Protein AF-A0A976KQC3-F1 (afdb_monomer_lite)

Sequence (437 aa):
MQVQARRNRFAARPAARQATDGIRALSSDSTIAEPVRSHRHLRRIAARVLVPAGLLWGFVRCAMSPPEPSLTSPSDEDDRRRRAAAEAIARVENLQQPPPMPPRPLTKREIAGLLQDANDDLHRLGVRRRPSLSPRGRLPPSLRLKRAYQERRALNYSGSLDQVRTWFSRAKFGTAEPGRTRRRGPLHPFDLFLVPGHDDQAWLHVVVPSYGFAPLDGVGNHRCVDNGQPWVLLSDRLKLGEEYVLYKRDGTQSIAHQWGRESVIEDVVSIARTYRERVGEPIGVGDISRLAGGKLPGHWTHKTGVDVDMYLLTYSTSSQRTEPGMMWHTLTPDGAVWSSDPDGNGRVEASRDDQGDTPTAHKLRTLAETALGNDNIVYFVHDDPRVLQPFDTAAQARRRGRRFLHAKNRGYWPPHRDHVHLRWNFGRLRIDDPPKP

Secondary structure (DSSP, 8-state):
----PPPP-PPP-----------PPPP-------------------------------------PPPP-----HHHHHHHHHHHHHHHHHHHHHHHSPPPPPPPPPPHHHHHHHHHHHHHHHHHTT--SPPBSS--S---TTSTHHHHHHTT-EEEEEEEHHHHHHHHHHHHHSSSS--SS-PPPTTTTSEEEEEE-STTEEEEEEE--TT-S-SSTT---EEEEETTEEEEEGGGTS-BTTTEEE--TTS---GGGBEEEHHHHHHHHHHHHHHHHHHSSPEEE---B-TT--PPTT-SSTTSS-EEEEE-EEE-SSSSS-PEEE-EEEEETTEEEEESSGGGTSPBPPPSSTT---HHHHHHHHHHHHHHT-TTEEEEE-S-HHHHHHHHHHHHHHSTT-EEE-TTT-TTPPP-SS-EEEEE--SPPPSSSPP--

pLDDT: mean 83.55, std 21.03, range [29.27, 98.56]

Structure (mmCIF, N/CA/C/O backbone):
data_AF-A0A976KQC3-F1
#
_entry.id   AF-A0A976KQC3-F1
#
loop_
_atom_site.group_PDB
_atom_site.id
_atom_site.type_symbol
_atom_site.label_atom_id
_atom_site.label_alt_id
_atom_site.label_comp_id
_atom_site.label_asym_id
_atom_site.label_entity_id
_atom_site.label_seq_id
_atom_site.pdbx_PDB_ins_code
_atom_site.Cartn_x
_atom_site.Cartn_y
_atom_site.Cartn_z
_atom_site.occupancy
_atom_site.B_iso_or_equiv
_atom_site.auth_seq_id
_atom_site.auth_comp_id
_atom_site.auth_asym_id
_atom_site.auth_atom_id
_atom_site.pdbx_PDB_model_num
ATOM 1 N N . MET A 1 1 ? -52.050 -32.964 -15.392 1.00 45.34 1 MET A N 1
ATOM 2 C CA . MET A 1 1 ? -50.685 -32.531 -15.767 1.00 45.34 1 MET A CA 1
ATOM 3 C C . MET A 1 1 ? -50.788 -31.502 -16.881 1.00 45.34 1 MET A C 1
ATOM 5 O O . MET A 1 1 ? -50.947 -31.887 -18.028 1.00 45.34 1 MET A O 1
ATOM 9 N N . GLN A 1 2 ? -50.762 -30.210 -16.555 1.00 31.27 2 GLN A N 1
ATOM 10 C CA . GLN A 1 2 ? -50.670 -29.136 -17.548 1.00 31.27 2 GLN A CA 1
ATOM 11 C C . GLN A 1 2 ? -49.779 -28.025 -16.987 1.00 31.27 2 GLN A C 1
ATOM 13 O O . GLN A 1 2 ? -50.001 -27.519 -15.890 1.00 31.27 2 GLN A O 1
ATOM 18 N N . VAL A 1 3 ? -48.720 -27.733 -17.737 1.00 36.94 3 VAL A N 1
ATOM 19 C CA . VAL A 1 3 ? -47.637 -26.800 -17.422 1.00 36.94 3 VAL A CA 1
ATOM 20 C C . VAL A 1 3 ? -48.076 -25.386 -17.805 1.00 36.94 3 VAL A C 1
ATOM 22 O O . VAL A 1 3 ? -48.373 -25.125 -18.968 1.00 36.94 3 VAL A O 1
ATOM 25 N N . GLN A 1 4 ? -48.101 -24.462 -16.840 1.00 38.78 4 GLN A N 1
ATOM 26 C CA . GLN A 1 4 ? -48.279 -23.030 -17.094 1.00 38.78 4 GLN A CA 1
ATOM 27 C C . GLN A 1 4 ? -46.920 -22.353 -17.310 1.00 38.78 4 GLN A C 1
ATOM 29 O O . GLN A 1 4 ? -46.107 -22.241 -16.394 1.00 38.78 4 GLN A O 1
ATOM 34 N N . ALA A 1 5 ? -46.700 -21.854 -18.526 1.00 39.22 5 ALA A N 1
ATOM 35 C CA . ALA A 1 5 ? -45.591 -20.973 -18.870 1.00 39.22 5 ALA A CA 1
ATOM 36 C C . ALA A 1 5 ? -45.925 -19.517 -18.491 1.00 39.22 5 ALA A C 1
ATOM 38 O O . ALA A 1 5 ? -46.862 -18.923 -19.028 1.00 39.22 5 ALA A O 1
ATOM 39 N N . ARG A 1 6 ? -45.141 -18.915 -17.587 1.00 45.97 6 ARG A N 1
ATOM 40 C CA . ARG A 1 6 ? -45.180 -17.471 -17.297 1.00 45.97 6 ARG A CA 1
ATOM 41 C C . ARG A 1 6 ? -44.212 -16.722 -18.218 1.00 45.97 6 ARG A C 1
ATOM 43 O O . ARG A 1 6 ? -43.003 -16.918 -18.156 1.00 45.97 6 ARG A O 1
ATOM 50 N N . ARG A 1 7 ? -44.761 -15.836 -19.055 1.00 40.69 7 ARG A N 1
ATOM 51 C CA . ARG A 1 7 ? -44.031 -14.829 -19.841 1.00 40.69 7 ARG A CA 1
ATOM 52 C C . ARG A 1 7 ? -43.727 -13.606 -18.967 1.00 40.69 7 ARG A C 1
ATOM 54 O O . ARG A 1 7 ? -44.654 -12.950 -18.501 1.00 40.69 7 ARG A O 1
ATOM 61 N N . ASN A 1 8 ? -42.447 -13.267 -18.815 1.00 36.50 8 ASN A N 1
ATOM 62 C CA . ASN A 1 8 ? -41.991 -11.980 -18.281 1.00 36.50 8 ASN A CA 1
ATOM 63 C C . ASN A 1 8 ? -41.977 -10.930 -19.405 1.00 36.50 8 ASN A C 1
ATOM 65 O O . ASN A 1 8 ? -41.258 -11.087 -20.390 1.00 36.50 8 ASN A O 1
ATOM 69 N N . ARG A 1 9 ? -42.758 -9.853 -19.254 1.00 37.69 9 ARG A N 1
ATOM 70 C CA . ARG A 1 9 ? -42.661 -8.634 -20.073 1.00 37.69 9 ARG A CA 1
ATOM 71 C C . ARG A 1 9 ? -41.771 -7.624 -19.347 1.00 37.69 9 ARG A C 1
ATOM 73 O O . ARG A 1 9 ? -42.142 -7.141 -18.283 1.00 37.69 9 ARG A O 1
ATOM 80 N N . PHE A 1 10 ? -40.624 -7.298 -19.937 1.00 36.69 10 PHE A N 1
ATOM 81 C CA . PHE A 1 10 ? -39.839 -6.116 -19.586 1.00 36.69 10 PHE A CA 1
ATOM 82 C C . PHE A 1 10 ? -40.457 -4.891 -20.268 1.00 36.69 10 PHE A C 1
ATOM 84 O O . PHE A 1 10 ? -40.587 -4.862 -21.491 1.00 36.69 10 PHE A O 1
ATOM 91 N N . ALA A 1 11 ? -40.845 -3.890 -19.478 1.00 39.88 11 ALA A N 1
ATOM 92 C CA . ALA A 1 11 ? -41.241 -2.576 -19.967 1.00 39.88 11 ALA A CA 1
ATOM 93 C C . ALA A 1 11 ? -40.015 -1.652 -19.983 1.00 39.88 11 ALA A C 1
ATOM 95 O O . ALA A 1 11 ? -39.377 -1.427 -18.953 1.00 39.88 11 ALA A O 1
ATOM 96 N N . ALA A 1 12 ? -39.691 -1.137 -21.167 1.00 38.47 12 ALA A N 1
ATOM 97 C CA . ALA A 1 12 ? -38.684 -0.112 -21.393 1.00 38.47 12 ALA A CA 1
ATOM 98 C C . ALA A 1 12 ? -39.166 1.253 -20.866 1.00 38.47 12 ALA A C 1
ATOM 100 O O . ALA A 1 12 ? -40.334 1.608 -21.023 1.00 38.47 12 ALA A O 1
ATOM 101 N N . ARG A 1 13 ? -38.256 2.034 -20.271 1.00 38.41 13 ARG A N 1
ATOM 102 C CA . ARG A 1 13 ? -38.457 3.460 -19.965 1.00 38.41 13 ARG A CA 1
ATOM 103 C C . ARG A 1 13 ? -37.665 4.323 -20.958 1.00 38.41 13 ARG A C 1
ATOM 105 O O . ARG A 1 13 ? -36.543 3.942 -21.295 1.00 38.41 13 ARG A O 1
ATOM 112 N N . PRO A 1 14 ? -38.221 5.456 -21.425 1.00 49.81 14 PRO A N 1
ATOM 113 C CA . PRO A 1 14 ? -37.625 6.263 -22.482 1.00 49.81 14 PRO A CA 1
ATOM 114 C C . PRO A 1 14 ? -36.583 7.264 -21.963 1.00 49.81 14 PRO A C 1
ATOM 116 O O . PRO A 1 14 ? -36.630 7.720 -20.820 1.00 49.81 14 PRO A O 1
ATOM 119 N N . ALA A 1 15 ? -35.663 7.606 -22.864 1.00 38.59 15 ALA A N 1
ATOM 120 C CA . ALA A 1 15 ? -34.648 8.639 -22.732 1.00 38.59 15 ALA A CA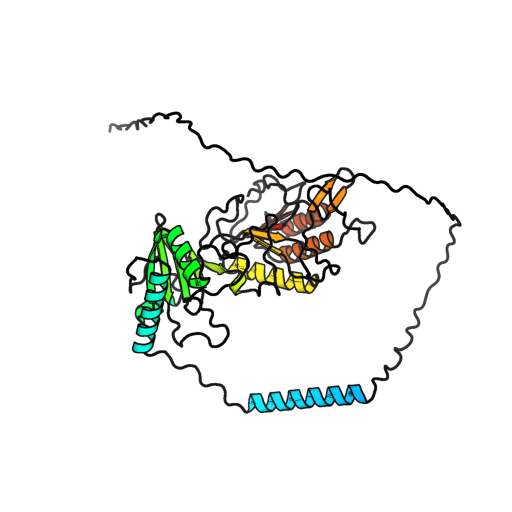 1
ATOM 121 C C . ALA A 1 15 ? -35.256 10.051 -22.815 1.00 38.59 15 ALA A C 1
ATOM 123 O O . ALA A 1 15 ? -36.097 10.313 -23.675 1.00 38.59 15 ALA A O 1
ATOM 124 N N . ALA A 1 16 ? -34.774 10.968 -21.974 1.00 41.03 16 ALA A N 1
ATOM 125 C CA . ALA A 1 16 ? -35.044 12.400 -22.070 1.00 41.03 16 ALA A CA 1
ATOM 126 C C . ALA A 1 16 ? -33.760 13.149 -22.460 1.00 41.03 16 ALA A C 1
ATOM 128 O O . ALA A 1 16 ? -32.691 12.924 -21.891 1.00 41.03 16 ALA A O 1
ATOM 129 N N . ARG A 1 17 ? -33.893 14.008 -23.475 1.00 38.59 17 ARG A N 1
ATOM 130 C CA . ARG A 1 17 ? -32.869 14.894 -24.037 1.00 38.59 17 ARG A CA 1
ATOM 131 C C . ARG A 1 17 ? -32.776 16.217 -23.261 1.00 38.59 17 ARG A C 1
ATOM 133 O O . ARG A 1 17 ? -33.794 16.743 -22.840 1.00 38.59 17 ARG A O 1
ATOM 140 N N . GLN A 1 18 ? -31.538 16.720 -23.214 1.00 37.03 18 GLN A N 1
ATOM 141 C CA . GLN A 1 18 ? -31.059 18.109 -23.347 1.00 37.03 18 GLN A CA 1
ATOM 142 C C . GLN A 1 18 ? -31.704 19.245 -22.533 1.00 37.03 18 GLN A C 1
ATOM 144 O O . GLN A 1 18 ? -32.841 19.635 -22.765 1.00 37.03 18 GLN A O 1
ATOM 149 N N . ALA A 1 19 ? -30.852 19.910 -21.747 1.00 34.75 19 ALA A N 1
ATOM 150 C CA . ALA A 1 19 ? -30.852 21.361 -21.588 1.00 34.75 19 ALA A CA 1
ATOM 151 C C . ALA A 1 19 ? -29.391 21.846 -21.597 1.00 34.75 19 ALA A C 1
ATOM 153 O O . ALA A 1 19 ? -28.571 21.416 -20.784 1.00 34.75 19 ALA A O 1
ATOM 154 N N . THR A 1 20 ? -29.067 22.668 -22.589 1.00 39.88 20 THR A N 1
ATOM 155 C CA . THR A 1 20 ? -27.851 23.476 -22.718 1.00 39.88 20 THR A CA 1
ATOM 156 C C . THR A 1 20 ? -28.117 24.847 -22.118 1.00 39.88 20 THR A C 1
ATOM 158 O O . THR A 1 20 ? -29.092 25.457 -22.525 1.00 39.88 20 THR A O 1
ATOM 161 N N . ASP A 1 21 ? -27.249 25.294 -21.213 1.00 32.09 21 ASP A N 1
ATOM 162 C CA . ASP A 1 21 ? -26.928 26.682 -20.830 1.00 32.09 21 ASP A CA 1
ATOM 163 C C . ASP A 1 21 ? -25.740 26.530 -19.853 1.00 32.09 21 ASP A C 1
ATOM 165 O O . ASP A 1 21 ? -25.755 25.647 -19.002 1.00 32.09 21 ASP A O 1
ATOM 169 N N . GLY A 1 22 ? -24.595 27.202 -19.919 1.00 32.50 22 GLY A N 1
ATOM 170 C CA . GLY A 1 22 ? -24.278 28.547 -20.365 1.00 32.50 22 GLY A CA 1
ATOM 171 C C . GLY A 1 22 ? -23.399 29.147 -19.261 1.00 32.50 22 GLY A C 1
ATOM 172 O O . GLY A 1 22 ? -23.922 29.762 -18.342 1.00 32.50 22 GLY A O 1
ATOM 173 N N . ILE A 1 23 ? -22.075 28.929 -19.287 1.00 34.91 23 ILE A N 1
ATOM 174 C CA . ILE A 1 23 ? -21.139 29.621 -18.381 1.00 34.91 23 ILE A CA 1
ATOM 175 C C . ILE A 1 23 ? -19.941 30.142 -19.176 1.00 34.91 23 ILE A C 1
ATOM 177 O O . ILE A 1 23 ? -19.151 29.388 -19.740 1.00 34.91 23 ILE A O 1
ATOM 181 N N . ARG A 1 24 ? -19.865 31.476 -19.196 1.00 31.70 24 ARG A N 1
ATOM 182 C CA . ARG A 1 24 ? -18.779 32.324 -19.689 1.00 31.70 24 ARG A CA 1
ATOM 183 C C . ARG A 1 24 ? -17.442 31.941 -19.051 1.00 31.70 24 ARG A C 1
ATOM 185 O O . ARG A 1 24 ? -17.323 31.939 -17.829 1.00 31.70 24 ARG A O 1
ATOM 192 N N . ALA A 1 25 ? -16.431 31.731 -19.888 1.00 34.25 25 ALA A N 1
ATOM 193 C CA . ALA A 1 25 ? -15.033 31.801 -19.489 1.00 34.25 25 ALA A CA 1
ATOM 194 C C . ALA A 1 25 ? -14.592 33.272 -19.503 1.00 34.25 25 ALA A C 1
ATOM 196 O O . ALA A 1 25 ? -14.760 33.965 -20.507 1.00 34.25 25 ALA A O 1
ATOM 197 N N . LEU A 1 26 ? -14.060 33.746 -18.377 1.00 36.59 26 LEU A N 1
ATOM 198 C CA . LEU A 1 26 ? -13.338 35.010 -18.298 1.00 36.59 26 LEU A CA 1
ATOM 199 C C . LEU A 1 26 ? -11.909 34.779 -18.791 1.00 36.59 26 LEU A C 1
ATOM 201 O O . LEU A 1 26 ? -11.197 33.919 -18.276 1.00 36.59 26 LEU A O 1
ATOM 205 N N . SER A 1 27 ? -11.534 35.554 -19.805 1.00 31.48 27 SER A N 1
ATOM 206 C CA . SER A 1 27 ? -10.171 35.738 -20.279 1.00 31.48 27 SER A CA 1
ATOM 207 C C . SER A 1 27 ? -9.368 36.548 -19.267 1.00 31.48 27 SER A C 1
ATOM 209 O O . SER A 1 27 ? -9.849 37.562 -18.760 1.00 31.48 27 SER A O 1
ATOM 211 N N . SER A 1 28 ? -8.112 36.176 -19.062 1.00 37.38 28 SER A N 1
ATOM 212 C CA . SER A 1 28 ? -7.086 37.124 -18.645 1.00 37.38 28 SER A CA 1
ATOM 213 C C . SER A 1 28 ? -5.852 36.893 -19.500 1.00 37.38 28 SER A C 1
ATOM 215 O O . SER A 1 28 ? -5.196 35.856 -19.398 1.00 37.38 28 SER A O 1
ATOM 217 N N . ASP A 1 29 ? -5.620 37.876 -20.361 1.00 32.81 29 ASP A N 1
ATOM 218 C CA . ASP A 1 29 ? -4.397 38.130 -21.100 1.00 32.81 29 ASP A CA 1
ATOM 219 C C . ASP A 1 29 ? -3.174 38.138 -20.182 1.00 32.81 29 ASP A C 1
ATOM 221 O O . ASP A 1 29 ? -3.175 38.767 -19.123 1.00 32.81 29 ASP A O 1
ATOM 225 N N . SER A 1 30 ? -2.089 37.538 -20.658 1.00 33.47 30 SER A N 1
ATOM 226 C CA . SER A 1 30 ? -0.747 38.018 -20.340 1.00 33.47 30 SER A CA 1
ATOM 227 C C . SER A 1 30 ? 0.208 37.619 -21.458 1.00 33.47 30 SER A C 1
ATOM 229 O O . SER A 1 30 ? 0.794 36.538 -21.475 1.00 33.47 30 SER A O 1
ATOM 231 N N . THR A 1 31 ? 0.316 38.535 -22.411 1.00 36.62 31 THR A N 1
ATOM 232 C CA . THR A 1 31 ? 1.390 38.717 -23.383 1.00 36.62 31 THR A CA 1
ATOM 233 C C . THR A 1 31 ? 2.710 38.936 -22.645 1.00 36.62 31 THR A C 1
ATOM 235 O O . THR A 1 31 ? 2.843 39.937 -21.947 1.00 36.62 31 THR A O 1
ATOM 238 N N . ILE A 1 32 ? 3.708 38.063 -22.824 1.00 35.69 32 ILE A N 1
ATOM 239 C CA . ILE A 1 32 ? 5.113 38.412 -22.559 1.00 35.69 32 ILE A CA 1
ATOM 240 C C . ILE A 1 32 ? 6.004 37.870 -23.684 1.00 35.69 32 ILE A C 1
ATOM 242 O O . ILE A 1 32 ? 6.137 36.669 -23.890 1.00 35.69 32 ILE A O 1
ATOM 246 N N . ALA A 1 33 ? 6.551 38.854 -24.394 1.00 32.41 33 ALA A N 1
ATOM 247 C CA . ALA A 1 33 ? 7.691 38.937 -25.300 1.00 32.41 33 ALA A CA 1
ATOM 248 C C . ALA A 1 33 ? 8.655 37.740 -25.462 1.00 32.41 33 ALA A C 1
ATOM 250 O O . ALA A 1 33 ? 9.209 37.208 -24.501 1.00 32.41 33 ALA A O 1
ATOM 251 N N . GLU A 1 34 ? 8.977 37.472 -26.733 1.00 36.31 34 GLU A N 1
ATOM 252 C CA . GLU A 1 34 ? 10.244 36.880 -27.181 1.00 36.31 34 GLU A CA 1
ATOM 253 C C . GLU A 1 34 ? 11.460 37.727 -26.764 1.00 36.31 34 GLU A C 1
ATOM 255 O O . GLU A 1 34 ? 11.362 38.950 -26.613 1.00 36.31 34 GLU A O 1
ATOM 260 N N . PRO A 1 35 ? 12.655 37.111 -26.752 1.00 45.19 35 PRO A N 1
ATOM 261 C CA . PRO A 1 35 ? 13.701 37.714 -27.569 1.00 45.19 35 PRO A CA 1
ATOM 262 C C . PRO A 1 35 ? 14.474 36.716 -28.440 1.00 45.19 35 PRO A C 1
ATOM 264 O O . PRO A 1 35 ? 15.036 35.718 -27.991 1.00 45.19 35 PRO A O 1
ATOM 267 N N . VAL A 1 36 ? 14.584 37.106 -29.706 1.00 37.91 36 VAL A N 1
ATOM 268 C CA . VAL A 1 36 ? 15.605 36.706 -30.677 1.00 37.91 36 VAL A CA 1
ATOM 269 C C . VAL A 1 36 ? 16.982 37.244 -30.255 1.00 37.91 36 VAL A C 1
ATOM 271 O O . VAL A 1 36 ? 17.099 38.435 -29.973 1.00 37.91 36 VAL A O 1
ATOM 274 N N . ARG A 1 37 ? 18.024 36.394 -30.294 1.00 34.03 37 ARG A N 1
ATOM 275 C CA . ARG A 1 37 ? 19.431 36.664 -30.720 1.00 34.03 37 ARG A CA 1
ATOM 276 C C . ARG A 1 37 ? 20.296 35.429 -30.414 1.00 34.03 37 ARG A C 1
ATOM 278 O O . ARG A 1 37 ? 20.452 35.037 -29.270 1.00 34.03 37 ARG A O 1
ATOM 285 N N . SER A 1 38 ? 20.672 34.642 -31.421 1.00 33.34 38 SER A N 1
ATOM 286 C CA . SER A 1 38 ? 21.921 34.730 -32.201 1.00 33.34 38 SER A CA 1
ATOM 287 C C . SER A 1 38 ? 23.212 34.492 -31.400 1.00 33.34 38 SER A C 1
ATOM 289 O O . SER A 1 38 ? 23.649 35.382 -30.683 1.00 33.34 38 SER A O 1
ATOM 291 N N . HIS A 1 39 ? 23.894 33.369 -31.655 1.00 29.27 39 HIS A N 1
ATOM 292 C CA . HIS A 1 39 ? 25.354 33.342 -31.813 1.00 29.27 39 HIS A CA 1
ATOM 293 C C . HIS A 1 39 ? 25.804 32.124 -32.639 1.00 29.27 39 HIS A C 1
ATOM 295 O O . HIS A 1 39 ? 25.661 30.972 -32.242 1.00 29.27 39 HIS A O 1
ATOM 301 N N . ARG A 1 40 ? 26.374 32.411 -33.817 1.00 37.03 40 ARG A N 1
ATOM 302 C CA . ARG A 1 40 ? 27.323 31.547 -34.534 1.00 37.03 40 ARG A CA 1
ATOM 303 C C . ARG A 1 40 ? 28.682 31.639 -33.826 1.00 37.03 40 ARG A C 1
ATOM 305 O O . ARG A 1 40 ? 29.094 32.762 -33.560 1.00 37.03 40 ARG A O 1
ATOM 312 N N . HIS A 1 41 ? 29.402 30.523 -33.663 1.00 30.78 41 HIS A N 1
ATOM 313 C CA . HIS A 1 41 ? 30.760 30.306 -34.209 1.00 30.78 41 HIS A CA 1
ATOM 314 C C . HIS A 1 41 ? 31.450 29.026 -33.686 1.00 30.78 41 HIS A C 1
ATOM 316 O O . HIS A 1 41 ? 31.556 28.839 -32.484 1.00 30.78 41 HIS A O 1
ATOM 322 N N . LEU A 1 42 ? 31.999 28.260 -34.651 1.00 30.86 42 LEU A N 1
ATOM 323 C CA . LEU A 1 42 ? 33.273 27.501 -34.654 1.00 30.86 42 LEU A CA 1
ATOM 324 C C . LEU A 1 42 ? 33.425 26.371 -33.601 1.00 30.86 42 LEU A C 1
ATOM 326 O O . LEU A 1 42 ? 33.296 26.592 -32.413 1.00 30.86 42 LEU A O 1
ATOM 330 N N . ARG A 1 43 ? 33.782 25.124 -33.941 1.00 30.41 43 ARG A N 1
ATOM 331 C CA . ARG A 1 43 ? 34.941 24.692 -34.740 1.00 30.41 43 ARG A CA 1
ATOM 332 C C . ARG A 1 43 ? 34.725 23.291 -35.340 1.00 30.41 43 ARG A C 1
ATOM 334 O O . ARG A 1 43 ? 34.264 22.380 -34.663 1.00 30.41 43 ARG A O 1
ATOM 341 N N . ARG A 1 44 ? 35.163 23.114 -36.591 1.00 36.75 44 ARG A N 1
ATOM 342 C CA . ARG A 1 44 ? 35.690 21.839 -37.110 1.00 36.75 44 ARG A CA 1
ATOM 343 C C . ARG A 1 44 ? 37.120 21.666 -36.584 1.00 36.75 44 ARG A C 1
ATOM 345 O O . ARG A 1 44 ? 37.823 22.666 -36.511 1.00 36.75 44 ARG A O 1
ATOM 352 N N . ILE A 1 45 ? 37.551 20.433 -36.323 1.00 33.25 45 ILE A N 1
ATOM 353 C CA . ILE A 1 45 ? 38.807 19.839 -36.824 1.00 33.25 45 ILE A CA 1
ATOM 354 C C . ILE A 1 45 ? 38.733 18.326 -36.588 1.00 33.25 45 ILE A C 1
ATOM 356 O O . ILE A 1 45 ? 38.332 17.854 -35.528 1.00 33.25 45 ILE A O 1
ATOM 360 N N . ALA A 1 46 ? 39.079 17.596 -37.641 1.00 34.25 46 ALA A N 1
ATOM 361 C CA . ALA A 1 46 ? 39.209 16.154 -37.698 1.00 34.25 46 ALA A CA 1
ATOM 362 C C . ALA A 1 46 ? 40.553 15.693 -37.119 1.00 34.25 46 ALA A C 1
ATOM 364 O O . ALA A 1 46 ? 41.550 16.392 -37.266 1.00 34.25 46 ALA A O 1
ATOM 365 N N . ALA A 1 47 ? 40.603 14.466 -36.605 1.00 32.38 47 ALA A N 1
ATOM 366 C CA . ALA A 1 47 ? 41.798 13.633 -36.701 1.00 32.38 47 ALA A CA 1
ATOM 367 C C . ALA A 1 47 ? 41.397 12.153 -36.643 1.00 32.38 47 ALA A C 1
ATOM 369 O O . ALA A 1 47 ? 41.104 11.600 -35.588 1.00 32.38 47 ALA A O 1
ATOM 370 N N . ARG A 1 48 ? 41.369 11.531 -37.827 1.00 35.59 48 ARG A N 1
ATOM 371 C CA . ARG A 1 48 ? 41.531 10.088 -38.012 1.00 35.59 48 ARG A CA 1
ATOM 372 C C . ARG A 1 48 ? 42.987 9.746 -37.694 1.00 35.59 48 ARG A C 1
ATOM 374 O O . ARG A 1 48 ? 43.873 10.347 -38.294 1.00 35.59 48 ARG A O 1
ATOM 381 N N . VAL A 1 49 ? 43.221 8.740 -36.859 1.00 31.66 49 VAL A N 1
ATOM 382 C CA . VAL A 1 49 ? 44.468 7.967 -36.882 1.00 31.66 49 VAL A CA 1
ATOM 383 C C . VAL A 1 49 ? 44.087 6.495 -36.992 1.00 31.66 49 VAL A C 1
ATOM 385 O O . VAL A 1 49 ? 43.408 5.942 -36.135 1.00 31.66 49 VAL A O 1
ATOM 388 N N . LEU A 1 50 ? 44.491 5.912 -38.116 1.00 37.72 50 LEU A N 1
ATOM 389 C CA . LEU A 1 50 ? 44.481 4.495 -38.459 1.00 37.72 50 LEU A CA 1
ATOM 390 C C . LEU A 1 50 ? 45.936 4.034 -38.354 1.00 37.72 50 LEU A C 1
ATOM 392 O O . LEU A 1 50 ? 46.744 4.561 -39.111 1.00 37.72 50 LEU A O 1
ATOM 396 N N . VAL A 1 51 ? 46.258 3.077 -37.479 1.00 33.91 51 VAL A N 1
ATOM 397 C CA . VAL A 1 51 ? 47.497 2.264 -37.514 1.00 33.91 51 VAL A CA 1
ATOM 398 C C . VAL A 1 51 ? 47.180 0.890 -36.873 1.00 33.91 51 VAL A C 1
ATOM 400 O O . VAL A 1 51 ? 46.323 0.842 -35.990 1.00 33.91 51 VAL A O 1
ATOM 403 N N . PRO A 1 52 ? 47.760 -0.230 -37.361 1.00 46.28 52 PRO A N 1
ATOM 404 C CA . PRO A 1 52 ? 47.062 -1.508 -37.492 1.00 46.28 52 PRO A CA 1
ATOM 405 C C . PRO A 1 52 ? 47.393 -2.559 -36.417 1.00 46.28 52 PRO A C 1
ATOM 407 O O . PRO A 1 52 ? 48.166 -2.343 -35.489 1.00 46.28 52 PRO A O 1
ATOM 410 N N . ALA A 1 53 ? 46.768 -3.720 -36.620 1.00 42.50 53 ALA A N 1
ATOM 411 C CA . ALA A 1 53 ? 46.901 -4.982 -35.910 1.00 42.50 53 ALA A CA 1
ATOM 412 C C . ALA A 1 53 ? 48.342 -5.421 -35.590 1.00 42.50 53 ALA A C 1
ATOM 414 O O . ALA A 1 53 ? 49.224 -5.406 -36.447 1.00 42.50 53 ALA A O 1
ATOM 415 N N . GLY A 1 54 ? 48.508 -5.953 -34.378 1.00 33.84 54 GLY A N 1
ATOM 416 C CA . GLY A 1 54 ? 49.641 -6.773 -33.964 1.00 33.84 54 GLY A CA 1
ATOM 417 C C . GLY A 1 54 ? 49.190 -7.781 -32.909 1.00 33.84 54 GLY A C 1
ATOM 418 O O . GLY A 1 54 ? 48.880 -7.410 -31.781 1.00 33.84 54 GLY A O 1
ATOM 419 N N . LEU A 1 55 ? 49.121 -9.054 -33.304 1.00 46.03 55 LEU A N 1
ATOM 420 C CA . LEU A 1 55 ? 49.006 -10.214 -32.420 1.00 46.03 55 LEU A CA 1
ATOM 421 C C . LEU A 1 55 ? 50.194 -10.261 -31.449 1.00 46.03 55 LEU A C 1
ATOM 423 O O . LEU A 1 55 ? 51.338 -10.271 -31.895 1.00 46.03 55 LEU A O 1
ATOM 427 N N . LEU A 1 56 ? 49.927 -10.410 -30.151 1.00 39.34 56 LEU A N 1
ATOM 428 C CA . LEU A 1 56 ? 50.885 -10.981 -29.204 1.00 39.34 56 LEU A CA 1
ATOM 429 C C . LEU A 1 56 ? 50.141 -11.658 -28.048 1.00 39.34 56 LEU A C 1
ATOM 431 O O . LEU A 1 56 ? 49.563 -11.019 -27.173 1.00 39.34 56 LEU A O 1
ATOM 435 N N . TRP A 1 57 ? 50.162 -12.989 -28.079 1.00 44.00 57 TRP A N 1
ATOM 436 C CA . TRP A 1 57 ? 49.929 -13.839 -26.920 1.00 44.00 57 TRP A CA 1
ATOM 437 C C . TRP A 1 57 ? 51.058 -13.602 -25.912 1.00 44.00 57 TRP A C 1
ATOM 439 O O . TRP A 1 57 ? 52.214 -13.917 -26.188 1.00 44.00 57 TRP A O 1
ATOM 449 N N . GLY A 1 58 ? 50.721 -13.057 -24.746 1.00 36.91 58 GLY A N 1
ATOM 450 C CA . GLY A 1 58 ? 51.636 -12.891 -23.624 1.00 36.91 58 GLY A CA 1
ATOM 451 C C . GLY A 1 58 ? 50.938 -13.272 -22.326 1.00 36.91 58 GLY A C 1
ATOM 452 O O . GLY A 1 58 ? 50.033 -12.578 -21.873 1.00 36.91 58 GLY A O 1
ATOM 453 N N . PHE A 1 59 ? 51.359 -14.388 -21.732 1.00 42.16 59 PHE A N 1
ATOM 454 C CA . PHE A 1 59 ? 51.017 -14.781 -20.368 1.00 42.16 59 PHE A CA 1
ATOM 455 C C . PHE A 1 59 ? 51.475 -13.688 -19.387 1.00 42.16 59 PHE A C 1
ATOM 457 O O . PHE A 1 59 ? 52.650 -13.626 -19.026 1.00 42.16 59 PHE A O 1
ATOM 464 N N . VAL A 1 60 ? 50.556 -12.838 -18.922 1.00 39.97 60 VAL A N 1
ATOM 465 C CA . VAL A 1 60 ? 50.802 -11.960 -17.771 1.00 39.97 60 VAL A CA 1
ATOM 466 C C . VAL A 1 60 ? 50.506 -12.756 -16.508 1.00 39.97 60 VAL A C 1
ATOM 468 O O . VAL A 1 60 ? 49.366 -12.916 -16.077 1.00 39.97 60 VAL A O 1
ATOM 471 N N . ARG A 1 61 ? 51.576 -13.275 -15.909 1.00 42.50 61 ARG A N 1
ATOM 472 C CA . ARG A 1 61 ? 51.609 -13.675 -14.504 1.00 42.50 61 ARG A CA 1
ATOM 473 C C . ARG A 1 61 ? 51.397 -12.391 -13.692 1.00 42.50 61 ARG A C 1
ATOM 475 O O . ARG A 1 61 ? 52.317 -11.586 -13.577 1.00 42.50 61 ARG A O 1
ATOM 482 N N . CYS A 1 62 ? 50.191 -12.165 -13.172 1.00 39.50 62 CYS A N 1
ATOM 483 C CA . CYS A 1 62 ? 49.967 -11.145 -12.151 1.00 39.50 62 CYS A CA 1
ATOM 484 C C . CYS A 1 62 ? 50.805 -11.518 -10.924 1.00 39.50 62 CYS A C 1
ATOM 486 O O . CYS A 1 62 ? 50.413 -12.364 -10.122 1.00 39.50 62 CYS A O 1
ATOM 488 N N . ALA A 1 63 ? 51.982 -10.908 -10.800 1.00 45.31 63 ALA A N 1
ATOM 489 C CA . ALA A 1 63 ? 52.650 -10.774 -9.523 1.00 45.31 63 ALA A CA 1
ATOM 490 C C . ALA A 1 63 ? 51.712 -9.948 -8.638 1.00 45.31 63 ALA A C 1
ATOM 492 O O . ALA A 1 63 ? 51.553 -8.744 -8.835 1.00 45.31 63 ALA A O 1
ATOM 493 N N . MET A 1 64 ? 51.019 -10.618 -7.720 1.00 44.44 64 MET A N 1
ATOM 494 C CA . MET A 1 64 ? 50.363 -9.940 -6.616 1.00 44.44 64 MET A CA 1
ATOM 495 C C . MET A 1 64 ? 51.470 -9.345 -5.757 1.00 44.44 64 MET A C 1
ATOM 497 O O . MET A 1 64 ? 52.101 -10.058 -4.977 1.00 44.44 64 MET A O 1
ATOM 501 N N . SER A 1 65 ? 51.751 -8.056 -5.945 1.00 44.12 65 SER A N 1
ATOM 502 C CA . SER A 1 65 ? 52.482 -7.296 -4.940 1.00 44.12 65 SER A CA 1
ATOM 503 C C . SER A 1 65 ? 51.722 -7.465 -3.623 1.00 44.12 65 SER A C 1
ATOM 505 O O . SER A 1 65 ? 50.500 -7.268 -3.614 1.00 44.12 65 SER A O 1
ATOM 507 N N . PRO A 1 66 ? 52.385 -7.887 -2.533 1.00 58.91 66 PRO A N 1
ATOM 508 C CA . PRO A 1 66 ? 51.743 -7.917 -1.232 1.00 58.91 66 PRO A CA 1
ATOM 509 C C . PRO A 1 66 ? 51.189 -6.514 -0.948 1.00 58.91 66 PRO A C 1
ATOM 511 O O . PRO A 1 66 ? 51.861 -5.533 -1.281 1.00 58.91 66 PRO A O 1
ATOM 514 N N . PRO A 1 67 ? 49.967 -6.395 -0.401 1.00 63.72 67 PRO A N 1
ATOM 515 C CA . PRO A 1 67 ? 49.438 -5.096 -0.017 1.00 63.72 67 PRO A CA 1
ATOM 516 C C . PRO A 1 67 ? 50.458 -4.426 0.903 1.00 63.72 67 PRO A C 1
ATOM 518 O O . PRO A 1 67 ? 50.897 -5.035 1.883 1.00 63.72 67 PRO A O 1
ATOM 521 N N . GLU A 1 68 ? 50.873 -3.206 0.555 1.00 55.97 68 GLU A N 1
ATOM 522 C CA . GLU A 1 68 ? 51.701 -2.403 1.447 1.00 55.97 68 GLU A CA 1
ATOM 523 C C . GLU A 1 68 ? 51.005 -2.346 2.812 1.00 55.97 68 GLU A C 1
ATOM 525 O O . GLU A 1 68 ? 49.788 -2.126 2.865 1.00 55.97 68 GLU A O 1
ATOM 530 N N . PRO A 1 69 ? 51.730 -2.591 3.917 1.00 61.72 69 PRO A N 1
ATOM 531 C CA . PRO A 1 69 ? 51.152 -2.489 5.241 1.00 61.72 69 PRO A CA 1
ATOM 532 C C . PRO A 1 69 ? 50.632 -1.064 5.403 1.00 61.72 69 PRO A C 1
ATOM 534 O O . PRO A 1 69 ? 51.404 -0.107 5.447 1.00 61.72 69 PRO A O 1
ATOM 537 N N . SER A 1 70 ? 49.308 -0.922 5.458 1.00 62.16 70 SER A N 1
ATOM 538 C CA . SER A 1 70 ? 48.669 0.347 5.763 1.00 62.16 70 SER A CA 1
ATOM 539 C C . SER A 1 70 ? 49.153 0.771 7.145 1.00 62.16 70 SER A C 1
ATOM 541 O O . SER A 1 70 ? 48.727 0.202 8.152 1.00 62.16 70 SER A O 1
ATOM 543 N N . LEU A 1 71 ? 50.069 1.736 7.189 1.00 55.38 71 LEU A N 1
ATOM 544 C CA . LEU A 1 71 ? 50.467 2.429 8.406 1.00 55.38 71 LEU A CA 1
ATOM 545 C C . LEU A 1 71 ? 49.264 3.260 8.861 1.00 55.38 71 LEU A C 1
ATOM 547 O O . LEU A 1 71 ? 49.171 4.451 8.578 1.00 55.38 71 LEU A O 1
ATOM 551 N N . THR A 1 72 ? 48.298 2.614 9.515 1.00 56.34 72 THR A N 1
ATOM 552 C CA . THR A 1 72 ? 47.300 3.317 10.317 1.00 56.34 72 THR A CA 1
ATOM 553 C C . THR A 1 72 ? 48.070 4.122 11.346 1.00 56.34 72 THR A C 1
ATOM 555 O O . THR A 1 72 ? 48.873 3.561 12.098 1.00 56.34 72 THR A O 1
ATOM 558 N N . SER A 1 73 ? 47.890 5.440 11.334 1.00 67.69 73 SER A N 1
ATOM 559 C CA . SER A 1 73 ? 48.545 6.300 12.306 1.00 67.69 73 SER A CA 1
ATOM 560 C C . SER A 1 73 ? 48.159 5.837 13.716 1.00 67.69 73 SER A C 1
ATOM 562 O O . SER A 1 73 ? 47.016 5.426 13.931 1.00 67.69 73 SER A O 1
ATOM 564 N N . PRO A 1 74 ? 49.073 5.917 14.698 1.00 70.31 74 PRO A N 1
ATOM 565 C CA . PRO A 1 74 ? 48.787 5.553 16.088 1.00 70.31 74 PRO A CA 1
ATOM 566 C C . PRO A 1 74 ? 47.502 6.193 16.655 1.00 70.31 74 PRO A C 1
ATOM 568 O O . PRO A 1 74 ? 46.858 5.618 17.526 1.00 70.31 74 PRO A O 1
ATOM 571 N N . SER A 1 75 ? 47.082 7.342 16.107 1.00 79.62 75 SER A N 1
ATOM 572 C CA . SER A 1 75 ? 45.823 8.023 16.436 1.00 79.62 75 SER A CA 1
ATOM 573 C C . SER A 1 75 ? 44.561 7.210 16.125 1.00 79.62 75 SER A C 1
ATOM 575 O O . SER A 1 75 ? 43.606 7.246 16.897 1.00 79.62 75 SER A O 1
ATOM 577 N N . ASP A 1 76 ? 44.540 6.469 15.014 1.00 82.56 76 ASP A N 1
ATOM 578 C CA . ASP A 1 76 ? 43.336 5.773 14.541 1.00 82.56 76 ASP A CA 1
ATOM 579 C C . ASP A 1 76 ? 43.046 4.523 15.376 1.00 82.56 76 ASP A C 1
ATOM 581 O O . ASP A 1 76 ? 41.890 4.131 15.565 1.00 82.56 76 ASP A O 1
ATOM 585 N N . GLU A 1 77 ? 44.098 3.886 15.891 1.00 83.88 77 GLU A N 1
ATOM 586 C CA . GLU A 1 77 ? 43.962 2.720 16.755 1.00 83.88 77 GLU A CA 1
ATOM 587 C C . GLU A 1 77 ? 43.506 3.114 18.166 1.00 83.88 77 GLU A C 1
ATOM 589 O O . GLU A 1 77 ? 42.628 2.454 18.732 1.00 83.88 77 GLU A O 1
ATOM 594 N N . ASP A 1 78 ? 44.007 4.233 18.693 1.00 88.62 78 ASP A N 1
ATOM 595 C CA . ASP A 1 78 ? 43.545 4.801 19.962 1.00 88.62 78 ASP A CA 1
ATOM 596 C C . ASP A 1 78 ? 42.068 5.219 19.898 1.00 88.62 78 ASP A C 1
ATOM 598 O O . ASP A 1 78 ? 41.298 4.919 20.818 1.00 88.62 78 ASP A O 1
ATOM 602 N N . ASP A 1 79 ? 41.624 5.824 18.793 1.00 86.69 79 ASP A N 1
ATOM 603 C CA . ASP A 1 79 ? 40.218 6.189 18.596 1.00 86.69 79 ASP A CA 1
ATOM 604 C C . ASP A 1 79 ? 39.302 4.963 18.486 1.00 86.69 79 ASP A C 1
ATOM 606 O O . ASP A 1 79 ? 38.211 4.946 19.070 1.00 86.69 79 ASP A O 1
ATOM 610 N N . ARG A 1 80 ? 39.738 3.895 17.802 1.00 87.69 80 ARG A N 1
ATOM 611 C CA . ARG A 1 80 ? 38.996 2.622 17.770 1.00 87.69 80 ARG A CA 1
ATOM 612 C C . ARG A 1 80 ? 38.887 2.000 19.158 1.00 87.69 80 ARG A C 1
ATOM 614 O O . ARG A 1 80 ? 37.797 1.568 19.534 1.00 87.69 80 ARG A O 1
ATOM 621 N N . ARG A 1 81 ? 39.975 1.986 19.937 1.00 91.69 81 ARG A N 1
ATOM 622 C CA . ARG A 1 81 ? 39.978 1.460 21.314 1.00 91.69 81 ARG A CA 1
ATOM 623 C C . ARG A 1 81 ? 39.061 2.269 22.228 1.00 91.69 81 ARG A C 1
ATOM 625 O O . ARG A 1 81 ? 38.308 1.676 22.994 1.00 91.69 81 ARG A O 1
ATOM 632 N N . ARG A 1 82 ? 39.053 3.601 22.108 1.00 91.69 82 ARG A N 1
ATOM 633 C CA . ARG A 1 82 ? 38.145 4.480 22.866 1.00 91.69 82 ARG A CA 1
ATOM 634 C C . ARG A 1 82 ? 36.679 4.253 22.506 1.00 91.69 82 ARG A C 1
ATOM 636 O O . ARG A 1 82 ? 35.856 4.164 23.413 1.00 91.69 82 ARG A O 1
ATOM 643 N N . ARG A 1 83 ? 36.345 4.103 21.218 1.00 91.62 83 ARG A N 1
ATOM 644 C CA . ARG A 1 83 ? 34.973 3.773 20.784 1.00 91.62 83 ARG A CA 1
ATOM 645 C C . ARG A 1 83 ? 34.535 2.403 21.285 1.00 91.62 83 ARG A C 1
ATOM 647 O O . ARG A 1 83 ? 33.464 2.301 21.867 1.00 91.62 83 ARG A O 1
ATOM 654 N N . ALA A 1 84 ? 35.383 1.384 21.142 1.00 93.12 84 ALA A N 1
ATOM 655 C CA . ALA A 1 84 ? 35.092 0.041 21.636 1.00 93.12 84 ALA A CA 1
ATOM 656 C C . ALA A 1 84 ? 34.905 0.017 23.164 1.00 93.12 84 ALA A C 1
ATOM 658 O O . ALA A 1 84 ? 33.993 -0.638 23.663 1.00 93.12 84 ALA A O 1
ATOM 659 N N . ALA A 1 85 ? 35.726 0.762 23.912 1.00 93.38 85 ALA A N 1
ATOM 660 C CA . ALA A 1 85 ? 35.581 0.899 25.359 1.00 93.38 85 ALA A CA 1
ATOM 661 C C . ALA A 1 85 ? 34.288 1.638 25.741 1.00 93.38 85 ALA A C 1
ATOM 663 O O . ALA A 1 85 ? 33.574 1.181 26.628 1.00 93.38 85 ALA A O 1
ATOM 664 N N . ALA A 1 86 ? 33.946 2.730 25.051 1.00 91.94 86 ALA A N 1
ATOM 665 C CA . ALA A 1 86 ? 32.696 3.456 25.270 1.00 91.94 86 ALA A CA 1
ATOM 666 C C . ALA A 1 86 ? 31.462 2.595 24.946 1.00 91.94 86 ALA A C 1
ATOM 668 O O . ALA A 1 86 ? 30.506 2.585 25.716 1.00 91.94 86 ALA A O 1
ATOM 669 N N . GLU A 1 87 ? 31.493 1.820 23.858 1.00 92.25 87 GLU A N 1
ATOM 670 C CA . GLU A 1 87 ? 30.439 0.859 23.511 1.00 92.25 87 GLU A CA 1
ATOM 671 C C . GLU A 1 87 ? 30.323 -0.264 24.548 1.00 92.25 87 GLU A C 1
ATOM 673 O O . GLU A 1 87 ? 29.214 -0.650 24.918 1.00 92.25 87 GLU A O 1
ATOM 678 N N . ALA A 1 88 ? 31.448 -0.774 25.058 1.00 90.88 88 ALA A N 1
ATOM 679 C CA . ALA A 1 88 ? 31.455 -1.782 26.113 1.00 90.88 88 ALA A CA 1
ATOM 680 C C . ALA A 1 88 ? 30.885 -1.234 27.432 1.00 90.88 88 ALA A C 1
ATOM 682 O O . ALA A 1 88 ? 30.067 -1.910 28.056 1.00 90.88 88 ALA A O 1
ATOM 683 N N . ILE A 1 89 ? 31.255 -0.008 27.823 1.00 91.25 89 ILE A N 1
ATOM 684 C CA . ILE A 1 89 ? 30.704 0.680 29.001 1.00 91.25 89 ILE A CA 1
ATOM 685 C C . ILE A 1 89 ? 29.201 0.895 28.826 1.00 91.25 89 ILE A C 1
ATOM 687 O O . ILE A 1 89 ? 28.432 0.441 29.667 1.00 91.25 89 ILE A O 1
ATOM 691 N N . ALA A 1 90 ? 28.764 1.467 27.701 1.00 87.81 90 ALA A N 1
ATOM 692 C CA . ALA A 1 90 ? 27.346 1.676 27.413 1.00 87.81 90 ALA A CA 1
ATOM 693 C C . ALA A 1 90 ? 26.556 0.357 27.408 1.00 87.81 90 ALA A C 1
ATOM 695 O O . ALA A 1 90 ? 25.415 0.305 27.866 1.00 87.81 90 ALA A O 1
ATOM 696 N N . ARG A 1 91 ? 27.155 -0.743 26.931 1.00 89.75 91 ARG A N 1
ATOM 697 C CA . ARG A 1 91 ? 26.541 -2.075 26.974 1.00 89.75 91 ARG A CA 1
ATOM 698 C C . ARG A 1 91 ? 26.405 -2.596 28.402 1.00 89.75 91 ARG A C 1
ATOM 700 O O . ARG A 1 91 ? 25.362 -3.152 28.727 1.00 89.75 91 ARG A O 1
ATOM 707 N N . VAL A 1 92 ? 27.426 -2.432 29.242 1.00 86.06 92 VAL A N 1
ATOM 708 C CA . VAL A 1 92 ? 27.381 -2.842 30.654 1.00 86.06 92 VAL A CA 1
ATOM 709 C C . VAL A 1 92 ? 26.374 -1.992 31.432 1.00 86.06 92 VAL A C 1
ATOM 711 O O . VAL A 1 92 ? 25.556 -2.555 32.153 1.00 86.06 92 VAL A O 1
ATOM 714 N N . GLU A 1 93 ? 26.356 -0.674 31.227 1.00 85.19 93 GLU A N 1
ATOM 715 C CA . GLU A 1 93 ? 25.374 0.235 31.830 1.00 85.19 93 GLU A CA 1
ATOM 716 C C . GLU A 1 93 ? 23.941 -0.122 31.412 1.00 85.19 93 GLU A C 1
ATOM 718 O O . GLU A 1 93 ? 23.050 -0.200 32.256 1.00 85.19 93 GLU A O 1
ATOM 723 N N . ASN A 1 94 ? 23.712 -0.425 30.131 1.00 82.38 94 ASN A N 1
ATOM 724 C CA . ASN A 1 94 ? 22.398 -0.836 29.633 1.00 82.38 94 ASN A CA 1
ATOM 725 C C . ASN A 1 94 ? 21.963 -2.213 30.178 1.00 82.38 94 ASN A C 1
ATOM 727 O O . ASN A 1 94 ? 20.782 -2.439 30.416 1.00 82.38 94 ASN A O 1
ATOM 731 N N . LEU A 1 95 ? 22.906 -3.130 30.431 1.00 85.19 95 LEU A N 1
ATOM 732 C CA . LEU A 1 95 ? 22.621 -4.422 31.075 1.00 85.19 95 LEU A CA 1
ATOM 733 C C . LEU A 1 95 ? 22.349 -4.299 32.583 1.00 85.19 95 LEU A C 1
ATOM 735 O O . LEU A 1 95 ? 21.706 -5.178 33.152 1.00 85.19 95 LEU A O 1
ATOM 739 N N . GLN A 1 96 ? 22.849 -3.243 33.231 1.00 86.69 96 GLN A N 1
ATOM 740 C CA . GLN A 1 96 ? 22.621 -2.977 34.653 1.00 86.69 96 GLN A CA 1
ATOM 741 C C . GLN A 1 96 ? 21.317 -2.224 34.925 1.00 86.69 96 GLN A C 1
ATOM 743 O O . GLN A 1 96 ? 20.822 -2.264 36.053 1.00 86.69 96 GLN A O 1
ATOM 748 N N . GLN A 1 97 ? 20.734 -1.561 33.922 1.00 82.94 97 GLN A N 1
ATOM 749 C CA . GLN A 1 97 ? 19.398 -1.005 34.076 1.00 82.94 97 GLN A CA 1
ATOM 750 C C . GLN A 1 97 ? 18.399 -2.159 34.223 1.00 82.94 97 GLN A C 1
ATOM 752 O O . GLN A 1 97 ? 18.333 -3.028 33.348 1.00 82.94 97 GLN A O 1
ATOM 757 N N . PRO A 1 98 ? 17.616 -2.211 35.319 1.00 82.62 98 PRO A N 1
ATOM 758 C CA . PRO A 1 98 ? 16.559 -3.199 35.426 1.00 82.62 98 PRO A CA 1
ATOM 759 C C . PRO A 1 98 ? 15.638 -3.044 34.211 1.00 82.62 98 PRO A C 1
ATOM 761 O O . PRO A 1 98 ? 15.350 -1.908 33.812 1.00 82.62 98 PRO A O 1
ATOM 764 N N . PRO A 1 99 ? 15.176 -4.153 33.605 1.00 80.62 99 PRO A N 1
ATOM 765 C CA . PRO A 1 99 ? 14.284 -4.067 32.464 1.00 80.62 99 PRO A CA 1
ATOM 766 C C . PRO A 1 99 ? 13.090 -3.184 32.848 1.00 80.62 99 PRO A C 1
ATOM 768 O O . PRO A 1 99 ? 12.566 -3.327 33.961 1.00 80.62 99 PRO A O 1
ATOM 771 N N . PRO A 1 100 ? 12.665 -2.255 31.973 1.00 82.12 100 PRO A N 1
ATOM 772 C CA . PRO A 1 100 ? 11.542 -1.386 32.277 1.00 82.12 100 PRO A CA 1
ATOM 773 C C . PRO A 1 100 ? 10.347 -2.255 32.660 1.00 82.12 100 PRO A C 1
ATOM 775 O O . PRO A 1 100 ? 10.038 -3.234 31.972 1.00 82.12 100 PRO A O 1
ATOM 778 N N . MET A 1 101 ? 9.696 -1.922 33.780 1.00 83.44 101 MET A N 1
ATOM 779 C CA . MET A 1 101 ? 8.518 -2.666 34.217 1.00 83.44 101 MET A CA 1
ATOM 780 C C . MET A 1 101 ? 7.511 -2.723 33.064 1.00 83.44 101 MET A C 1
ATOM 782 O O . MET A 1 101 ? 7.281 -1.697 32.411 1.00 83.44 101 MET A O 1
ATOM 786 N N . PRO A 1 102 ? 6.907 -3.894 32.795 1.00 82.69 102 PRO A N 1
ATOM 787 C CA . PRO A 1 102 ? 5.914 -3.995 31.742 1.00 82.69 102 PRO A CA 1
ATOM 788 C C . PRO A 1 102 ? 4.792 -2.983 32.018 1.00 82.69 102 PRO A C 1
ATOM 790 O O . PRO A 1 102 ? 4.397 -2.807 33.177 1.00 82.69 102 PRO A O 1
ATOM 793 N N . PRO A 1 103 ? 4.272 -2.300 30.984 1.00 87.06 103 PRO A N 1
ATOM 794 C CA . PRO A 1 103 ? 3.220 -1.314 31.172 1.00 87.06 103 PRO A CA 1
ATOM 795 C C . PRO A 1 103 ? 2.016 -1.967 31.856 1.00 87.06 103 PRO A C 1
ATOM 797 O O . PRO A 1 103 ? 1.604 -3.075 31.498 1.00 87.06 103 PRO A O 1
ATOM 800 N N . ARG A 1 104 ? 1.444 -1.292 32.859 1.00 93.12 104 ARG A N 1
ATOM 801 C CA . ARG A 1 104 ? 0.240 -1.795 33.530 1.00 93.12 104 ARG A CA 1
ATOM 802 C C . ARG A 1 104 ? -0.966 -1.732 32.583 1.00 93.12 104 ARG A C 1
ATOM 804 O O . ARG A 1 104 ? -1.062 -0.795 31.788 1.00 93.12 104 ARG A O 1
ATOM 811 N N . PRO A 1 105 ? -1.922 -2.670 32.680 1.00 93.69 105 PRO A N 1
ATOM 812 C CA . PRO A 1 105 ? -3.203 -2.526 32.002 1.00 93.69 105 PRO A CA 1
ATOM 813 C C . PRO A 1 105 ? -3.911 -1.227 32.404 1.00 93.69 105 PRO A C 1
ATOM 815 O O . PRO A 1 105 ? -3.823 -0.781 33.555 1.00 93.69 105 PRO A O 1
ATOM 818 N N . LEU A 1 106 ? -4.657 -0.646 31.465 1.00 95.06 106 LEU A N 1
ATOM 819 C CA . LEU A 1 106 ? -5.509 0.503 31.758 1.00 95.06 106 LEU A CA 1
ATOM 820 C C . LEU A 1 106 ? -6.687 0.098 32.652 1.00 95.06 106 LEU A C 1
ATOM 822 O O . LEU A 1 106 ? -7.304 -0.957 32.485 1.00 95.06 106 LEU A O 1
ATOM 826 N N . THR A 1 107 ? -7.040 0.975 33.583 1.00 96.56 107 THR A N 1
ATOM 827 C CA . THR A 1 107 ? -8.252 0.854 34.392 1.00 96.56 107 THR A CA 1
ATOM 828 C C . THR A 1 107 ? -9.497 1.120 33.543 1.00 96.56 107 THR A C 1
ATOM 830 O O . THR A 1 107 ? -9.455 1.802 32.518 1.00 96.56 107 THR A O 1
ATOM 833 N N . LYS A 1 108 ? -10.661 0.645 34.005 1.00 96.94 108 LYS A N 1
ATOM 834 C CA . LYS A 1 108 ? -11.950 0.909 33.337 1.00 96.94 108 LYS A CA 1
ATOM 835 C C . LYS A 1 108 ? -12.241 2.408 33.181 1.00 96.94 108 LYS A C 1
ATOM 837 O O . LYS A 1 108 ? -12.824 2.804 32.177 1.00 96.94 108 LYS A O 1
ATOM 842 N N . ARG A 1 109 ? -11.835 3.230 34.159 1.00 97.44 109 ARG A N 1
ATOM 843 C CA . ARG A 1 109 ? -12.002 4.691 34.126 1.00 97.44 109 ARG A CA 1
ATOM 844 C C . ARG A 1 109 ? -11.119 5.331 33.054 1.00 97.44 109 ARG A C 1
ATOM 846 O O . ARG A 1 109 ? -11.614 6.161 32.303 1.00 97.44 109 ARG A O 1
ATOM 853 N N . GLU A 1 110 ? -9.856 4.915 32.958 1.00 96.94 110 GLU A N 1
ATOM 854 C CA . GLU A 1 110 ? -8.930 5.388 31.917 1.00 96.94 110 GLU A CA 1
ATOM 855 C C . GLU A 1 110 ? -9.428 5.005 30.517 1.00 96.94 110 GLU A C 1
ATOM 857 O O . GLU A 1 110 ? -9.482 5.851 29.631 1.00 96.94 110 GLU A O 1
ATOM 862 N N . ILE A 1 111 ? -9.880 3.759 30.335 1.00 97.62 111 ILE A N 1
ATOM 863 C CA . ILE A 1 111 ? -10.475 3.294 29.072 1.00 97.62 111 ILE A CA 1
ATOM 864 C C . ILE A 1 111 ? -11.692 4.145 28.688 1.00 97.62 111 ILE A C 1
ATOM 866 O O . ILE A 1 111 ? -11.803 4.566 27.539 1.00 97.62 111 ILE A O 1
ATOM 870 N N . ALA A 1 112 ? -12.608 4.389 29.630 1.00 97.62 112 ALA A N 1
ATOM 871 C CA . ALA A 1 112 ? -13.809 5.178 29.371 1.00 97.62 112 ALA A CA 1
ATOM 872 C C . ALA A 1 112 ? -13.476 6.628 28.984 1.00 97.62 112 ALA A C 1
ATOM 874 O O . ALA A 1 112 ? -14.083 7.144 28.050 1.00 97.62 112 ALA A O 1
ATOM 875 N N . GLY A 1 113 ? -12.493 7.247 29.651 1.00 97.75 113 GLY A N 1
ATOM 876 C CA . GLY A 1 113 ? -11.996 8.579 29.297 1.00 97.75 113 GLY A CA 1
ATOM 877 C C . GLY A 1 113 ? -11.444 8.626 27.872 1.00 97.75 113 GLY A C 1
ATOM 878 O O . GLY A 1 113 ? -11.919 9.409 27.062 1.00 97.75 113 GLY A O 1
ATOM 879 N N . LEU A 1 114 ? -10.549 7.698 27.519 1.00 97.62 114 LEU A N 1
ATOM 880 C CA . LEU A 1 114 ? -9.959 7.642 26.175 1.00 97.62 114 LEU A CA 1
ATOM 881 C C . LEU A 1 114 ? -10.991 7.371 25.070 1.00 97.62 114 LEU A C 1
ATOM 883 O O . LEU A 1 114 ? -10.858 7.877 23.958 1.00 97.62 114 LEU A O 1
ATOM 887 N N . LEU A 1 115 ? -12.022 6.565 25.345 1.00 98.19 115 LEU A N 1
ATOM 888 C CA . LEU A 1 115 ? -13.120 6.351 24.399 1.00 98.19 115 LEU A CA 1
ATOM 889 C C . LEU A 1 115 ? -13.996 7.596 24.228 1.00 98.19 115 LEU A C 1
ATOM 891 O O . LEU A 1 115 ? -14.470 7.844 23.120 1.00 98.19 115 LEU A O 1
ATOM 895 N N . GLN A 1 116 ? -14.209 8.362 25.299 1.00 98.25 116 GLN A N 1
ATOM 896 C CA . GLN A 1 116 ? -14.918 9.636 25.228 1.00 98.25 116 GLN A CA 1
ATOM 897 C C . GLN A 1 116 ? -14.119 10.651 24.403 1.00 98.25 116 GLN A C 1
ATOM 899 O O . GLN A 1 116 ? -14.668 11.207 23.454 1.00 98.25 116 GLN A O 1
ATOM 904 N N . ASP A 1 117 ? -12.820 10.794 24.677 1.00 97.81 117 ASP A N 1
ATOM 905 C CA . ASP A 1 117 ? -11.922 11.668 23.915 1.00 97.81 117 ASP A CA 1
ATOM 906 C C . ASP A 1 117 ? -11.937 11.304 22.422 1.00 97.81 117 ASP A C 1
ATOM 908 O O . ASP A 1 117 ? -12.112 12.166 21.558 1.00 97.81 117 ASP A O 1
ATOM 912 N N . ALA A 1 118 ? -11.861 10.004 22.107 1.00 97.94 118 ALA A N 1
ATOM 913 C CA . ALA A 1 118 ? -11.920 9.529 20.729 1.00 97.94 118 ALA A CA 1
ATOM 914 C C . ALA A 1 118 ? -13.253 9.851 20.034 1.00 97.94 118 ALA A C 1
ATOM 916 O O . ALA A 1 118 ? -13.285 10.164 18.838 1.00 97.94 118 ALA A O 1
ATOM 917 N N . ASN A 1 119 ? -14.364 9.764 20.768 1.00 98.31 119 ASN A N 1
ATOM 918 C CA . ASN A 1 119 ? -15.676 10.130 20.254 1.00 98.31 119 ASN A CA 1
ATOM 919 C C . ASN A 1 119 ? -15.775 11.636 19.974 1.00 98.31 119 ASN A C 1
ATOM 921 O O . ASN A 1 119 ? -16.298 12.032 18.929 1.00 98.31 119 ASN A O 1
ATOM 925 N N . ASP A 1 120 ? -15.243 12.464 20.869 1.00 98.19 120 ASP A N 1
ATOM 926 C CA . ASP A 1 120 ? -15.239 13.919 20.719 1.00 98.19 120 ASP A CA 1
ATOM 927 C C . ASP A 1 120 ? -14.363 14.352 19.536 1.00 98.19 120 ASP A C 1
ATOM 929 O O . ASP A 1 120 ? -14.770 15.194 18.731 1.00 98.19 120 ASP A O 1
ATOM 933 N N . ASP A 1 121 ? -13.217 13.699 19.335 1.00 98.12 121 ASP A N 1
ATOM 934 C CA . ASP A 1 121 ? -12.386 13.861 18.141 1.00 98.12 121 ASP A CA 1
ATOM 935 C C . ASP A 1 121 ? -13.127 13.515 16.850 1.00 98.12 121 ASP A C 1
ATOM 937 O O . ASP A 1 121 ? -13.127 14.307 15.905 1.00 98.12 121 ASP A O 1
ATOM 941 N N . LEU A 1 122 ? -13.822 12.378 16.790 1.00 97.75 122 LEU A N 1
ATOM 942 C CA . LEU A 1 122 ? -14.608 12.029 15.603 1.00 97.75 122 LEU A CA 1
ATOM 943 C C . LEU A 1 122 ? -15.746 13.021 15.347 1.00 97.75 122 LEU A C 1
ATOM 945 O O . LEU A 1 122 ? -15.988 13.382 14.190 1.00 97.75 122 LEU A O 1
ATOM 949 N N . HIS A 1 123 ? -16.406 13.523 16.391 1.00 97.69 123 HIS A N 1
ATOM 950 C CA . HIS A 1 123 ? -17.396 14.589 16.252 1.00 97.69 123 HIS A CA 1
ATOM 951 C C . HIS A 1 123 ? -16.785 15.885 15.702 1.00 97.69 123 HIS A C 1
ATOM 953 O O . HIS A 1 123 ? -17.378 16.482 14.796 1.00 97.69 123 HIS A O 1
ATOM 959 N N . ARG A 1 124 ? -15.595 16.290 16.175 1.00 97.56 124 ARG A N 1
ATOM 960 C CA . ARG A 1 124 ? -14.838 17.434 15.628 1.00 97.56 124 ARG A CA 1
ATOM 961 C C . ARG A 1 124 ? -14.479 17.232 14.156 1.00 97.56 124 ARG A C 1
ATOM 963 O O . ARG A 1 124 ? -14.562 18.171 13.370 1.00 97.56 124 ARG A O 1
ATOM 970 N N . LEU A 1 125 ? -14.178 15.997 13.754 1.00 95.56 125 LEU A N 1
ATOM 971 C CA . LEU A 1 125 ? -13.915 15.621 12.360 1.00 95.56 125 LEU A CA 1
ATOM 972 C C . LEU A 1 125 ? -15.189 15.466 11.506 1.00 95.56 125 LEU A C 1
ATOM 974 O O . LEU A 1 125 ? -15.099 15.100 10.329 1.00 95.56 125 LEU A O 1
ATOM 978 N N . GLY A 1 126 ? -16.371 15.759 12.060 1.00 95.69 126 GLY A N 1
ATOM 979 C CA . GLY A 1 126 ? -17.649 15.783 11.346 1.00 95.69 126 GLY A CA 1
ATOM 980 C C . GLY A 1 126 ? -18.427 14.465 11.350 1.00 95.69 126 GLY A C 1
ATOM 981 O O . GLY A 1 126 ? -19.435 14.356 10.649 1.00 95.69 126 GLY A O 1
ATOM 982 N N . VAL A 1 127 ? -18.022 13.463 12.134 1.00 95.88 127 VAL A N 1
ATOM 983 C CA . VAL A 1 127 ? -18.815 12.240 12.319 1.00 95.88 127 VAL A CA 1
ATOM 984 C C .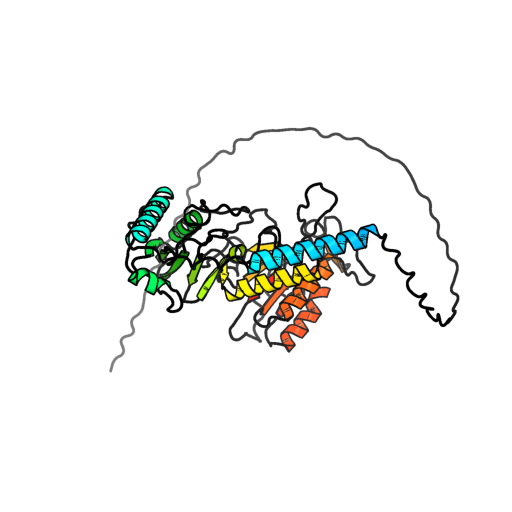 VAL A 1 127 ? -20.006 12.564 13.218 1.00 95.88 127 VAL A C 1
ATOM 986 O O . VAL A 1 127 ? -19.859 12.749 14.417 1.00 95.88 127 VAL A O 1
ATOM 989 N N . ARG A 1 128 ? -21.217 12.667 12.659 1.00 95.31 128 ARG A N 1
ATOM 990 C CA . ARG A 1 128 ? -22.447 12.997 13.420 1.00 95.31 128 ARG A CA 1
ATOM 991 C C . ARG A 1 128 ? -23.236 11.772 13.898 1.00 95.31 128 ARG A C 1
ATOM 993 O O . ARG A 1 128 ? -24.348 11.903 14.400 1.00 95.31 128 ARG A O 1
ATOM 1000 N N . ARG A 1 129 ? -22.693 10.568 13.715 1.00 95.12 129 ARG A N 1
ATOM 1001 C CA . ARG A 1 129 ? -23.334 9.313 14.128 1.00 95.12 129 ARG A CA 1
ATOM 1002 C C . ARG A 1 129 ? -23.044 9.033 15.599 1.00 95.12 129 ARG A C 1
ATOM 1004 O O . ARG A 1 129 ? -21.933 9.267 16.058 1.00 95.12 129 ARG A O 1
ATOM 1011 N N . ARG A 1 130 ? -24.032 8.491 16.313 1.00 96.06 130 ARG A N 1
ATOM 1012 C CA . ARG A 1 130 ? -23.819 7.959 17.664 1.00 96.06 130 ARG A CA 1
ATOM 1013 C C . ARG A 1 130 ? -23.015 6.657 17.568 1.00 96.06 130 ARG A C 1
ATOM 1015 O O . ARG A 1 130 ? -23.381 5.818 16.737 1.00 96.06 130 ARG A O 1
ATOM 1022 N N . PRO A 1 131 ? -21.963 6.468 18.379 1.00 97.56 131 PRO A N 1
ATOM 1023 C CA . PRO A 1 131 ? -21.225 5.216 18.377 1.00 97.56 131 PRO A CA 1
ATOM 1024 C C . PRO A 1 131 ? -22.058 4.067 18.953 1.00 97.56 131 PRO A C 1
ATOM 1026 O O . PRO A 1 131 ? -22.937 4.263 19.792 1.00 97.56 131 PRO A O 1
ATOM 1029 N N . SER A 1 132 ? -21.737 2.843 18.541 1.00 97.56 132 SER A N 1
ATOM 1030 C CA . SER A 1 132 ? -22.217 1.611 19.165 1.00 97.56 132 SER A CA 1
ATOM 1031 C C . SER A 1 132 ? -21.107 0.944 19.981 1.00 97.56 132 SER A C 1
ATOM 1033 O O . SER A 1 132 ? -19.953 0.880 19.556 1.00 97.56 132 SER A O 1
ATOM 1035 N N . LEU A 1 133 ? -21.482 0.398 21.140 1.00 96.44 133 LEU A N 1
ATOM 1036 C CA . LEU A 1 133 ? -20.623 -0.409 22.018 1.00 96.44 133 LEU A CA 1
ATOM 1037 C C . LEU A 1 133 ? -20.695 -1.913 21.710 1.00 96.44 133 LEU A C 1
ATOM 1039 O O . LEU A 1 133 ? -20.105 -2.719 22.423 1.00 96.44 133 LEU A O 1
ATOM 1043 N N . SER A 1 134 ? -21.444 -2.317 20.684 1.00 96.06 134 SER A N 1
ATOM 1044 C CA . SER A 1 134 ? -21.583 -3.720 20.288 1.00 96.06 134 SER A CA 1
ATOM 1045 C C . SER A 1 134 ? -20.820 -3.984 18.995 1.00 96.06 134 SER A C 1
ATOM 1047 O O . SER A 1 134 ? -20.853 -3.134 18.105 1.00 96.06 134 SER A O 1
ATOM 1049 N N . PRO A 1 135 ? -20.178 -5.154 18.834 1.00 95.06 135 PRO A N 1
ATOM 1050 C CA . PRO A 1 135 ? -19.478 -5.490 17.599 1.00 95.06 135 PRO A CA 1
ATOM 1051 C C . PRO A 1 135 ? -20.436 -5.482 16.398 1.00 95.06 135 PRO A C 1
ATOM 1053 O O . PRO A 1 135 ? -21.573 -5.948 16.489 1.00 95.06 135 PRO A O 1
ATOM 1056 N N . ARG A 1 136 ? -19.965 -4.966 15.260 1.00 94.94 136 ARG A N 1
ATOM 1057 C CA . ARG A 1 136 ? -20.691 -4.911 13.982 1.00 94.94 136 ARG A CA 1
ATOM 1058 C C . ARG A 1 136 ? -19.798 -5.388 12.838 1.00 94.94 136 ARG A C 1
ATOM 1060 O O . ARG A 1 136 ? -18.581 -5.380 12.977 1.00 94.94 136 ARG A O 1
ATOM 1067 N N . GLY A 1 137 ? -20.410 -5.810 11.733 1.00 91.94 137 GLY A N 1
ATOM 1068 C CA . GLY A 1 137 ? -19.703 -6.372 10.582 1.00 91.94 137 GLY A CA 1
ATOM 1069 C C . GLY A 1 137 ? -19.164 -7.789 10.804 1.00 91.94 137 GLY A C 1
ATOM 1070 O O . GLY A 1 137 ? -19.280 -8.378 11.882 1.00 91.94 137 GLY A O 1
ATOM 1071 N N . ARG A 1 138 ? -18.577 -8.367 9.750 1.00 90.69 138 ARG A N 1
ATOM 1072 C CA . ARG A 1 138 ? -17.947 -9.696 9.797 1.00 90.69 138 ARG A CA 1
ATOM 1073 C C . ARG A 1 138 ? -16.554 -9.590 10.415 1.00 90.69 138 ARG A C 1
ATOM 1075 O O . ARG A 1 138 ? -15.552 -9.537 9.711 1.00 90.69 138 ARG A O 1
ATOM 1082 N N . LEU A 1 139 ? -16.503 -9.551 11.745 1.00 87.56 139 LEU A N 1
ATOM 1083 C CA . LEU A 1 139 ? -15.244 -9.455 12.481 1.00 87.56 139 LEU A CA 1
ATOM 1084 C C . LEU A 1 139 ? -14.477 -10.788 12.428 1.00 87.56 139 LEU A C 1
ATOM 1086 O O . LEU A 1 139 ? -14.985 -11.787 12.958 1.00 87.56 139 LEU A O 1
ATOM 1090 N N . PRO A 1 140 ? -13.268 -10.838 11.844 1.00 79.06 140 PRO A N 1
ATOM 1091 C CA . PRO A 1 140 ? -12.478 -12.058 11.797 1.00 79.06 140 PRO A CA 1
ATOM 1092 C C . PRO A 1 140 ? -12.099 -12.488 13.223 1.00 79.06 140 PRO A C 1
ATOM 1094 O O . PRO A 1 140 ? -11.794 -11.637 14.065 1.00 79.06 140 PRO A O 1
ATOM 1097 N N . PRO A 1 141 ? -12.102 -13.800 13.518 1.00 76.50 141 PRO A N 1
ATOM 1098 C CA . PRO A 1 141 ? -11.790 -14.314 14.853 1.00 76.50 141 PRO A CA 1
ATOM 1099 C C . PRO A 1 141 ? -10.387 -13.945 15.347 1.00 76.50 141 PRO A C 1
ATOM 1101 O O . PRO A 1 141 ? -10.188 -13.773 16.545 1.00 76.50 141 PRO A O 1
ATOM 1104 N N . SER A 1 142 ? -9.432 -13.811 14.422 1.00 70.44 142 SER A N 1
ATOM 1105 C CA . SER A 1 142 ? -8.030 -13.491 14.707 1.00 70.44 142 SER A CA 1
ATOM 1106 C C . SER A 1 142 ? -7.823 -12.066 15.213 1.00 70.44 142 SER A C 1
ATOM 1108 O O . SER A 1 142 ? -6.816 -11.779 15.863 1.00 70.44 142 SER A O 1
ATOM 1110 N N . LEU A 1 143 ? -8.762 -11.156 14.947 1.00 66.88 143 LEU A N 1
ATOM 1111 C CA . LEU A 1 143 ? -8.635 -9.789 15.415 1.00 66.88 143 LEU A CA 1
ATOM 1112 C C . LEU A 1 143 ? -9.122 -9.688 16.854 1.00 66.88 143 LEU A C 1
ATOM 1114 O O . LEU A 1 143 ? -10.262 -10.018 17.186 1.00 66.88 143 LEU A O 1
ATOM 1118 N N . ARG A 1 144 ? -8.263 -9.107 17.698 1.00 86.19 144 ARG A N 1
ATOM 1119 C CA . ARG A 1 144 ? -8.521 -8.768 19.110 1.00 86.19 144 ARG A CA 1
ATOM 1120 C C . ARG A 1 144 ? -9.738 -7.844 19.316 1.00 86.19 144 ARG A C 1
ATOM 1122 O O . ARG A 1 144 ? -10.049 -7.488 20.448 1.00 86.19 144 ARG A O 1
ATOM 1129 N N . LEU A 1 145 ? -10.446 -7.478 18.248 1.00 90.69 145 LEU A N 1
ATOM 1130 C CA . LEU A 1 145 ? -11.604 -6.599 18.225 1.00 90.69 145 LEU A CA 1
ATOM 1131 C C . LEU A 1 145 ? -12.809 -7.172 18.990 1.00 90.69 145 LEU A C 1
ATOM 1133 O O . LEU A 1 145 ? -13.415 -6.449 19.774 1.00 90.69 145 LEU A O 1
ATOM 1137 N N . LYS A 1 146 ? -13.130 -8.472 18.852 1.00 92.25 146 LYS A N 1
ATOM 1138 C CA . LYS A 1 146 ? -14.215 -9.096 19.647 1.00 92.25 146 LYS A CA 1
ATOM 1139 C C . LYS A 1 146 ? -13.933 -9.003 21.150 1.00 92.25 146 LYS A C 1
ATOM 1141 O O . LYS A 1 146 ? -14.801 -8.594 21.918 1.00 92.25 146 LYS A O 1
ATOM 1146 N N . ARG A 1 147 ? -12.695 -9.317 21.543 1.00 93.31 147 ARG A N 1
ATOM 1147 C CA . ARG A 1 147 ? -12.220 -9.201 22.926 1.00 93.31 147 ARG A CA 1
ATOM 1148 C C . ARG A 1 147 ? -12.245 -7.750 23.414 1.00 93.31 147 ARG A C 1
ATOM 1150 O O . ARG A 1 147 ? -12.670 -7.495 24.533 1.00 93.31 147 ARG A O 1
ATOM 1157 N N . ALA A 1 148 ? -11.876 -6.789 22.567 1.00 95.75 148 ALA A N 1
ATOM 1158 C CA . ALA A 1 148 ? -11.951 -5.372 22.910 1.00 95.75 148 ALA A CA 1
ATOM 1159 C C . ALA A 1 148 ? -13.381 -4.910 23.231 1.00 95.75 148 ALA A C 1
ATOM 1161 O O . ALA A 1 148 ? -13.569 -4.157 24.183 1.00 95.75 148 ALA A O 1
ATOM 1162 N N . TYR A 1 149 ? -14.396 -5.398 22.511 1.00 96.31 149 TYR A N 1
ATOM 1163 C CA . TYR A 1 149 ? -15.796 -5.125 22.855 1.00 96.31 149 TYR A CA 1
ATOM 1164 C C . TYR A 1 149 ? -16.215 -5.749 24.189 1.00 96.31 149 TYR A C 1
ATOM 1166 O O . TYR A 1 149 ? -16.860 -5.082 24.995 1.00 96.31 149 TYR A O 1
ATOM 1174 N N . GLN A 1 150 ? -15.816 -6.996 24.454 1.00 95.19 150 GLN A N 1
ATOM 1175 C CA . GLN A 1 150 ? -16.090 -7.666 25.734 1.00 95.19 150 GLN A CA 1
ATOM 1176 C C . GLN A 1 150 ? -15.468 -6.907 26.918 1.00 95.19 150 GLN A C 1
ATOM 1178 O O . GLN A 1 150 ? -16.089 -6.768 27.969 1.00 95.19 150 GLN A O 1
ATOM 1183 N N . GLU A 1 151 ? -14.275 -6.348 26.719 1.00 96.00 151 GLU A N 1
ATOM 1184 C CA . GLU A 1 151 ? -13.552 -5.532 27.701 1.00 96.00 151 GLU A CA 1
ATOM 1185 C C . GLU A 1 151 ? -14.001 -4.057 27.721 1.00 96.00 151 GLU A C 1
ATOM 1187 O O . GLU A 1 151 ? -13.433 -3.257 28.462 1.00 96.00 151 GLU A O 1
ATOM 1192 N N . ARG A 1 152 ? -15.021 -3.684 26.931 1.00 97.50 152 ARG A N 1
ATOM 1193 C CA . ARG A 1 152 ? -15.535 -2.307 26.786 1.00 97.50 152 ARG A CA 1
ATOM 1194 C C . ARG A 1 152 ? -14.463 -1.281 26.384 1.00 97.50 152 ARG A C 1
ATOM 1196 O O . ARG A 1 152 ? -14.505 -0.135 26.816 1.00 97.50 152 ARG A O 1
ATOM 1203 N N . ARG A 1 153 ? -13.519 -1.688 25.533 1.00 97.69 153 ARG A N 1
ATOM 1204 C CA . ARG A 1 153 ? -12.423 -0.864 24.987 1.00 97.69 153 ARG A CA 1
ATOM 1205 C C . ARG A 1 153 ? -12.643 -0.409 23.542 1.00 97.69 153 ARG A C 1
ATOM 1207 O O . ARG A 1 153 ? -11.698 0.059 22.914 1.00 97.69 153 ARG A O 1
ATOM 1214 N N . ALA A 1 154 ? -13.835 -0.599 22.982 1.00 97.81 154 ALA A N 1
ATOM 1215 C CA . ALA A 1 154 ? -14.094 -0.344 21.568 1.00 97.81 154 ALA A CA 1
ATOM 1216 C C . ALA A 1 154 ? -15.433 0.360 21.317 1.00 97.81 154 ALA A C 1
ATOM 1218 O O . ALA A 1 154 ? -16.441 0.050 21.953 1.00 97.81 154 ALA A O 1
ATOM 1219 N N . LEU A 1 155 ? -15.439 1.242 20.318 1.00 97.94 155 LEU A N 1
ATOM 1220 C CA . LEU A 1 155 ? -16.616 1.898 19.741 1.00 97.94 155 LEU A CA 1
ATOM 1221 C C . LEU A 1 155 ? -16.684 1.578 18.245 1.00 97.94 155 LEU A C 1
ATOM 1223 O O . LEU A 1 155 ? -15.659 1.286 17.631 1.00 97.94 155 LEU A O 1
ATOM 1227 N N . ASN A 1 156 ? -17.871 1.608 17.637 1.00 97.88 156 ASN A N 1
ATOM 1228 C CA . ASN A 1 156 ? -17.982 1.675 16.175 1.00 97.88 156 ASN A CA 1
ATOM 1229 C C . ASN A 1 156 ? -18.980 2.707 15.673 1.00 97.88 156 ASN A C 1
ATOM 1231 O O . ASN A 1 156 ? -19.979 2.994 16.327 1.00 97.88 156 ASN A O 1
ATOM 1235 N N . TYR A 1 157 ? -18.718 3.185 14.460 1.00 98.38 157 TYR A N 1
ATOM 1236 C CA . TYR A 1 157 ? -19.535 4.131 13.715 1.00 98.38 157 TYR A CA 1
ATOM 1237 C C . TYR A 1 157 ? -19.908 3.509 12.375 1.00 98.38 157 TYR A C 1
ATOM 1239 O O . TYR A 1 157 ? -19.031 3.115 11.608 1.00 98.38 157 TYR A O 1
ATOM 1247 N N . SER A 1 158 ? -21.206 3.429 12.087 1.00 97.88 158 SER A N 1
ATOM 1248 C CA . SER A 1 158 ? -21.716 2.910 10.816 1.00 97.88 158 SER A CA 1
ATOM 1249 C C . SER A 1 158 ? -21.989 4.029 9.812 1.00 97.88 158 SER A C 1
ATOM 1251 O O . SER A 1 158 ? -22.562 5.061 10.176 1.00 97.88 158 SER A O 1
ATOM 1253 N N . GLY A 1 159 ? -21.684 3.788 8.543 1.00 97.88 159 GLY A N 1
ATOM 1254 C CA . GLY A 1 159 ? -22.007 4.677 7.426 1.00 97.88 159 GLY A CA 1
ATOM 1255 C C . GLY A 1 159 ? -21.973 3.930 6.096 1.00 97.88 159 GLY A C 1
ATOM 1256 O O . GLY A 1 159 ? -21.863 2.704 6.089 1.00 97.88 159 GLY A O 1
ATOM 1257 N N . SER A 1 160 ? -22.053 4.669 4.988 1.00 97.75 160 SER A N 1
ATOM 1258 C CA . SER A 1 160 ? -21.638 4.125 3.685 1.00 97.75 160 SER A CA 1
ATOM 1259 C C . SER A 1 160 ? -20.126 3.890 3.664 1.00 97.75 160 SER A C 1
ATOM 1261 O O . SER A 1 160 ? -19.386 4.505 4.442 1.00 97.75 160 SER A 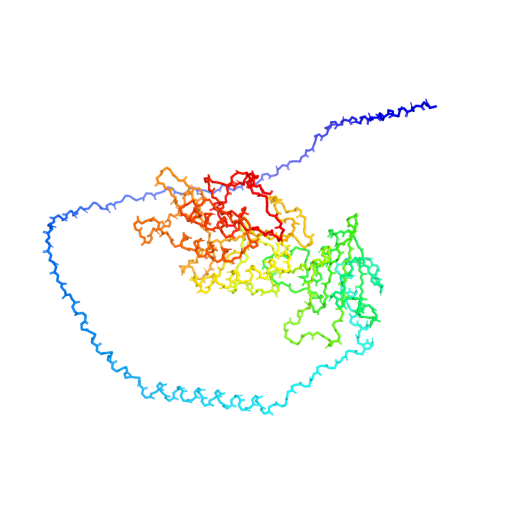O 1
ATOM 1263 N N . LEU A 1 161 ? -19.643 3.032 2.769 1.00 96.88 161 LEU A N 1
ATOM 1264 C CA . LEU A 1 161 ? -18.227 2.701 2.655 1.00 96.88 161 LEU A CA 1
ATOM 1265 C C . LEU A 1 161 ? -17.374 3.947 2.419 1.00 96.88 161 LEU A C 1
ATOM 1267 O O . LEU A 1 161 ? -16.361 4.138 3.093 1.00 96.88 161 LEU A O 1
ATOM 1271 N N . ASP A 1 162 ? -17.806 4.827 1.521 1.00 96.56 162 ASP A N 1
ATOM 1272 C CA . ASP A 1 162 ? -17.078 6.059 1.225 1.00 96.56 162 ASP A CA 1
ATOM 1273 C C . ASP A 1 162 ? -17.084 7.041 2.406 1.00 96.56 162 ASP A C 1
ATOM 1275 O O . ASP A 1 162 ? -16.037 7.605 2.728 1.00 96.56 162 ASP A O 1
ATOM 1279 N N . GLN A 1 163 ? -18.196 7.173 3.140 1.00 97.50 163 GLN A N 1
ATOM 1280 C CA . GLN A 1 163 ? -18.220 7.971 4.375 1.00 97.50 163 GLN A CA 1
ATOM 1281 C C . GLN A 1 163 ? -17.239 7.429 5.417 1.00 97.50 163 GLN A C 1
ATOM 1283 O O . GLN A 1 163 ? -16.465 8.188 6.002 1.00 97.50 163 GLN A O 1
ATOM 1288 N N . VAL A 1 164 ? -17.247 6.115 5.636 1.00 97.88 164 VAL A N 1
ATOM 1289 C CA . VAL A 1 164 ? -16.391 5.456 6.626 1.00 97.88 164 VAL A CA 1
ATOM 1290 C C . VAL A 1 164 ? -14.918 5.548 6.224 1.00 97.88 164 VAL A C 1
ATOM 1292 O O . VAL A 1 164 ? -14.076 5.776 7.090 1.00 97.88 164 VAL A O 1
ATOM 1295 N N . ARG A 1 165 ? -14.591 5.470 4.927 1.00 97.12 165 ARG A N 1
ATOM 1296 C CA . ARG A 1 165 ? -13.239 5.753 4.413 1.00 97.12 165 ARG A CA 1
ATOM 1297 C C . ARG A 1 165 ? -12.803 7.175 4.727 1.00 97.12 165 ARG A C 1
ATOM 1299 O O . ARG A 1 165 ? -11.702 7.368 5.232 1.00 97.12 165 ARG A O 1
ATOM 1306 N N . THR A 1 166 ? -13.660 8.164 4.474 1.00 96.75 166 THR A N 1
ATOM 1307 C CA . THR A 1 166 ? -13.368 9.562 4.810 1.00 96.75 166 THR A CA 1
ATOM 1308 C C . THR A 1 166 ? -13.132 9.737 6.309 1.00 96.75 166 THR A C 1
ATOM 1310 O O . THR A 1 166 ? -12.176 10.408 6.698 1.00 96.75 166 THR A O 1
ATOM 1313 N N . TRP A 1 167 ? -13.961 9.122 7.160 1.00 97.94 167 TRP A N 1
ATOM 1314 C CA . TRP A 1 167 ? -13.778 9.166 8.613 1.00 97.94 167 TRP A CA 1
ATOM 1315 C C . TRP A 1 167 ? -12.471 8.506 9.038 1.00 97.94 167 TRP A C 1
ATOM 1317 O O . TRP A 1 167 ? -11.730 9.094 9.818 1.00 97.94 167 TRP A O 1
ATOM 1327 N N . PHE A 1 168 ? -12.153 7.334 8.482 1.00 98.00 168 PHE A N 1
ATOM 1328 C CA . PHE A 1 168 ? -10.903 6.627 8.746 1.00 98.00 168 PHE A CA 1
ATOM 1329 C C . PHE A 1 168 ? -9.692 7.483 8.359 1.00 98.00 168 PHE A C 1
ATOM 1331 O O . PHE A 1 168 ? -8.783 7.662 9.168 1.00 98.00 168 PHE A O 1
ATOM 1338 N N . SER A 1 169 ? -9.685 8.058 7.152 1.00 96.31 169 SER A N 1
ATOM 1339 C CA . SER A 1 169 ? -8.595 8.926 6.698 1.00 96.31 169 SER A CA 1
ATOM 1340 C C . SER A 1 169 ? -8.428 10.145 7.604 1.00 96.31 169 SER A C 1
ATOM 1342 O O . SER A 1 169 ? -7.311 10.449 8.010 1.00 96.31 169 SER A O 1
ATOM 1344 N N . ARG A 1 170 ? -9.522 10.808 8.004 1.00 96.69 170 ARG A N 1
ATOM 1345 C CA . ARG A 1 170 ? -9.461 11.947 8.936 1.00 96.69 170 ARG A CA 1
ATOM 1346 C C . ARG A 1 170 ? -8.953 11.534 10.316 1.00 96.69 170 ARG A C 1
ATOM 1348 O O . ARG A 1 170 ? -8.114 12.228 10.881 1.00 96.69 170 ARG A O 1
ATOM 1355 N N . ALA A 1 171 ? -9.416 10.402 10.835 1.00 97.12 171 ALA A N 1
ATOM 1356 C CA . ALA A 1 171 ? -8.989 9.861 12.121 1.00 97.12 171 ALA A CA 1
ATOM 1357 C C . ALA A 1 171 ? -7.482 9.550 12.131 1.00 97.12 171 ALA A C 1
ATOM 1359 O O . ALA A 1 171 ? -6.775 9.955 13.053 1.00 97.12 171 ALA A O 1
ATOM 1360 N N . LYS A 1 172 ? -6.985 8.901 11.069 1.00 96.12 172 LYS A N 1
ATOM 1361 C CA . LYS A 1 172 ? -5.584 8.481 10.938 1.00 96.12 172 LYS A CA 1
ATOM 1362 C C . LYS A 1 172 ? -4.633 9.603 10.520 1.00 96.12 172 LYS A C 1
ATOM 1364 O O . LYS A 1 172 ? -3.514 9.657 11.025 1.00 96.12 172 LYS A O 1
ATOM 1369 N N . PHE A 1 173 ? -5.046 10.471 9.597 1.00 95.00 173 PHE A N 1
ATOM 1370 C CA . PHE A 1 173 ? -4.170 11.446 8.929 1.00 95.00 173 PHE A CA 1
ATOM 1371 C C . PHE A 1 173 ? -4.546 12.916 9.159 1.00 95.00 173 PHE A C 1
ATOM 1373 O O . PHE A 1 173 ? -3.835 13.812 8.708 1.00 95.00 173 PHE A O 1
ATOM 1380 N N . GLY A 1 174 ? -5.684 13.190 9.798 1.00 94.88 174 GLY A N 1
ATOM 1381 C CA . GLY A 1 174 ? -6.207 14.546 9.997 1.00 94.88 174 GLY A CA 1
ATOM 1382 C C . GLY A 1 174 ? -6.887 15.147 8.760 1.00 94.88 174 GLY A C 1
ATOM 1383 O O . GLY A 1 174 ? -7.428 16.244 8.834 1.00 94.88 174 GLY A O 1
ATOM 1384 N N . THR A 1 175 ? -6.903 14.443 7.624 1.00 94.38 175 THR A N 1
ATOM 1385 C CA . THR A 1 175 ? -7.533 14.880 6.368 1.00 94.38 175 THR A CA 1
ATOM 1386 C C . THR A 1 175 ? -8.243 13.717 5.673 1.00 94.38 175 THR A C 1
ATOM 1388 O O . THR A 1 175 ? -7.901 12.557 5.880 1.00 94.38 175 THR A O 1
ATOM 1391 N N . ALA A 1 176 ? -9.247 14.021 4.849 1.00 92.31 176 ALA A N 1
ATOM 1392 C CA . ALA A 1 176 ? -9.952 13.021 4.046 1.00 92.31 176 ALA A CA 1
ATOM 1393 C C . ALA A 1 176 ? -9.056 12.413 2.953 1.00 92.31 176 ALA A C 1
ATOM 1395 O O . ALA A 1 176 ? -9.156 11.221 2.666 1.00 92.31 176 ALA A O 1
ATOM 1396 N N . GLU A 1 177 ? -8.172 13.235 2.388 1.00 89.25 177 GLU A N 1
ATOM 1397 C CA . GLU A 1 177 ? -7.299 12.897 1.266 1.00 89.25 177 GLU A CA 1
ATOM 1398 C C . GLU A 1 177 ? -5.853 13.237 1.647 1.00 89.25 177 GLU A C 1
ATOM 1400 O O . GLU A 1 177 ? -5.385 14.357 1.425 1.00 89.25 177 GLU A O 1
ATOM 1405 N N . PRO A 1 178 ? -5.132 12.320 2.317 1.00 88.94 178 PRO A N 1
ATOM 1406 C CA . PRO A 1 178 ? -3.719 12.526 2.597 1.00 88.94 178 PRO A CA 1
ATOM 1407 C C . PRO A 1 178 ? -2.938 12.604 1.279 1.00 88.94 178 PRO A C 1
ATOM 1409 O O . PRO A 1 178 ? -2.978 11.678 0.466 1.00 88.94 178 PRO A O 1
ATOM 1412 N N . GLY A 1 179 ? -2.226 13.712 1.068 1.00 87.06 179 GLY A N 1
ATOM 1413 C CA . GLY A 1 179 ? -1.289 13.866 -0.047 1.00 87.06 179 GLY A CA 1
ATOM 1414 C C . GLY A 1 179 ? -0.009 13.051 0.175 1.00 87.06 179 GLY A C 1
ATOM 1415 O O . GLY A 1 179 ? -0.043 11.914 0.645 1.00 87.06 179 GLY A O 1
ATOM 1416 N N . ARG A 1 180 ? 1.150 13.657 -0.106 1.00 83.06 180 ARG A N 1
ATOM 1417 C CA . ARG A 1 180 ? 2.469 13.016 0.072 1.00 83.06 180 ARG A CA 1
ATOM 1418 C C . ARG A 1 180 ? 2.960 12.956 1.520 1.00 83.06 180 ARG A C 1
ATOM 1420 O O . ARG A 1 180 ? 3.857 12.180 1.828 1.00 83.06 180 ARG A O 1
ATOM 1427 N N . THR A 1 181 ? 2.426 13.797 2.405 1.00 78.62 181 THR A N 1
ATOM 1428 C CA . THR A 1 181 ? 2.933 13.915 3.780 1.00 78.62 181 THR A CA 1
ATOM 1429 C C . THR A 1 181 ? 2.184 12.997 4.736 1.00 78.62 181 THR A C 1
ATOM 1431 O O . THR A 1 181 ? 0.954 12.931 4.733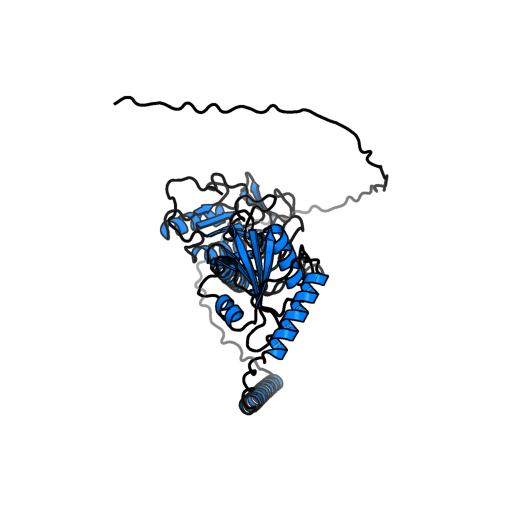 1.00 78.62 181 THR A O 1
ATOM 1434 N N . ARG A 1 182 ? 2.933 12.319 5.609 1.00 78.31 182 ARG A N 1
ATOM 1435 C CA . ARG A 1 182 ? 2.376 11.563 6.736 1.00 78.31 182 ARG A CA 1
ATOM 1436 C C . ARG A 1 182 ? 2.031 12.509 7.880 1.00 78.31 182 ARG A C 1
ATOM 1438 O O . ARG A 1 182 ? 2.718 12.546 8.897 1.00 78.31 182 ARG A O 1
ATOM 1445 N N . ARG A 1 183 ? 0.972 13.300 7.716 1.00 88.69 183 ARG A N 1
ATOM 1446 C CA . ARG A 1 183 ? 0.363 13.976 8.867 1.00 88.69 183 ARG A CA 1
ATOM 1447 C C . ARG A 1 183 ? -0.342 12.931 9.723 1.00 88.69 183 ARG A C 1
ATOM 1449 O O . ARG A 1 183 ? -0.955 12.011 9.187 1.00 88.69 183 ARG A O 1
ATOM 1456 N N . ARG A 1 184 ? -0.222 13.056 11.041 1.00 92.69 184 ARG A N 1
ATOM 1457 C CA . ARG A 1 184 ? -0.930 12.204 11.998 1.00 92.69 184 ARG A CA 1
ATOM 1458 C C . ARG A 1 184 ? -2.245 12.878 12.360 1.00 92.69 184 ARG A C 1
ATOM 1460 O O . ARG A 1 184 ? -2.271 14.071 12.649 1.00 92.69 184 ARG A O 1
ATOM 1467 N N . GLY A 1 185 ? -3.326 12.117 12.294 1.00 95.44 185 GLY A N 1
ATOM 1468 C CA . GLY A 1 185 ? -4.636 12.528 12.778 1.00 95.44 185 GLY A CA 1
ATOM 1469 C C . GLY A 1 185 ? -4.758 12.350 14.291 1.00 95.44 185 GLY A C 1
ATOM 1470 O O . GLY A 1 185 ? -3.887 11.732 14.910 1.00 95.44 185 GLY A O 1
ATOM 1471 N N . PRO A 1 186 ? -5.843 12.861 14.891 1.00 96.81 186 PRO A N 1
ATOM 1472 C CA . PRO A 1 186 ? -6.025 12.830 16.341 1.00 96.81 186 PRO A CA 1
ATOM 1473 C C . PRO A 1 186 ? -6.162 11.404 16.891 1.00 96.81 186 PRO A C 1
ATOM 1475 O O . PRO A 1 186 ? -5.755 11.138 18.015 1.00 96.81 186 PRO A O 1
ATOM 1478 N N . LEU A 1 187 ? -6.651 10.460 16.078 1.00 97.12 187 LEU A N 1
ATOM 1479 C CA . LEU A 1 187 ? -6.831 9.068 16.494 1.00 97.12 187 LEU A CA 1
ATOM 1480 C C . LEU A 1 187 ? -5.723 8.129 16.020 1.00 97.12 187 LEU A C 1
ATOM 1482 O O . LEU A 1 187 ? -5.860 6.916 16.142 1.00 97.12 187 LEU A O 1
ATOM 1486 N N . HIS A 1 188 ? -4.621 8.665 15.500 1.00 95.75 188 HIS A N 1
ATOM 1487 C CA . HIS A 1 188 ? -3.462 7.871 15.100 1.00 95.75 188 HIS A CA 1
ATOM 1488 C C . HIS A 1 188 ? -2.919 6.918 16.195 1.00 95.75 188 HIS A C 1
ATOM 1490 O O . HIS A 1 188 ? -2.393 5.869 15.827 1.00 95.75 188 HIS A O 1
ATOM 1496 N N . PRO A 1 189 ? -3.007 7.222 17.508 1.00 96.25 189 PRO A N 1
ATOM 1497 C CA . PRO A 1 189 ? -2.581 6.285 18.556 1.00 96.25 189 PRO A CA 1
ATOM 1498 C C . PRO A 1 189 ? -3.544 5.129 18.853 1.00 96.25 189 PRO A C 1
ATOM 1500 O O . PRO A 1 189 ? -3.161 4.180 19.536 1.00 96.25 189 PRO A O 1
ATOM 1503 N N . PHE A 1 190 ? -4.784 5.193 18.371 1.00 96.81 190 PHE A N 1
ATOM 1504 C CA . PHE A 1 190 ? -5.793 4.158 18.595 1.00 96.81 190 PHE A CA 1
ATOM 1505 C C . PHE A 1 190 ? -5.676 3.062 17.539 1.00 96.81 190 PHE A C 1
ATOM 1507 O O . PHE A 1 190 ? -5.302 3.333 16.399 1.00 96.81 190 PHE A O 1
ATOM 1514 N N . ASP A 1 191 ? -6.071 1.828 17.863 1.00 96.31 191 ASP A N 1
ATOM 1515 C CA . ASP A 1 191 ? -6.249 0.846 16.794 1.00 96.31 191 ASP A CA 1
ATOM 1516 C C . ASP A 1 191 ? -7.525 1.213 16.019 1.00 96.31 191 ASP A C 1
ATOM 1518 O O . ASP A 1 191 ? -8.608 1.361 16.600 1.00 96.31 191 ASP A O 1
ATOM 1522 N N . LEU A 1 192 ? -7.400 1.353 14.699 1.00 97.19 192 LEU A N 1
ATOM 1523 C CA . LEU A 1 192 ? -8.500 1.711 13.806 1.00 97.19 192 LEU A CA 1
ATOM 1524 C C . LEU A 1 192 ? -8.763 0.553 12.856 1.00 97.19 192 LEU A C 1
ATOM 1526 O O . LEU A 1 192 ? -7.870 0.132 12.119 1.00 97.19 192 LEU A O 1
ATOM 1530 N N . PHE A 1 193 ? -10.004 0.075 12.817 1.00 97.31 193 PHE A N 1
ATOM 1531 C CA . PHE A 1 193 ? -10.415 -0.969 11.882 1.00 97.31 193 PHE A CA 1
ATOM 1532 C C . PHE A 1 193 ? -11.562 -0.477 11.012 1.00 97.31 193 PHE A C 1
ATOM 1534 O O . PHE A 1 193 ? -12.603 -0.083 11.528 1.00 97.31 193 PHE A O 1
ATOM 1541 N N . LEU A 1 194 ? -11.404 -0.547 9.694 1.00 97.56 194 LEU A N 1
ATOM 1542 C CA . LEU A 1 194 ? -12.520 -0.437 8.760 1.00 97.56 194 LEU A CA 1
ATOM 1543 C C . LEU A 1 194 ? -12.998 -1.841 8.393 1.00 97.56 194 LEU A C 1
ATOM 1545 O O . LEU A 1 194 ? -12.215 -2.660 7.918 1.00 97.56 194 LEU A O 1
ATOM 1549 N N . VAL A 1 195 ? -14.283 -2.115 8.590 1.00 97.19 195 VAL A N 1
ATOM 1550 C CA . VAL A 1 195 ? -14.907 -3.386 8.204 1.00 97.19 195 VAL A CA 1
ATOM 1551 C C . VAL A 1 195 ? -16.013 -3.090 7.191 1.00 97.19 195 VAL A C 1
ATOM 1553 O O . VAL A 1 195 ? -17.024 -2.498 7.572 1.00 97.19 195 VAL A O 1
ATOM 1556 N N . PRO A 1 196 ? -15.850 -3.447 5.905 1.00 96.75 196 PRO A N 1
ATOM 1557 C CA . PRO A 1 196 ? -16.931 -3.374 4.932 1.00 96.75 196 PRO A CA 1
ATOM 1558 C C . PRO A 1 196 ? -18.033 -4.392 5.256 1.00 96.75 196 PRO A C 1
ATOM 1560 O O . PRO A 1 196 ? -17.782 -5.485 5.771 1.00 96.75 196 PRO A O 1
ATOM 1563 N N . GLY A 1 197 ? -19.270 -4.012 4.972 1.00 95.00 197 GLY A N 1
ATOM 1564 C CA . GLY A 1 197 ? -20.469 -4.834 5.054 1.00 95.00 197 GLY A CA 1
ATOM 1565 C C . GLY A 1 197 ? -21.041 -5.159 3.681 1.00 95.00 197 GLY A C 1
ATOM 1566 O O . GLY A 1 197 ? -20.366 -5.045 2.661 1.00 95.00 197 GLY A O 1
ATOM 1567 N N . HIS A 1 198 ? -22.302 -5.585 3.678 1.00 92.56 198 HIS A N 1
ATOM 1568 C CA . HIS A 1 198 ? -23.092 -5.729 2.454 1.00 92.56 198 HIS A CA 1
ATOM 1569 C C . HIS A 1 198 ? -23.737 -4.389 2.086 1.00 92.56 198 HIS A C 1
ATOM 1571 O O . HIS A 1 198 ? -23.848 -3.508 2.938 1.00 92.56 198 HIS A O 1
ATOM 1577 N N . ASP A 1 199 ? -24.160 -4.249 0.830 1.00 91.81 199 ASP A N 1
ATOM 1578 C CA . ASP A 1 199 ? -24.970 -3.119 0.352 1.00 91.81 199 ASP A CA 1
ATOM 1579 C C . ASP A 1 199 ? -24.370 -1.732 0.651 1.00 91.81 199 ASP A C 1
ATOM 1581 O O . ASP A 1 199 ? -25.057 -0.831 1.125 1.00 91.81 199 ASP A O 1
ATOM 1585 N N . ASP A 1 200 ? -23.065 -1.569 0.401 1.00 94.62 200 ASP A N 1
ATOM 1586 C CA . ASP A 1 200 ? -22.301 -0.329 0.640 1.00 94.62 200 ASP A CA 1
ATOM 1587 C C . ASP A 1 200 ? -22.220 0.110 2.118 1.00 94.62 200 ASP A C 1
ATOM 1589 O O . ASP A 1 200 ? -21.643 1.145 2.439 1.00 94.62 200 ASP A O 1
ATOM 1593 N N . GLN A 1 201 ? -22.729 -0.679 3.066 1.00 97.38 201 GLN A N 1
ATOM 1594 C CA . GLN A 1 201 ? -22.568 -0.386 4.487 1.00 97.38 201 GLN A CA 1
ATOM 1595 C C . GLN A 1 201 ? -21.135 -0.686 4.946 1.00 97.38 201 GLN A C 1
ATOM 1597 O O . GLN A 1 201 ? -20.529 -1.665 4.523 1.00 97.38 201 GLN A O 1
ATOM 1602 N N . ALA A 1 202 ? -20.594 0.111 5.865 1.00 97.88 202 ALA A N 1
ATOM 1603 C CA . ALA A 1 202 ? -19.316 -0.161 6.517 1.00 97.88 202 ALA A CA 1
ATOM 1604 C C . ALA A 1 202 ? -19.301 0.332 7.970 1.00 97.88 202 ALA A C 1
ATOM 1606 O O . ALA A 1 202 ? -20.159 1.116 8.395 1.00 97.88 202 ALA A O 1
ATOM 1607 N N . TRP A 1 203 ? -18.294 -0.112 8.724 1.00 97.94 203 TRP A N 1
ATOM 1608 C CA . TRP A 1 203 ? -18.069 0.291 10.111 1.00 97.94 203 TRP A CA 1
ATOM 1609 C C . TRP A 1 203 ? -16.624 0.738 10.330 1.00 97.94 203 TRP A C 1
ATOM 1611 O O . TRP A 1 203 ? -15.688 0.026 9.966 1.00 97.94 203 TRP A O 1
ATOM 1621 N N . LEU A 1 204 ? -16.449 1.903 10.956 1.00 98.19 204 LEU A N 1
ATOM 1622 C CA . LEU A 1 204 ? -15.187 2.318 11.568 1.00 98.19 204 LEU A CA 1
ATOM 1623 C C . LEU A 1 204 ? -15.215 1.878 13.026 1.00 98.19 204 LEU A C 1
ATOM 1625 O O . LEU A 1 204 ? -16.057 2.355 13.784 1.00 98.19 204 LEU A O 1
ATOM 1629 N N . HIS A 1 205 ? -14.294 1.012 13.421 1.00 98.06 205 HIS A N 1
ATOM 1630 C CA . HIS A 1 205 ? -14.065 0.638 14.806 1.00 98.06 205 HIS A CA 1
ATOM 1631 C C . HIS A 1 205 ? -12.862 1.402 15.348 1.00 98.06 205 HIS A C 1
ATOM 1633 O O . HIS A 1 205 ? -11.802 1.404 14.722 1.00 98.06 205 HIS A O 1
ATOM 1639 N N . VAL A 1 206 ? -13.027 1.998 16.525 1.00 97.94 206 VAL A N 1
ATOM 1640 C CA . VAL A 1 206 ? -11.953 2.649 17.281 1.00 97.94 206 VAL A CA 1
ATOM 1641 C C . VAL A 1 206 ? -11.732 1.854 18.552 1.00 97.94 206 VAL A C 1
ATOM 1643 O O . VAL A 1 206 ? -12.695 1.562 19.268 1.00 97.94 206 VAL A O 1
ATOM 1646 N N . VAL A 1 207 ? -10.485 1.480 18.820 1.00 97.44 207 VAL A N 1
ATOM 1647 C CA . VAL A 1 207 ? -10.134 0.624 19.952 1.00 97.44 207 VAL A CA 1
ATOM 1648 C C . VAL A 1 207 ? -9.000 1.241 20.757 1.00 97.44 207 VAL A C 1
ATOM 1650 O O . VAL A 1 207 ? -7.954 1.595 20.219 1.00 97.44 207 VAL A O 1
ATOM 1653 N N . VAL A 1 208 ? -9.199 1.311 22.072 1.00 97.44 208 VAL A N 1
ATOM 1654 C CA . VAL A 1 208 ? -8.154 1.676 23.034 1.00 97.44 208 VAL A CA 1
ATOM 1655 C C . VAL A 1 208 ? -7.268 0.452 23.277 1.00 97.44 208 VAL A C 1
ATOM 1657 O O . VAL A 1 208 ? -7.795 -0.571 23.734 1.00 97.44 208 VAL A O 1
ATOM 1660 N N . PRO A 1 209 ? -5.949 0.504 23.018 1.00 95.06 209 PRO A N 1
ATOM 1661 C CA . PRO A 1 209 ? -5.059 -0.621 23.299 1.00 95.06 209 PRO A CA 1
ATOM 1662 C C . PRO A 1 209 ? -5.058 -0.999 24.792 1.00 95.06 209 PRO A C 1
ATOM 1664 O O . PRO A 1 209 ? -5.148 -0.141 25.666 1.00 95.06 209 PRO A O 1
ATOM 1667 N N . SER A 1 210 ? -4.947 -2.295 25.108 1.00 92.75 210 SER A N 1
ATOM 1668 C CA . SER A 1 210 ? -5.110 -2.816 26.483 1.00 92.75 210 SER A CA 1
ATOM 1669 C C . SER A 1 210 ? -4.126 -2.242 27.514 1.00 92.75 210 SER A C 1
ATOM 1671 O O . SER A 1 210 ? -4.439 -2.211 28.703 1.00 92.75 210 SER A O 1
ATOM 1673 N N . TYR A 1 211 ? -2.955 -1.797 27.059 1.00 92.62 211 TYR A N 1
ATOM 1674 C CA . TYR A 1 211 ? -1.847 -1.320 27.892 1.00 92.62 211 TYR A CA 1
ATOM 1675 C C . TYR A 1 211 ? -1.521 0.161 27.642 1.00 92.62 211 TYR A C 1
ATOM 1677 O O . TYR A 1 211 ? -0.420 0.610 27.939 1.00 92.62 211 TYR A O 1
ATOM 1685 N N . GLY A 1 212 ? -2.469 0.916 27.075 1.00 90.81 212 GLY A N 1
ATOM 1686 C CA . GLY A 1 212 ? -2.233 2.292 26.645 1.00 90.81 212 GLY A CA 1
ATOM 1687 C C . GLY A 1 212 ? -1.510 2.384 25.304 1.00 90.81 212 GLY A C 1
ATOM 1688 O O . GLY A 1 212 ? -1.259 1.381 24.634 1.00 90.81 212 GLY A O 1
ATOM 1689 N N . PHE A 1 213 ? -1.237 3.613 24.877 1.00 91.25 213 PHE A N 1
ATOM 1690 C CA . PHE A 1 213 ? -0.588 3.876 23.596 1.00 91.25 213 PHE A CA 1
ATOM 1691 C C . PHE A 1 213 ? 0.885 3.460 23.624 1.00 91.25 213 PHE A C 1
ATOM 1693 O O . PHE A 1 213 ? 1.551 3.563 24.655 1.00 91.25 213 PHE A O 1
ATOM 1700 N N . ALA A 1 214 ? 1.394 2.984 22.485 1.00 81.81 214 ALA A N 1
ATOM 1701 C CA . ALA A 1 214 ? 2.791 2.585 22.368 1.00 81.81 214 ALA A CA 1
ATOM 1702 C C . ALA A 1 214 ? 3.725 3.786 22.647 1.00 81.81 214 ALA A C 1
ATOM 1704 O O . ALA A 1 214 ? 3.490 4.865 22.098 1.00 81.81 214 ALA A O 1
ATOM 1705 N N . PRO A 1 215 ? 4.784 3.615 23.461 1.00 67.50 215 PRO A N 1
ATOM 1706 C CA . PRO A 1 215 ? 5.675 4.710 23.856 1.00 67.50 215 PRO A CA 1
ATOM 1707 C C . PRO A 1 215 ? 6.581 5.206 22.719 1.00 67.50 215 PRO A C 1
ATOM 1709 O O . PRO A 1 215 ? 7.007 6.356 22.738 1.00 67.50 215 PRO A O 1
ATOM 1712 N N . LEU A 1 216 ? 6.854 4.358 21.721 1.00 56.06 216 LEU A N 1
ATOM 1713 C CA . LEU A 1 216 ? 7.637 4.697 20.532 1.00 56.06 216 LEU A CA 1
ATOM 1714 C C . LEU A 1 216 ? 6.683 4.865 19.348 1.00 56.06 216 LEU A C 1
ATOM 1716 O O . LEU A 1 216 ? 5.898 3.973 19.027 1.00 56.06 216 LEU A O 1
ATOM 1720 N N . ASP A 1 217 ? 6.712 6.054 18.757 1.00 67.88 217 ASP A N 1
ATOM 1721 C CA . ASP A 1 217 ? 5.967 6.498 17.576 1.00 67.88 217 ASP A CA 1
ATOM 1722 C C . ASP A 1 217 ? 4.440 6.567 17.717 1.00 67.88 217 ASP A C 1
ATOM 1724 O O . ASP A 1 217 ? 3.806 7.233 16.898 1.00 67.88 217 ASP A O 1
ATOM 1728 N N . GLY A 1 218 ? 3.845 5.954 18.744 1.00 73.94 218 GLY A N 1
ATOM 1729 C CA . GLY A 1 218 ? 2.433 6.096 19.107 1.00 73.94 218 GLY A CA 1
ATOM 1730 C C . GLY A 1 218 ? 1.466 5.827 17.953 1.00 73.94 218 GLY A C 1
ATOM 1731 O O . GLY A 1 218 ? 0.471 6.537 17.827 1.00 73.94 218 GLY A O 1
ATOM 1732 N N . VAL A 1 219 ? 1.790 4.886 17.059 1.00 88.06 219 VAL A N 1
ATOM 1733 C CA . VAL A 1 219 ? 0.906 4.440 15.969 1.00 88.06 219 VAL A CA 1
ATOM 1734 C C . VAL A 1 219 ? 0.085 3.260 16.481 1.00 88.06 219 VAL A C 1
ATOM 1736 O O . VAL A 1 219 ? 0.653 2.260 16.921 1.00 88.06 219 VAL A O 1
ATOM 1739 N N . GLY A 1 220 ? -1.238 3.353 16.408 1.00 92.69 220 GLY A N 1
ATOM 1740 C CA . GLY A 1 220 ? -2.113 2.212 16.634 1.00 92.69 220 GLY A CA 1
ATOM 1741 C C . GLY A 1 220 ? -2.146 1.255 15.440 1.00 92.69 220 GLY A C 1
ATOM 1742 O O . GLY A 1 220 ? -1.649 1.531 14.345 1.00 92.69 220 GLY A O 1
ATOM 1743 N N . ASN A 1 221 ? -2.750 0.089 15.633 1.00 93.69 221 ASN A N 1
ATOM 1744 C CA . ASN A 1 221 ? -2.923 -0.897 14.578 1.00 93.69 221 ASN A CA 1
ATOM 1745 C C . ASN A 1 221 ? -4.046 -0.463 13.622 1.00 93.69 221 ASN A C 1
ATOM 1747 O O . ASN A 1 221 ? -5.232 -0.599 13.924 1.00 93.69 221 ASN A O 1
ATOM 1751 N N . HIS A 1 222 ? -3.668 0.063 12.460 1.00 95.75 222 HIS A N 1
ATOM 1752 C CA . HIS A 1 222 ? -4.588 0.592 11.457 1.00 95.75 222 HIS A CA 1
ATOM 1753 C C . HIS A 1 222 ? -4.830 -0.417 10.333 1.00 95.75 222 HIS A C 1
ATOM 1755 O O . HIS A 1 222 ? -3.924 -0.712 9.553 1.00 95.75 222 HIS A O 1
ATOM 1761 N N . ARG A 1 223 ? -6.054 -0.937 10.211 1.00 96.69 223 ARG A N 1
ATOM 1762 C CA . ARG A 1 223 ? -6.381 -1.991 9.240 1.00 96.69 223 ARG A CA 1
ATOM 1763 C C . ARG A 1 223 ? -7.722 -1.770 8.555 1.00 96.69 223 ARG A C 1
ATOM 1765 O O . ARG A 1 223 ? -8.653 -1.216 9.130 1.00 96.69 223 ARG A O 1
ATOM 1772 N N . CYS A 1 224 ? -7.847 -2.296 7.345 1.00 96.81 224 CYS A N 1
ATOM 1773 C CA . CYS A 1 224 ? -9.142 -2.662 6.779 1.00 96.81 224 CYS A CA 1
ATOM 1774 C C . CYS A 1 224 ? -9.284 -4.184 6.808 1.00 96.81 224 CYS A C 1
ATOM 1776 O O . CYS A 1 224 ? -8.294 -4.905 6.742 1.00 96.81 224 CYS A O 1
ATOM 1778 N N . VAL A 1 225 ? -10.506 -4.682 6.934 1.00 95.12 225 VAL A N 1
ATOM 1779 C CA . VAL A 1 225 ? -10.785 -6.111 6.991 1.00 95.12 225 VAL A CA 1
ATOM 1780 C C . VAL A 1 225 ? -11.905 -6.439 6.026 1.00 95.12 225 VAL A C 1
ATOM 1782 O O . VAL A 1 225 ? -13.079 -6.337 6.368 1.00 95.12 225 VAL A O 1
ATOM 1785 N N . ASP A 1 226 ? -11.534 -6.848 4.821 1.00 93.44 226 ASP A N 1
ATOM 1786 C CA . ASP A 1 226 ? -12.483 -7.193 3.769 1.00 93.44 226 ASP A CA 1
ATOM 1787 C C . ASP A 1 226 ? -12.547 -8.713 3.612 1.00 93.44 226 ASP A C 1
ATOM 1789 O O . ASP A 1 226 ? -11.530 -9.367 3.385 1.00 93.44 226 ASP A O 1
ATOM 1793 N N . ASN A 1 227 ? -13.737 -9.292 3.789 1.00 89.62 227 ASN A N 1
ATOM 1794 C CA . ASN A 1 227 ? -13.965 -10.740 3.720 1.00 89.62 227 ASN A CA 1
ATOM 1795 C C . ASN A 1 227 ? -12.979 -11.570 4.569 1.00 89.62 227 ASN A C 1
ATOM 1797 O O . ASN A 1 227 ? -12.514 -12.636 4.169 1.00 89.62 227 ASN A O 1
ATOM 1801 N N . GLY A 1 228 ? -12.650 -11.063 5.761 1.00 89.06 228 GLY A N 1
ATOM 1802 C CA . GLY A 1 228 ? -11.719 -11.699 6.697 1.00 89.06 228 GLY A CA 1
ATOM 1803 C C . GLY A 1 228 ? -10.240 -11.561 6.326 1.00 89.06 228 GLY A C 1
ATOM 1804 O O . GLY A 1 228 ? -9.393 -11.999 7.100 1.00 89.06 228 GLY A O 1
ATOM 1805 N N . GLN A 1 229 ? -9.921 -10.932 5.195 1.00 92.50 229 GLN A N 1
ATOM 1806 C CA . GLN A 1 229 ? -8.553 -10.651 4.782 1.00 92.50 229 GLN A CA 1
ATOM 1807 C C . GLN A 1 229 ? -8.126 -9.278 5.312 1.00 92.50 229 GLN A C 1
ATOM 1809 O O . GLN A 1 229 ? -8.821 -8.286 5.065 1.00 92.50 229 GLN A O 1
ATOM 1814 N N . PRO A 1 230 ? -7.007 -9.188 6.050 1.00 95.25 230 PRO A N 1
ATOM 1815 C CA . PRO A 1 230 ? -6.491 -7.915 6.513 1.00 95.25 230 PRO A CA 1
ATOM 1816 C C . PRO A 1 230 ? -5.861 -7.135 5.360 1.00 95.25 230 PRO A C 1
ATOM 1818 O O . PRO A 1 230 ? -5.152 -7.674 4.509 1.00 95.25 230 PRO A O 1
ATOM 1821 N N . TRP A 1 231 ? -6.111 -5.836 5.371 1.00 97.50 231 TRP A N 1
ATOM 1822 C CA . TRP A 1 231 ? -5.491 -4.846 4.515 1.00 97.50 231 TRP A CA 1
ATOM 1823 C C . TRP A 1 231 ? -4.740 -3.858 5.384 1.00 97.50 231 TRP A C 1
ATOM 1825 O O . TRP A 1 231 ? -5.248 -3.411 6.419 1.00 97.50 231 TRP A O 1
ATOM 1835 N N . VAL A 1 232 ? -3.548 -3.497 4.937 1.00 97.62 232 VAL A N 1
ATOM 1836 C CA . VAL A 1 232 ? -2.663 -2.570 5.636 1.00 97.62 232 VAL A CA 1
ATOM 1837 C C . VAL A 1 232 ? -2.174 -1.511 4.661 1.00 97.62 232 VAL A C 1
ATOM 1839 O O . VAL A 1 232 ? -2.250 -1.664 3.439 1.00 97.62 232 VAL A O 1
ATOM 1842 N N . LEU A 1 233 ? -1.702 -0.407 5.217 1.00 97.25 233 LEU A N 1
ATOM 1843 C CA . LEU A 1 233 ? -1.108 0.675 4.457 1.00 97.25 233 LEU A CA 1
ATOM 1844 C C . LEU A 1 233 ? 0.389 0.403 4.293 1.00 97.25 233 LEU A C 1
ATOM 1846 O O . LEU A 1 233 ? 1.066 0.144 5.288 1.00 97.25 233 LEU A O 1
ATOM 1850 N N . LEU A 1 234 ? 0.931 0.534 3.077 1.00 97.31 234 LEU A N 1
ATOM 1851 C CA . LEU A 1 234 ? 2.376 0.376 2.833 1.00 97.31 234 LEU A CA 1
ATOM 1852 C C . LEU A 1 234 ? 3.210 1.252 3.773 1.00 97.31 234 LEU A C 1
ATOM 1854 O O . LEU A 1 234 ? 4.248 0.858 4.299 1.00 97.31 234 LEU A O 1
ATOM 1858 N N . SER A 1 235 ? 2.699 2.452 4.022 1.00 94.75 235 SER A N 1
ATOM 1859 C CA . SER A 1 235 ? 3.360 3.458 4.826 1.00 94.75 235 SER A CA 1
ATOM 1860 C C . SER A 1 235 ? 3.462 3.093 6.316 1.00 94.75 235 SER A C 1
ATOM 1862 O O . SER A 1 235 ? 4.217 3.727 7.042 1.00 94.75 235 SER A O 1
ATOM 1864 N N . ASP A 1 236 ? 2.722 2.091 6.787 1.00 94.19 236 ASP A N 1
ATOM 1865 C CA . ASP A 1 236 ? 2.869 1.565 8.149 1.00 94.19 236 ASP A CA 1
ATOM 1866 C C . ASP A 1 236 ? 3.987 0.508 8.238 1.00 94.19 236 ASP A C 1
ATOM 1868 O O . ASP A 1 236 ? 4.349 0.083 9.332 1.00 94.19 236 ASP A O 1
ATOM 1872 N N . ARG A 1 237 ? 4.518 0.050 7.093 1.00 95.69 237 ARG A N 1
ATOM 1873 C CA . ARG A 1 237 ? 5.511 -1.035 6.998 1.00 95.69 237 ARG A CA 1
ATOM 1874 C C . ARG A 1 237 ? 6.874 -0.582 6.480 1.00 95.69 237 ARG A C 1
ATOM 1876 O O . ARG A 1 237 ? 7.880 -1.185 6.842 1.00 95.69 237 ARG A O 1
ATOM 1883 N N . LEU A 1 238 ? 6.897 0.466 5.661 1.00 94.81 238 LEU A N 1
ATOM 1884 C CA . LEU A 1 238 ? 8.112 1.111 5.165 1.00 94.81 238 LEU A CA 1
ATOM 1885 C C . LEU A 1 238 ? 8.169 2.572 5.602 1.00 94.81 238 LEU A C 1
ATOM 1887 O O . LEU A 1 238 ? 7.136 3.235 5.718 1.00 94.81 238 LEU A O 1
ATOM 1891 N N . LYS A 1 239 ? 9.371 3.119 5.760 1.00 92.75 239 LYS A N 1
ATOM 1892 C CA . LYS A 1 239 ? 9.620 4.550 5.951 1.00 92.75 239 LYS A CA 1
ATOM 1893 C C . LYS A 1 239 ? 9.609 5.288 4.609 1.00 92.75 239 LYS A C 1
ATOM 1895 O O . LYS A 1 239 ? 10.448 5.052 3.741 1.00 92.75 239 LYS A O 1
ATOM 1900 N N . LEU A 1 240 ? 8.639 6.187 4.436 1.00 91.88 240 LEU A N 1
ATOM 1901 C CA . LEU A 1 240 ? 8.504 7.020 3.236 1.00 91.88 240 LEU A CA 1
ATOM 1902 C C . LEU A 1 240 ? 9.642 8.042 3.172 1.00 91.88 240 LEU A C 1
ATOM 1904 O O . LEU A 1 240 ? 9.878 8.746 4.147 1.00 91.88 240 LEU A O 1
ATOM 1908 N N . GLY A 1 241 ? 10.292 8.141 2.016 1.00 90.69 241 GLY A N 1
ATOM 1909 C CA . GLY A 1 241 ? 11.455 8.997 1.776 1.00 90.69 241 GLY A CA 1
ATOM 1910 C C . GLY A 1 241 ? 12.794 8.315 2.065 1.00 90.69 241 GLY A C 1
ATOM 1911 O O . GLY A 1 241 ? 13.812 8.772 1.561 1.00 90.69 241 GLY A O 1
ATOM 1912 N N . GLU A 1 242 ? 12.796 7.208 2.813 1.00 91.50 242 GLU A N 1
ATOM 1913 C CA . GLU A 1 242 ? 14.009 6.451 3.147 1.00 91.50 242 GLU A CA 1
ATOM 1914 C C . GLU A 1 242 ? 14.049 5.095 2.435 1.00 91.50 242 GLU A C 1
ATOM 1916 O O . GLU A 1 242 ? 14.998 4.791 1.718 1.00 91.50 242 GLU A O 1
ATOM 1921 N N . GLU A 1 243 ? 13.028 4.258 2.643 1.00 94.50 243 GLU A N 1
ATOM 1922 C CA . GLU A 1 243 ? 12.963 2.899 2.086 1.00 94.50 243 GLU A CA 1
ATOM 1923 C C . GLU A 1 243 ? 12.252 2.859 0.729 1.00 94.50 243 GLU A C 1
ATOM 1925 O O . GLU A 1 243 ? 12.536 1.996 -0.095 1.00 94.50 243 GLU A O 1
ATOM 1930 N N . TYR A 1 244 ? 11.342 3.803 0.490 1.00 96.25 244 TYR A N 1
ATOM 1931 C CA . TYR A 1 244 ? 10.646 3.978 -0.782 1.00 96.25 244 TYR A CA 1
ATOM 1932 C C . TYR A 1 244 ? 10.233 5.439 -0.960 1.00 96.25 244 TYR A C 1
ATOM 1934 O O . TYR A 1 244 ? 10.108 6.185 0.018 1.00 96.25 244 TYR A O 1
ATOM 1942 N N . VAL A 1 245 ? 9.952 5.840 -2.196 1.00 94.44 245 VAL A N 1
ATOM 1943 C CA . VAL A 1 245 ? 9.383 7.154 -2.507 1.00 94.44 245 VAL A CA 1
ATOM 1944 C C . VAL A 1 245 ? 7.974 6.978 -3.053 1.00 94.44 245 VAL A C 1
ATOM 1946 O O . VAL A 1 245 ? 7.738 6.151 -3.924 1.00 94.44 245 VAL A O 1
ATOM 1949 N N . LEU A 1 246 ? 7.025 7.776 -2.568 1.00 92.62 246 LEU A N 1
ATOM 1950 C CA . LEU A 1 246 ? 5.698 7.834 -3.169 1.00 92.62 246 LEU A CA 1
ATOM 1951 C C . LEU A 1 246 ? 5.801 8.597 -4.494 1.00 92.62 246 LEU A C 1
ATOM 1953 O O . LEU A 1 246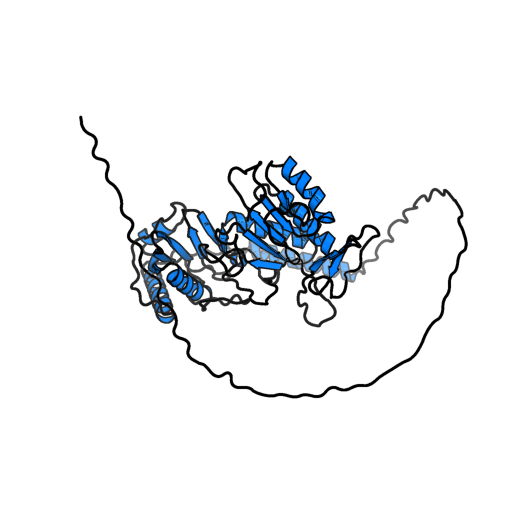 ? 6.171 9.774 -4.491 1.00 92.62 246 LEU A O 1
ATOM 1957 N N . TYR A 1 247 ? 5.479 7.948 -5.611 1.00 90.44 247 TYR A N 1
ATOM 1958 C CA . TYR A 1 247 ? 5.692 8.512 -6.942 1.00 90.44 247 TYR A CA 1
ATOM 1959 C C . TYR A 1 247 ? 4.531 8.219 -7.893 1.00 90.44 247 TYR A C 1
ATOM 1961 O O . TYR A 1 247 ? 3.960 7.137 -7.881 1.00 90.44 247 TYR A O 1
ATOM 1969 N N . LYS A 1 248 ? 4.172 9.213 -8.708 1.00 85.81 248 LYS A N 1
ATOM 1970 C CA . LYS A 1 248 ? 3.189 9.115 -9.784 1.00 85.81 248 LYS A CA 1
ATOM 1971 C C . LYS A 1 248 ? 3.492 10.210 -10.795 1.00 85.81 248 LYS A C 1
ATOM 1973 O O . LYS A 1 248 ? 3.821 11.331 -10.400 1.00 85.81 248 LYS A O 1
ATOM 1978 N N . ARG A 1 249 ? 3.359 9.885 -12.080 1.00 77.88 249 ARG A N 1
ATOM 1979 C CA . ARG A 1 249 ? 3.698 10.780 -13.191 1.00 77.88 249 ARG A CA 1
ATOM 1980 C C . ARG A 1 249 ? 3.024 12.149 -13.108 1.00 77.88 249 ARG A C 1
ATOM 1982 O O . ARG A 1 249 ? 3.658 13.167 -13.346 1.00 77.88 249 ARG A O 1
ATOM 1989 N N . ASP A 1 250 ? 1.732 12.171 -12.809 1.00 80.94 250 ASP A N 1
ATOM 1990 C CA . ASP A 1 250 ? 0.900 13.380 -12.830 1.00 80.94 250 ASP A CA 1
ATOM 1991 C C . ASP A 1 250 ? 1.042 14.251 -11.569 1.00 80.94 250 ASP A C 1
ATOM 1993 O O . ASP A 1 250 ? 0.348 15.255 -11.424 1.00 80.94 250 ASP A O 1
ATOM 1997 N N . GLY A 1 251 ? 1.914 13.868 -10.631 1.00 77.06 251 GLY A N 1
ATOM 1998 C CA . GLY A 1 251 ? 2.094 14.593 -9.380 1.00 77.06 251 GLY A CA 1
ATOM 1999 C C . GLY A 1 251 ? 0.946 14.426 -8.376 1.00 77.06 251 GLY A C 1
ATOM 2000 O O . GLY A 1 251 ? 0.979 15.077 -7.329 1.00 77.06 251 GLY A O 1
ATOM 2001 N N . THR A 1 252 ? -0.026 13.540 -8.633 1.00 79.12 252 THR A N 1
ATOM 2002 C CA . THR A 1 252 ? -1.202 13.302 -7.769 1.00 79.12 252 THR A CA 1
ATOM 2003 C C . THR A 1 252 ? -0.973 12.228 -6.700 1.00 79.12 252 THR A C 1
ATOM 2005 O O . THR A 1 252 ? -1.900 11.557 -6.245 1.00 79.12 252 THR A O 1
ATOM 2008 N N . GLN A 1 253 ? 0.275 12.044 -6.270 1.00 80.81 253 GLN A N 1
ATOM 2009 C CA . GLN A 1 253 ? 0.641 11.036 -5.280 1.00 80.81 253 GLN A CA 1
ATOM 2010 C C . GLN A 1 253 ? -0.194 11.160 -4.001 1.00 80.81 253 GLN A C 1
ATOM 2012 O O . GLN A 1 253 ? -0.173 12.192 -3.322 1.00 80.81 253 GLN A O 1
ATOM 2017 N N . SER A 1 254 ? -0.844 10.061 -3.621 1.00 87.12 254 SER A N 1
ATOM 2018 C CA . SER A 1 254 ? -1.645 10.000 -2.406 1.00 87.12 254 SER A CA 1
ATOM 2019 C C . SER A 1 254 ? -1.369 8.736 -1.608 1.00 87.12 254 SER A C 1
ATOM 2021 O O . SER A 1 254 ? -1.476 7.612 -2.102 1.00 87.12 254 SER A O 1
ATOM 2023 N N . ILE A 1 255 ? -1.103 8.923 -0.315 1.00 90.62 255 ILE A N 1
ATOM 2024 C CA . ILE A 1 255 ? -1.044 7.822 0.655 1.00 90.62 255 ILE A CA 1
ATOM 2025 C C . ILE A 1 255 ? -2.400 7.091 0.727 1.00 90.62 255 ILE A C 1
ATOM 2027 O O . ILE A 1 255 ? -2.447 5.908 1.060 1.00 90.62 255 ILE A O 1
ATOM 2031 N N . ALA A 1 256 ? -3.508 7.740 0.348 1.00 91.50 256 ALA A N 1
ATOM 2032 C CA . ALA A 1 256 ? -4.831 7.118 0.313 1.00 91.50 256 ALA A CA 1
ATOM 2033 C C . ALA A 1 256 ? -4.929 5.949 -0.681 1.00 91.50 256 ALA A C 1
ATOM 2035 O O . ALA A 1 256 ? -5.842 5.132 -0.554 1.00 91.50 256 ALA A O 1
ATOM 2036 N N . HIS A 1 257 ? -4.008 5.859 -1.645 1.00 95.31 257 HIS A N 1
ATOM 2037 C CA . HIS A 1 257 ? -3.963 4.798 -2.652 1.00 95.31 257 HIS A CA 1
ATOM 2038 C C . HIS A 1 257 ? -2.924 3.710 -2.339 1.00 95.31 257 HIS A C 1
ATOM 2040 O O . HIS A 1 257 ? -2.662 2.855 -3.176 1.00 95.31 257 HIS A O 1
ATOM 2046 N N . GLN A 1 258 ? -2.315 3.725 -1.150 1.00 97.25 258 GLN A N 1
ATOM 2047 C CA . GLN A 1 258 ? -1.252 2.791 -0.751 1.00 97.25 258 GLN A CA 1
ATOM 2048 C C . GLN A 1 258 ? -1.764 1.624 0.110 1.00 97.25 258 GLN A C 1
ATOM 2050 O O . GLN A 1 258 ? -1.015 1.067 0.918 1.00 97.25 258 GLN A O 1
ATOM 2055 N N . TRP A 1 259 ? -3.052 1.291 0.008 1.00 98.00 259 TRP A N 1
ATOM 2056 C CA . TRP A 1 259 ? -3.653 0.193 0.763 1.00 98.00 259 TRP A CA 1
ATOM 2057 C C . TRP A 1 259 ? -3.656 -1.078 -0.068 1.00 98.00 259 TRP A C 1
ATOM 2059 O O . TRP A 1 259 ? -4.112 -1.072 -1.204 1.00 98.00 259 TRP A O 1
ATOM 2069 N N . GLY A 1 260 ? -3.222 -2.182 0.522 1.00 98.06 260 GLY A N 1
ATOM 2070 C CA . GLY A 1 260 ? -3.246 -3.493 -0.118 1.00 98.06 260 GLY A CA 1
ATOM 2071 C C . GLY A 1 260 ? -3.561 -4.587 0.884 1.00 98.06 260 GLY A C 1
ATOM 2072 O O . GLY A 1 260 ? -3.627 -4.334 2.091 1.00 98.06 260 GLY A O 1
ATOM 2073 N N . ARG A 1 261 ? -3.746 -5.812 0.391 1.00 97.81 261 ARG A N 1
ATOM 2074 C CA . ARG A 1 261 ? -3.808 -6.991 1.263 1.00 97.81 261 ARG A CA 1
ATOM 2075 C C . ARG A 1 261 ? -2.495 -7.123 2.024 1.00 97.81 261 ARG A C 1
ATOM 2077 O O . ARG A 1 261 ? -1.441 -6.829 1.471 1.00 97.81 261 ARG A O 1
ATOM 2084 N N . GLU A 1 262 ? -2.550 -7.582 3.269 1.00 97.44 262 GLU A N 1
ATOM 2085 C CA . GLU A 1 262 ? -1.362 -7.652 4.128 1.00 97.44 262 GLU A CA 1
ATOM 2086 C C . GLU A 1 262 ? -0.215 -8.443 3.493 1.00 97.44 262 GLU A C 1
ATOM 2088 O O . GLU A 1 262 ? 0.883 -7.908 3.403 1.00 97.44 262 GLU A O 1
ATOM 2093 N N . SER A 1 263 ? -0.490 -9.627 2.941 1.00 97.50 263 SER A N 1
ATOM 2094 C CA . SER A 1 263 ? 0.524 -10.438 2.253 1.00 97.50 263 SER A CA 1
ATOM 2095 C C . SER A 1 263 ? 1.143 -9.735 1.040 1.00 97.50 263 SER A C 1
ATOM 2097 O O . SER A 1 263 ? 2.339 -9.837 0.804 1.00 97.50 263 SER A O 1
ATOM 2099 N N . VAL A 1 264 ? 0.345 -8.975 0.285 1.00 98.44 264 VAL A N 1
ATOM 2100 C CA . VAL A 1 264 ? 0.837 -8.195 -0.861 1.00 98.44 264 VAL A CA 1
ATOM 2101 C C . VAL A 1 264 ? 1.732 -7.057 -0.381 1.00 98.44 264 VAL A C 1
ATOM 2103 O O . VAL A 1 264 ? 2.783 -6.817 -0.963 1.00 98.44 264 VAL A O 1
ATOM 2106 N N . ILE A 1 265 ? 1.357 -6.366 0.698 1.00 98.44 265 ILE A N 1
ATOM 2107 C CA . ILE A 1 265 ? 2.196 -5.309 1.272 1.00 98.44 265 ILE A CA 1
ATOM 2108 C C . ILE A 1 265 ? 3.501 -5.879 1.838 1.00 98.44 265 ILE A C 1
ATOM 2110 O O . ILE A 1 265 ? 4.542 -5.251 1.677 1.00 98.44 265 ILE A O 1
ATOM 2114 N N . GLU A 1 266 ? 3.474 -7.052 2.469 1.00 98.25 266 GLU A N 1
ATOM 2115 C CA . GLU A 1 266 ? 4.682 -7.744 2.939 1.00 98.25 266 GLU A CA 1
ATOM 2116 C C . GLU A 1 266 ? 5.622 -8.092 1.777 1.00 98.25 266 GLU A C 1
ATOM 2118 O O . GLU A 1 266 ? 6.823 -7.823 1.854 1.00 98.25 266 GLU A O 1
ATOM 2123 N N . ASP A 1 267 ? 5.077 -8.579 0.662 1.00 98.44 267 ASP A N 1
ATOM 2124 C CA . ASP A 1 267 ? 5.850 -8.825 -0.554 1.00 98.44 267 ASP A CA 1
ATOM 2125 C C . ASP A 1 267 ? 6.435 -7.526 -1.130 1.00 98.44 267 ASP A C 1
ATOM 2127 O O . ASP A 1 267 ? 7.615 -7.478 -1.473 1.00 98.44 267 ASP A O 1
ATOM 2131 N N . VAL A 1 268 ? 5.651 -6.443 -1.188 1.00 98.50 268 VAL A N 1
ATOM 2132 C CA . VAL A 1 268 ? 6.125 -5.120 -1.637 1.00 98.50 268 VAL A CA 1
ATOM 2133 C C . VAL A 1 268 ? 7.241 -4.590 -0.730 1.00 98.50 268 VAL A C 1
ATOM 2135 O O . VAL A 1 268 ? 8.224 -4.048 -1.232 1.00 98.50 268 VAL A O 1
ATOM 2138 N N . VAL A 1 269 ? 7.131 -4.772 0.590 1.00 98.44 269 VAL A N 1
ATOM 2139 C CA . VAL A 1 269 ? 8.177 -4.423 1.568 1.00 98.44 269 VAL A CA 1
ATOM 2140 C C . VAL A 1 269 ? 9.468 -5.183 1.272 1.00 98.44 269 VAL A C 1
ATOM 2142 O O . VAL A 1 269 ? 10.536 -4.570 1.220 1.00 98.44 269 VAL A O 1
ATOM 2145 N N . SER A 1 270 ? 9.374 -6.497 1.049 1.00 98.25 270 SER A N 1
ATOM 2146 C CA . SER A 1 270 ? 10.525 -7.331 0.697 1.00 98.25 270 SER A CA 1
ATOM 2147 C C . SER A 1 270 ? 11.162 -6.869 -0.614 1.00 98.25 270 SER A C 1
ATOM 2149 O O . SER A 1 270 ? 12.371 -6.663 -0.664 1.00 98.25 270 SER A O 1
ATOM 2151 N N . ILE A 1 271 ? 10.355 -6.642 -1.655 1.00 98.31 271 ILE A N 1
ATOM 2152 C CA . ILE A 1 271 ? 10.825 -6.180 -2.967 1.00 98.31 271 ILE A CA 1
ATOM 2153 C C . ILE A 1 271 ? 11.540 -4.835 -2.849 1.00 98.31 271 ILE A C 1
ATOM 2155 O O . ILE A 1 271 ? 12.637 -4.692 -3.380 1.00 98.31 271 ILE A O 1
ATOM 2159 N N . ALA A 1 272 ? 10.960 -3.862 -2.142 1.00 98.31 272 ALA A N 1
ATOM 2160 C CA . ALA A 1 272 ? 11.553 -2.536 -1.986 1.00 98.31 272 ALA A CA 1
ATOM 2161 C C . ALA A 1 272 ? 12.911 -2.590 -1.267 1.00 98.31 272 ALA A C 1
ATOM 2163 O O . ALA A 1 272 ? 13.855 -1.922 -1.690 1.00 98.31 272 ALA A O 1
ATOM 2164 N N . ARG A 1 273 ? 13.033 -3.414 -0.217 1.00 97.94 273 ARG A N 1
ATOM 2165 C CA . ARG A 1 273 ? 14.292 -3.592 0.525 1.00 97.94 273 ARG A CA 1
ATOM 2166 C C . ARG A 1 273 ? 15.356 -4.284 -0.314 1.00 97.94 273 ARG A C 1
ATOM 2168 O O . ARG A 1 273 ? 16.436 -3.726 -0.467 1.00 97.94 273 ARG A O 1
ATOM 2175 N N . THR A 1 274 ? 15.030 -5.418 -0.933 1.00 98.00 274 THR A N 1
ATOM 2176 C CA . THR A 1 274 ? 15.964 -6.132 -1.814 1.00 98.00 274 THR A CA 1
ATOM 2177 C C . THR A 1 274 ? 16.379 -5.271 -3.006 1.00 98.00 274 THR A C 1
ATOM 2179 O O . THR A 1 274 ? 17.551 -5.242 -3.371 1.00 98.00 274 THR A O 1
ATOM 2182 N N . TYR A 1 275 ? 15.449 -4.516 -3.598 1.00 97.56 275 TYR A N 1
ATOM 2183 C CA . TYR A 1 275 ? 15.772 -3.568 -4.660 1.00 97.56 275 TYR A CA 1
ATOM 2184 C C . TYR A 1 275 ? 16.768 -2.515 -4.170 1.00 97.56 275 TYR A C 1
ATOM 2186 O O . TYR A 1 275 ? 17.802 -2.316 -4.802 1.00 97.56 275 TYR A O 1
ATOM 2194 N N . ARG A 1 276 ? 16.505 -1.880 -3.022 1.00 96.56 276 ARG A N 1
ATOM 2195 C CA . ARG A 1 276 ? 17.393 -0.858 -2.455 1.00 96.56 276 ARG A CA 1
ATOM 2196 C C . ARG A 1 276 ? 18.772 -1.414 -2.112 1.00 96.56 276 ARG A C 1
ATOM 2198 O O . ARG A 1 276 ? 19.762 -0.749 -2.385 1.00 96.56 276 ARG A O 1
ATOM 2205 N N . GLU A 1 277 ? 18.850 -2.613 -1.547 1.00 97.19 277 GLU A N 1
ATOM 2206 C CA . GLU A 1 277 ? 20.118 -3.287 -1.241 1.00 97.19 277 GLU A CA 1
ATOM 2207 C C . GLU A 1 277 ? 20.958 -3.526 -2.501 1.00 97.19 277 GLU A C 1
ATOM 2209 O O . GLU A 1 277 ? 22.176 -3.369 -2.472 1.00 97.19 277 GLU A O 1
ATOM 2214 N N . ARG A 1 278 ? 20.312 -3.877 -3.619 1.00 97.38 278 ARG A N 1
ATOM 2215 C CA . ARG A 1 278 ? 20.993 -4.223 -4.874 1.00 97.38 278 ARG A CA 1
ATOM 2216 C C . ARG A 1 278 ? 21.291 -3.019 -5.768 1.00 97.38 278 ARG A C 1
ATOM 2218 O O . ARG A 1 278 ? 22.298 -3.024 -6.466 1.00 97.38 278 ARG A O 1
ATOM 2225 N N . VAL A 1 279 ? 20.423 -2.008 -5.766 1.00 96.38 279 VAL A N 1
ATOM 2226 C CA . VAL A 1 279 ? 20.530 -0.811 -6.622 1.00 96.38 279 VAL A CA 1
ATOM 2227 C C . VAL A 1 279 ? 21.179 0.366 -5.887 1.00 96.38 279 VAL A C 1
ATOM 2229 O O . VAL A 1 279 ? 21.754 1.243 -6.524 1.00 96.38 279 VAL A O 1
ATOM 2232 N N . GLY A 1 280 ? 21.101 0.402 -4.557 1.00 95.56 280 GLY A N 1
ATOM 2233 C CA . GLY A 1 280 ? 21.567 1.516 -3.726 1.00 95.56 280 GLY A CA 1
ATOM 2234 C C . GLY A 1 280 ? 20.573 2.679 -3.608 1.00 95.56 280 GLY A C 1
ATOM 2235 O O . GLY A 1 280 ? 20.824 3.627 -2.868 1.00 95.56 280 GLY A O 1
ATOM 2236 N N . GLU A 1 281 ? 19.427 2.609 -4.286 1.00 94.75 281 GLU A N 1
ATOM 2237 C CA . GLU A 1 281 ? 18.424 3.677 -4.353 1.00 94.75 281 GLU A CA 1
ATOM 2238 C C . GLU A 1 281 ? 17.033 3.160 -3.950 1.00 94.75 281 GLU A C 1
ATOM 2240 O O . GLU A 1 281 ? 16.710 1.998 -4.218 1.00 94.75 281 GLU A O 1
ATOM 2245 N N . PRO A 1 282 ? 16.178 3.989 -3.321 1.00 95.88 282 PRO A N 1
ATOM 2246 C CA . PRO A 1 282 ? 14.813 3.585 -3.018 1.00 95.88 282 PRO A CA 1
ATOM 2247 C C . PRO A 1 282 ? 13.976 3.479 -4.298 1.00 95.88 282 PRO A C 1
ATOM 2249 O O . PRO A 1 282 ? 14.129 4.253 -5.241 1.00 95.88 282 PRO A O 1
ATOM 2252 N N . ILE A 1 283 ? 13.048 2.526 -4.315 1.00 96.94 283 ILE A N 1
ATOM 2253 C CA . ILE A 1 283 ? 12.105 2.376 -5.424 1.00 96.94 283 ILE A CA 1
ATOM 2254 C C . ILE A 1 283 ? 10.968 3.401 -5.320 1.00 96.94 283 ILE A C 1
ATOM 2256 O O . ILE A 1 283 ? 10.532 3.762 -4.219 1.00 96.94 283 ILE A O 1
ATOM 2260 N N . GLY A 1 284 ? 10.464 3.864 -6.464 1.00 96.75 284 GLY A N 1
ATOM 2261 C CA . GLY A 1 284 ? 9.224 4.626 -6.514 1.00 96.75 284 GLY A CA 1
ATOM 2262 C C . GLY A 1 284 ? 8.018 3.694 -6.432 1.00 96.75 284 GLY A C 1
ATOM 2263 O O . GLY A 1 284 ? 7.960 2.698 -7.145 1.00 96.75 284 GLY A O 1
ATOM 2264 N N . VAL A 1 285 ? 7.039 4.009 -5.592 1.00 97.56 285 VAL A N 1
ATOM 2265 C CA . VAL A 1 285 ? 5.776 3.265 -5.498 1.00 97.56 285 VAL A CA 1
ATOM 2266 C C . VAL A 1 285 ? 4.627 4.226 -5.770 1.00 97.56 285 VAL A C 1
ATOM 2268 O O . VAL A 1 285 ? 4.491 5.246 -5.088 1.00 97.56 285 VAL A O 1
ATOM 2271 N N . GLY A 1 286 ? 3.830 3.915 -6.789 1.00 96.25 286 GLY A N 1
ATOM 2272 C CA . GLY A 1 286 ? 2.570 4.587 -7.092 1.00 96.25 286 GLY A CA 1
ATOM 2273 C C . GLY A 1 286 ? 1.394 3.770 -6.604 1.00 96.25 286 GLY A C 1
ATOM 2274 O O . GLY A 1 286 ? 1.473 3.158 -5.547 1.00 96.25 286 GLY A O 1
ATOM 2275 N N . ASP A 1 287 ? 0.277 3.788 -7.322 1.00 97.19 287 ASP A N 1
ATOM 2276 C CA . ASP A 1 287 ? -0.995 3.296 -6.798 1.00 97.19 287 ASP A CA 1
ATOM 2277 C C . ASP A 1 287 ? -0.974 1.790 -6.460 1.00 97.19 287 ASP A C 1
ATOM 2279 O O . ASP A 1 287 ? -0.400 0.974 -7.175 1.00 97.19 287 ASP A O 1
ATOM 2283 N N . ILE A 1 288 ? -1.634 1.420 -5.356 1.00 97.75 288 ILE A N 1
ATOM 2284 C CA . ILE A 1 288 ? -1.916 0.033 -4.952 1.00 97.75 288 ILE A CA 1
ATOM 2285 C C . ILE A 1 288 ? -3.426 -0.191 -4.996 1.00 97.75 288 ILE A C 1
ATOM 2287 O O . ILE A 1 288 ? -3.940 -0.943 -5.818 1.00 97.75 288 ILE A O 1
ATOM 2291 N N . SER A 1 289 ? -4.154 0.489 -4.111 1.00 97.50 289 SER A N 1
ATOM 2292 C CA . SER A 1 289 ? -5.614 0.531 -4.051 1.00 97.50 289 SER A CA 1
ATOM 2293 C C . SER A 1 289 ? -6.059 1.557 -3.002 1.00 97.50 289 SER A C 1
ATOM 2295 O O . SER A 1 289 ? -5.306 1.936 -2.101 1.00 97.50 289 SER A O 1
ATOM 2297 N N . ARG A 1 290 ? -7.327 1.982 -3.067 1.00 96.31 290 ARG A N 1
ATOM 2298 C CA . ARG A 1 290 ? -7.974 2.701 -1.956 1.00 96.31 290 ARG A CA 1
ATOM 2299 C C . ARG A 1 290 ? -8.112 1.778 -0.742 1.00 96.31 290 ARG A C 1
ATOM 2301 O O . ARG A 1 290 ? -8.144 0.549 -0.879 1.00 96.31 290 ARG A O 1
ATOM 2308 N N . LEU A 1 291 ? -8.276 2.376 0.437 1.00 96.12 291 LEU A N 1
ATOM 2309 C CA . LEU A 1 291 ? -8.707 1.677 1.650 1.00 96.12 291 LEU A CA 1
ATOM 2310 C C . LEU A 1 291 ? -9.967 0.846 1.349 1.00 96.12 291 LEU A C 1
ATOM 2312 O O . LEU A 1 291 ? -10.957 1.401 0.888 1.00 96.12 291 LEU A O 1
ATOM 2316 N N . ALA A 1 292 ? -9.952 -0.462 1.607 1.00 94.88 292 ALA A N 1
ATOM 2317 C CA . ALA A 1 292 ? -11.051 -1.382 1.272 1.00 94.88 292 ALA A CA 1
ATOM 2318 C C . ALA A 1 292 ? -11.377 -1.523 -0.231 1.00 94.88 292 ALA A C 1
ATOM 2320 O O . ALA A 1 292 ? -12.511 -1.836 -0.583 1.00 94.88 292 ALA A O 1
ATOM 2321 N N . GLY A 1 293 ? -10.439 -1.238 -1.135 1.00 95.56 293 GLY A N 1
ATOM 2322 C CA . GLY A 1 293 ? -10.627 -1.529 -2.558 1.00 95.56 293 GLY A CA 1
ATOM 2323 C C . GLY A 1 293 ? -11.424 -0.500 -3.366 1.00 95.56 293 GLY A C 1
ATOM 2324 O O . GLY A 1 293 ? -11.605 0.653 -2.980 1.00 95.56 293 GLY A O 1
ATOM 2325 N N . GLY A 1 294 ? -11.954 -0.936 -4.506 1.00 94.44 294 GLY A N 1
ATOM 2326 C CA . GLY A 1 294 ? -12.788 -0.125 -5.397 1.00 94.44 294 GLY A CA 1
ATOM 2327 C C . GLY A 1 294 ? -12.019 0.543 -6.539 1.00 94.44 294 GLY A C 1
ATOM 2328 O O . GLY A 1 294 ? -10.796 0.533 -6.595 1.00 94.44 294 GLY A O 1
ATOM 2329 N N . LYS A 1 295 ? -12.756 1.091 -7.510 1.00 94.75 295 LYS A N 1
ATOM 2330 C CA . LYS A 1 295 ? -12.168 1.662 -8.729 1.00 94.75 295 LYS A CA 1
ATOM 2331 C C . LYS A 1 295 ? -11.338 2.908 -8.405 1.00 94.75 295 LYS A C 1
ATOM 2333 O O . LYS A 1 295 ? -11.857 3.851 -7.810 1.00 94.75 295 LYS A O 1
ATOM 2338 N N . LEU A 1 296 ? -10.085 2.918 -8.856 1.00 92.81 296 LEU A N 1
ATOM 2339 C CA . LEU A 1 296 ? -9.255 4.118 -8.937 1.00 92.81 296 LEU A CA 1
ATOM 2340 C C . LEU A 1 296 ? -9.450 4.793 -10.310 1.00 92.81 296 LEU A C 1
ATOM 2342 O O . LEU A 1 296 ? -9.530 4.088 -11.323 1.00 92.81 296 LEU A O 1
ATOM 2346 N N . PRO A 1 297 ? -9.561 6.133 -10.383 1.00 89.69 297 PRO A N 1
ATOM 2347 C CA . PRO A 1 297 ? -9.635 6.845 -11.659 1.00 89.69 297 PRO A CA 1
ATOM 2348 C C . PRO A 1 297 ? -8.426 6.522 -12.543 1.00 89.69 297 PRO A C 1
ATOM 2350 O O . PRO A 1 297 ? -7.298 6.607 -12.082 1.00 89.69 297 PRO A O 1
ATOM 2353 N N . GLY A 1 298 ? -8.655 6.132 -13.799 1.00 88.81 298 GLY A N 1
ATOM 2354 C CA . GLY A 1 298 ? -7.580 5.770 -14.735 1.00 88.81 298 GLY A CA 1
ATOM 2355 C C . GLY A 1 298 ? -7.038 4.339 -14.608 1.00 88.81 298 GLY A C 1
ATOM 2356 O O . GLY A 1 298 ? -6.338 3.899 -15.510 1.00 88.81 298 GLY A O 1
ATOM 2357 N N . HIS A 1 299 ? -7.420 3.575 -13.576 1.00 91.81 299 HIS A N 1
ATOM 2358 C CA . HIS A 1 299 ? -6.911 2.216 -13.352 1.00 91.81 299 HIS A CA 1
ATOM 2359 C C . HIS A 1 299 ? -8.018 1.157 -13.448 1.00 91.81 299 HIS A C 1
ATOM 2361 O O . HIS A 1 299 ? -9.129 1.311 -12.926 1.00 91.81 299 HIS A O 1
ATOM 2367 N N . TRP A 1 300 ? -7.721 0.037 -14.112 1.00 91.81 300 TRP A N 1
ATOM 2368 C CA . TRP A 1 300 ? -8.675 -1.069 -14.274 1.00 91.81 300 TRP A CA 1
ATOM 2369 C C . TRP A 1 300 ? -8.540 -2.139 -13.186 1.00 91.81 300 TRP A C 1
ATOM 2371 O O . TRP A 1 300 ? -9.560 -2.709 -12.777 1.00 91.81 300 TRP A O 1
ATOM 2381 N N . THR A 1 301 ? -7.315 -2.368 -12.707 1.00 95.38 301 THR A N 1
ATOM 2382 C CA . THR A 1 301 ? -6.921 -3.550 -11.926 1.00 95.38 301 THR A CA 1
ATOM 2383 C C . THR A 1 301 ? -6.866 -3.313 -10.416 1.00 95.38 301 THR A C 1
ATOM 2385 O O . THR A 1 301 ? -7.385 -4.157 -9.692 1.00 95.38 301 THR A O 1
ATOM 2388 N N . HIS A 1 302 ? -6.389 -2.140 -9.970 1.00 97.06 302 HIS A N 1
ATOM 2389 C CA . HIS A 1 302 ? -6.117 -1.694 -8.581 1.00 97.06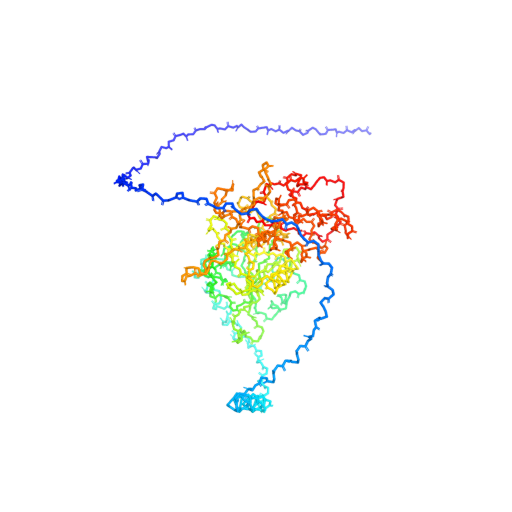 302 HIS A CA 1
ATOM 2390 C C . HIS A 1 302 ? -7.324 -1.608 -7.620 1.00 97.06 302 HIS A C 1
ATOM 2392 O O . HIS A 1 302 ? -7.451 -0.700 -6.800 1.00 97.06 302 HIS A O 1
ATOM 2398 N N . LYS A 1 303 ? -8.268 -2.538 -7.731 1.00 96.62 303 LYS A N 1
ATOM 2399 C CA . LYS A 1 303 ? -9.529 -2.560 -6.985 1.00 96.62 303 LYS A CA 1
ATOM 2400 C C . LYS A 1 303 ? -9.482 -3.451 -5.761 1.00 96.62 303 LYS A C 1
ATOM 2402 O O . LYS A 1 303 ? -10.346 -3.322 -4.901 1.00 96.62 303 LYS A O 1
ATOM 2407 N N . THR A 1 304 ? -8.564 -4.413 -5.726 1.00 96.75 304 THR A N 1
ATOM 2408 C CA . THR A 1 304 ? -8.632 -5.537 -4.775 1.00 96.75 304 THR A CA 1
ATOM 2409 C C . THR A 1 304 ? -7.384 -5.687 -3.910 1.00 96.75 304 THR A C 1
ATOM 2411 O O . THR A 1 304 ? -7.261 -6.675 -3.181 1.00 96.75 304 THR A O 1
ATOM 2414 N N . GLY A 1 305 ? -6.497 -4.682 -3.953 1.00 97.44 305 GLY A N 1
ATOM 2415 C CA . GLY A 1 305 ? -5.299 -4.614 -3.117 1.00 97.44 305 GLY A CA 1
ATOM 2416 C C . GLY A 1 305 ? -4.265 -5.682 -3.462 1.00 97.44 305 GLY A C 1
ATOM 2417 O O . GLY A 1 305 ? -3.558 -6.140 -2.566 1.00 97.44 305 GLY A O 1
ATOM 2418 N N . VAL A 1 306 ? -4.240 -6.118 -4.724 1.00 98.12 306 VAL A N 1
ATOM 2419 C CA . VAL A 1 306 ? -3.334 -7.146 -5.268 1.00 98.12 306 VAL A CA 1
ATOM 2420 C C . VAL A 1 306 ? -2.557 -6.640 -6.477 1.00 98.12 306 VAL A C 1
ATOM 2422 O O . VAL A 1 306 ? -2.022 -7.446 -7.229 1.00 98.12 306 VAL A O 1
ATOM 2425 N N . ASP A 1 307 ? -2.524 -5.329 -6.680 1.00 98.31 307 ASP A N 1
ATOM 2426 C CA . ASP A 1 307 ? -1.882 -4.675 -7.811 1.00 98.31 307 ASP A CA 1
ATOM 2427 C C . ASP A 1 307 ? -1.032 -3.521 -7.271 1.00 98.31 307 ASP A C 1
ATOM 2429 O O . ASP A 1 307 ? -1.434 -2.888 -6.293 1.00 98.31 307 ASP A O 1
ATOM 2433 N N . VAL A 1 308 ? 0.128 -3.253 -7.869 1.00 98.31 308 VAL A N 1
ATOM 2434 C CA . VAL A 1 308 ? 0.976 -2.099 -7.529 1.00 98.31 308 VAL A CA 1
ATOM 2435 C C . VAL A 1 308 ? 1.699 -1.578 -8.760 1.00 98.31 308 VAL A C 1
ATOM 2437 O O . VAL A 1 308 ? 2.211 -2.363 -9.558 1.00 98.31 308 VAL A O 1
ATOM 2440 N N . ASP A 1 309 ? 1.791 -0.255 -8.855 1.00 97.94 309 ASP A N 1
ATOM 2441 C CA . ASP A 1 309 ? 2.656 0.418 -9.818 1.00 97.94 309 ASP A CA 1
ATOM 2442 C C . ASP A 1 309 ? 3.991 0.774 -9.152 1.00 97.94 309 ASP A C 1
ATOM 2444 O O . ASP A 1 309 ? 4.030 1.441 -8.114 1.00 97.94 309 ASP A O 1
ATOM 2448 N N . MET A 1 310 ? 5.099 0.344 -9.750 1.00 98.06 310 MET A N 1
ATOM 2449 C CA . MET A 1 310 ? 6.461 0.628 -9.302 1.00 98.06 310 MET A CA 1
ATOM 2450 C C . MET A 1 310 ? 7.218 1.439 -10.350 1.00 98.06 310 MET A C 1
ATOM 2452 O O . MET A 1 310 ? 7.171 1.143 -11.538 1.00 98.06 310 MET A O 1
ATOM 2456 N N . TYR A 1 311 ? 7.953 2.451 -9.910 1.00 96.94 311 TYR A N 1
ATOM 2457 C CA . TYR A 1 311 ? 8.632 3.414 -10.767 1.00 96.94 311 TYR A CA 1
ATOM 2458 C C . TYR A 1 311 ? 10.144 3.280 -10.620 1.00 96.94 311 TYR A C 1
ATOM 2460 O O . TYR A 1 311 ? 10.680 3.260 -9.507 1.00 96.94 311 TYR A O 1
ATOM 2468 N N . LEU A 1 312 ? 10.828 3.215 -11.762 1.00 96.19 312 LEU A N 1
ATOM 2469 C CA . LEU A 1 312 ? 12.284 3.201 -11.840 1.00 96.19 312 LEU A CA 1
ATOM 2470 C C . LEU A 1 312 ? 12.774 4.648 -11.840 1.00 96.19 312 LEU A C 1
ATOM 2472 O O . LEU A 1 312 ? 12.667 5.357 -12.842 1.00 96.19 312 LEU A O 1
ATOM 2476 N N . LEU A 1 313 ? 13.250 5.097 -10.682 1.00 94.50 313 LEU A N 1
ATOM 2477 C CA . LEU A 1 313 ? 13.623 6.489 -10.467 1.00 94.50 313 LEU A CA 1
ATOM 2478 C C . LEU A 1 313 ? 15.091 6.743 -10.826 1.00 94.50 313 LEU A C 1
ATOM 2480 O O . LEU A 1 313 ? 15.936 5.846 -10.767 1.00 94.50 313 LEU A O 1
ATOM 2484 N N . THR A 1 314 ? 15.399 7.984 -11.182 1.00 91.44 314 THR A N 1
ATOM 2485 C CA . THR A 1 314 ? 16.760 8.510 -11.311 1.00 91.44 314 THR A CA 1
ATOM 2486 C C . THR A 1 314 ? 16.960 9.635 -10.309 1.00 91.44 314 THR A C 1
ATOM 2488 O O . THR A 1 314 ? 16.065 10.440 -10.071 1.00 91.44 314 THR A O 1
ATOM 2491 N N . TYR A 1 315 ? 18.139 9.699 -9.700 1.00 85.50 315 TYR A N 1
ATOM 2492 C CA . TYR A 1 315 ? 18.463 10.715 -8.706 1.00 85.50 315 TYR A CA 1
ATOM 2493 C C . TYR A 1 315 ? 19.582 11.583 -9.265 1.00 85.50 315 TYR A C 1
ATOM 2495 O O . TYR A 1 315 ? 20.717 11.132 -9.403 1.00 85.50 315 TYR A O 1
ATOM 2503 N N . SER A 1 316 ? 19.257 12.823 -9.639 1.00 75.44 316 SER A N 1
ATOM 2504 C CA . SER A 1 316 ? 20.291 13.767 -10.062 1.00 75.44 316 SER A CA 1
ATOM 2505 C C . SER A 1 316 ? 21.034 14.303 -8.843 1.00 75.44 316 SER A C 1
ATOM 2507 O O . SER A 1 316 ? 20.421 14.785 -7.891 1.00 75.44 316 SER A O 1
ATOM 2509 N N . THR A 1 317 ? 22.364 14.261 -8.890 1.00 61.94 317 THR A N 1
ATOM 2510 C CA . THR A 1 317 ? 23.241 14.892 -7.894 1.00 61.94 317 THR A CA 1
ATOM 2511 C C . THR A 1 317 ? 23.480 16.377 -8.177 1.00 61.94 317 THR A C 1
ATOM 2513 O O . THR A 1 317 ? 24.066 17.068 -7.350 1.00 61.94 317 THR A O 1
ATOM 2516 N N . SER A 1 318 ? 23.043 16.886 -9.338 1.00 62.91 318 SER A N 1
ATOM 2517 C CA . SER A 1 318 ? 23.390 18.235 -9.806 1.00 62.91 318 SER A CA 1
ATOM 2518 C C . SER A 1 318 ? 22.561 19.358 -9.179 1.00 62.91 318 SER A C 1
ATOM 2520 O O . SER A 1 318 ? 22.937 20.522 -9.285 1.00 62.91 318 SER A O 1
ATOM 2522 N N . SER A 1 319 ? 21.429 19.045 -8.550 1.00 51.88 319 SER A N 1
ATOM 2523 C CA . SER A 1 319 ? 20.596 20.011 -7.835 1.00 51.88 319 SER A CA 1
ATOM 2524 C C . SER A 1 319 ? 20.764 19.816 -6.332 1.00 51.88 319 SER A C 1
ATOM 2526 O O . SER A 1 319 ? 20.725 18.695 -5.836 1.00 51.88 319 SER A O 1
ATOM 2528 N N . GLN A 1 320 ? 20.873 20.913 -5.577 1.00 54.41 320 GLN A N 1
ATOM 2529 C CA . GLN A 1 320 ? 20.904 20.908 -4.102 1.00 54.41 320 GLN A CA 1
ATOM 2530 C C . GLN A 1 320 ? 19.682 20.210 -3.453 1.00 54.41 320 GLN A C 1
ATOM 2532 O O . GLN A 1 320 ? 19.650 20.012 -2.242 1.00 54.41 320 GLN A O 1
ATOM 2537 N N . ARG A 1 321 ? 18.682 19.812 -4.252 1.00 56.66 321 ARG A N 1
ATOM 2538 C CA . ARG A 1 321 ? 17.647 18.838 -3.903 1.00 56.66 321 ARG A CA 1
ATOM 2539 C C . ARG A 1 321 ? 17.758 17.601 -4.785 1.00 56.66 321 ARG A C 1
ATOM 2541 O O . ARG A 1 321 ? 17.710 17.709 -6.009 1.00 56.66 321 ARG A O 1
ATOM 2548 N N . THR A 1 322 ? 17.818 16.434 -4.153 1.00 67.69 322 THR A N 1
ATOM 2549 C CA . THR A 1 322 ? 17.711 15.121 -4.797 1.00 67.69 322 THR A CA 1
ATOM 2550 C C . THR A 1 322 ? 16.244 14.857 -5.152 1.00 67.69 322 THR A C 1
ATOM 2552 O O . THR A 1 322 ? 15.548 14.096 -4.481 1.00 67.69 322 THR A O 1
ATOM 2555 N N . GLU A 1 323 ? 15.717 15.559 -6.156 1.00 80.44 323 GLU A N 1
ATOM 2556 C CA . GLU A 1 323 ? 14.377 15.255 -6.658 1.00 80.44 323 GLU A CA 1
ATOM 2557 C C . GLU A 1 323 ? 14.441 14.014 -7.560 1.00 80.44 323 GLU A C 1
ATOM 2559 O O . GLU A 1 323 ? 15.282 13.955 -8.461 1.00 80.44 323 GLU A O 1
ATOM 2564 N N . PRO A 1 324 ? 13.593 12.999 -7.317 1.00 89.19 324 PRO A N 1
ATOM 2565 C CA . PRO A 1 324 ? 13.560 11.814 -8.156 1.00 89.19 324 PRO A CA 1
ATOM 2566 C C . PRO A 1 324 ? 12.969 12.146 -9.530 1.00 89.19 324 PRO A C 1
ATOM 2568 O O . PRO A 1 324 ? 11.825 12.598 -9.640 1.00 89.19 324 PRO A O 1
ATOM 2571 N N . GLY A 1 325 ? 13.742 11.878 -10.576 1.00 89.38 325 GLY A N 1
ATOM 2572 C CA . GLY A 1 325 ? 13.280 11.791 -11.954 1.00 89.38 325 GLY A CA 1
ATOM 2573 C C . GLY A 1 325 ? 12.733 10.401 -12.271 1.00 89.38 325 GLY A C 1
ATOM 2574 O O . GLY A 1 325 ? 12.963 9.442 -11.536 1.00 89.38 325 GLY A O 1
ATOM 2575 N N . MET A 1 326 ? 12.009 10.292 -13.377 1.00 90.19 326 MET A N 1
ATOM 2576 C CA . MET A 1 326 ? 11.511 9.031 -13.925 1.00 90.19 326 MET A CA 1
ATOM 2577 C C . MET A 1 326 ? 12.060 8.859 -15.335 1.00 90.19 326 MET A C 1
ATOM 2579 O O . MET A 1 326 ? 12.307 9.845 -16.027 1.00 90.19 326 MET A O 1
ATOM 2583 N N . MET A 1 327 ? 12.235 7.610 -15.751 1.00 92.69 327 MET A N 1
ATOM 2584 C CA . MET A 1 327 ? 12.709 7.274 -17.087 1.00 92.69 327 MET A CA 1
ATOM 2585 C C . MET A 1 327 ? 11.611 6.593 -17.895 1.00 92.69 327 MET A C 1
ATOM 2587 O O . MET A 1 327 ? 10.854 5.771 -17.382 1.00 92.69 327 MET A O 1
ATOM 2591 N N . TRP A 1 328 ? 11.556 6.942 -19.173 1.00 94.38 328 TRP A N 1
ATOM 2592 C CA . TRP A 1 328 ? 10.583 6.472 -20.144 1.00 94.38 328 TRP A CA 1
ATOM 2593 C C . TRP A 1 328 ? 11.222 5.497 -21.105 1.00 94.38 328 TRP A C 1
ATOM 2595 O O . TRP A 1 328 ? 12.203 5.828 -21.766 1.00 94.38 328 TRP A O 1
ATOM 2605 N N . HIS A 1 329 ? 10.624 4.324 -21.237 1.00 95.44 329 HIS A N 1
ATOM 2606 C CA . HIS A 1 329 ? 10.995 3.348 -22.238 1.00 95.44 329 HIS A CA 1
ATOM 2607 C C . HIS A 1 329 ? 10.202 3.560 -23.533 1.00 95.44 329 HIS A C 1
ATOM 2609 O O . HIS A 1 329 ? 8.968 3.544 -23.544 1.00 95.44 329 HIS A O 1
ATOM 2615 N N . THR A 1 330 ? 10.915 3.686 -24.648 1.00 93.69 330 THR A N 1
ATOM 2616 C CA . THR A 1 330 ? 10.336 3.804 -25.990 1.00 93.69 330 THR A CA 1
ATOM 2617 C C . THR A 1 330 ? 10.956 2.771 -26.919 1.00 93.69 330 THR A C 1
ATOM 2619 O O . THR A 1 330 ? 12.172 2.617 -26.964 1.00 93.69 330 THR A O 1
ATOM 2622 N N . LEU A 1 331 ? 10.116 2.071 -27.684 1.00 90.00 331 LEU A N 1
ATOM 2623 C CA . LEU A 1 331 ? 10.563 1.207 -28.776 1.00 90.00 331 LEU A CA 1
ATOM 2624 C C . LEU A 1 331 ? 10.562 2.005 -30.076 1.00 90.00 331 LEU A C 1
ATOM 2626 O O . LEU A 1 331 ? 9.497 2.377 -30.568 1.00 90.00 331 LEU A O 1
ATOM 2630 N N . THR A 1 332 ? 11.748 2.250 -30.618 1.00 87.25 332 THR A N 1
ATOM 2631 C CA . THR A 1 332 ? 11.964 2.850 -31.935 1.00 87.25 332 THR A CA 1
ATOM 2632 C C . THR A 1 332 ? 12.316 1.753 -32.952 1.00 87.25 332 THR A C 1
ATOM 2634 O O . THR A 1 332 ? 12.580 0.610 -32.560 1.00 87.25 332 THR A O 1
ATOM 2637 N N . PRO A 1 333 ? 12.332 2.060 -34.263 1.00 87.56 333 PRO A N 1
ATOM 2638 C CA . PRO A 1 333 ? 12.862 1.138 -35.270 1.00 87.56 333 PRO A CA 1
ATOM 2639 C C . PRO A 1 333 ? 14.315 0.716 -35.003 1.00 87.56 333 PRO A C 1
ATOM 2641 O O . PRO A 1 333 ? 14.676 -0.423 -35.289 1.00 87.56 333 PRO A O 1
ATOM 2644 N N . ASP A 1 334 ? 15.114 1.609 -34.411 1.00 85.06 334 ASP A N 1
ATOM 2645 C CA . ASP A 1 334 ? 16.539 1.397 -34.132 1.00 85.06 334 ASP A CA 1
ATOM 2646 C C . ASP A 1 334 ? 16.794 0.660 -32.808 1.00 85.06 334 ASP A C 1
ATOM 2648 O O . ASP A 1 334 ? 17.906 0.198 -32.552 1.00 85.06 334 ASP A O 1
ATOM 2652 N N . GLY A 1 335 ? 15.776 0.527 -31.952 1.00 85.56 335 GLY A N 1
ATOM 2653 C CA . GLY A 1 335 ? 15.871 -0.234 -30.713 1.00 85.56 335 GLY A CA 1
ATOM 2654 C C . GLY A 1 335 ? 15.067 0.342 -29.553 1.00 85.56 335 GLY A C 1
ATOM 2655 O O . GLY A 1 335 ? 14.202 1.200 -29.698 1.00 85.56 335 GLY A O 1
ATOM 2656 N N . ALA A 1 336 ? 15.335 -0.184 -28.364 1.00 88.56 336 ALA A N 1
ATOM 2657 C CA . ALA A 1 336 ? 14.726 0.276 -27.124 1.00 88.56 336 ALA A CA 1
ATOM 2658 C C . ALA A 1 336 ? 15.570 1.393 -26.502 1.00 88.56 336 ALA A C 1
ATOM 2660 O O . ALA A 1 336 ? 16.766 1.222 -26.264 1.00 88.56 336 ALA A O 1
ATOM 2661 N N . VAL A 1 337 ? 14.921 2.516 -26.217 1.00 92.12 337 VAL A N 1
ATOM 2662 C CA . VAL A 1 337 ? 15.538 3.742 -25.711 1.00 92.12 337 VAL A CA 1
ATOM 2663 C C . VAL A 1 337 ? 14.928 4.089 -24.358 1.00 92.12 337 VAL A C 1
ATOM 2665 O O . VAL A 1 337 ? 13.713 3.999 -24.186 1.00 92.12 337 VAL A O 1
ATOM 2668 N N . TRP A 1 338 ? 15.774 4.512 -23.418 1.00 94.50 338 TRP A N 1
ATOM 2669 C CA . TRP A 1 338 ? 15.363 5.094 -22.142 1.00 94.50 338 TRP A CA 1
ATOM 2670 C C . TRP A 1 338 ? 15.625 6.601 -22.163 1.00 94.50 338 TRP A C 1
ATOM 2672 O O . TRP A 1 338 ? 16.739 7.015 -22.478 1.00 94.50 338 TRP A O 1
ATOM 2682 N N . SER A 1 339 ? 14.628 7.426 -21.846 1.00 93.62 339 SER A N 1
ATOM 2683 C CA . SER A 1 339 ? 14.744 8.894 -21.868 1.00 93.62 339 SER A CA 1
ATOM 2684 C C . SER A 1 339 ? 14.109 9.565 -20.654 1.00 93.62 339 SER A C 1
ATOM 2686 O O . SER A 1 339 ? 13.207 9.012 -20.033 1.00 93.62 339 SER A O 1
ATOM 2688 N N . SER A 1 340 ? 14.546 10.783 -20.332 1.00 89.94 340 SER A N 1
ATOM 2689 C CA . SER A 1 340 ? 13.958 11.581 -19.241 1.00 89.94 340 SER A CA 1
ATOM 2690 C C . SER A 1 340 ? 12.533 12.074 -19.524 1.00 89.94 340 SER A C 1
ATOM 2692 O O . SER A 1 340 ? 11.779 12.309 -18.585 1.00 89.94 340 SER A O 1
ATOM 2694 N N . ASP A 1 341 ? 12.156 12.204 -20.800 1.00 87.00 341 ASP A N 1
ATOM 2695 C CA . ASP A 1 341 ? 10.834 12.683 -21.225 1.00 87.00 341 ASP A CA 1
ATOM 2696 C C . ASP A 1 341 ? 10.049 11.596 -21.977 1.00 87.00 341 ASP A C 1
ATOM 2698 O O . ASP A 1 341 ? 10.665 10.669 -22.522 1.00 87.00 341 ASP A O 1
ATOM 2702 N N . PRO A 1 342 ? 8.705 11.709 -22.038 1.00 85.06 342 PRO A N 1
ATOM 2703 C CA . PRO A 1 342 ? 7.854 10.768 -22.756 1.00 85.06 342 PRO A CA 1
ATOM 2704 C C . PRO A 1 342 ? 8.227 10.592 -24.232 1.00 85.06 342 PRO A C 1
ATOM 2706 O O . PRO A 1 342 ? 8.746 11.500 -24.886 1.00 85.06 342 PRO A O 1
ATOM 2709 N N . ASP A 1 343 ? 7.897 9.410 -24.756 1.00 81.94 343 ASP A N 1
ATOM 2710 C CA . ASP A 1 343 ? 8.024 9.037 -26.172 1.00 81.94 343 ASP A CA 1
ATOM 2711 C C . ASP A 1 343 ? 9.440 9.184 -26.761 1.00 81.94 343 ASP A C 1
ATOM 2713 O O . ASP A 1 343 ? 9.603 9.298 -27.972 1.00 81.94 343 ASP A O 1
ATOM 2717 N N . GLY A 1 344 ? 10.479 9.161 -25.920 1.00 81.00 344 GLY A N 1
ATOM 2718 C CA . GLY A 1 344 ? 11.866 9.237 -26.382 1.00 81.00 344 GLY A CA 1
ATOM 2719 C C . GLY A 1 344 ? 12.364 10.660 -26.640 1.00 81.00 344 GLY A C 1
ATOM 2720 O O . GLY A 1 344 ? 13.499 10.823 -27.074 1.00 81.00 344 GLY A O 1
ATOM 2721 N N . ASN A 1 345 ? 11.551 11.689 -26.375 1.00 84.56 345 ASN A N 1
ATOM 2722 C CA . ASN A 1 345 ? 11.861 13.076 -26.755 1.00 84.56 345 ASN A CA 1
ATOM 2723 C C . ASN A 1 345 ? 12.876 13.775 -25.835 1.00 84.56 345 ASN A C 1
ATOM 2725 O O . ASN A 1 345 ? 13.302 14.892 -26.124 1.00 84.56 345 ASN A O 1
ATOM 2729 N N . GLY A 1 346 ? 13.231 13.144 -24.716 1.00 86.25 346 GLY A N 1
ATOM 2730 C CA . GLY A 1 346 ? 14.100 13.733 -23.703 1.00 86.25 346 GLY A CA 1
ATOM 2731 C C . GLY A 1 346 ? 15.565 13.373 -23.868 1.00 86.25 346 GLY A C 1
ATOM 2732 O O . GLY A 1 346 ? 16.004 12.824 -24.880 1.00 86.25 346 GLY A O 1
ATOM 2733 N N . ARG A 1 347 ? 16.346 13.624 -22.814 1.00 89.81 347 ARG A N 1
ATOM 2734 C CA . ARG A 1 347 ? 17.735 13.171 -22.768 1.00 89.81 347 ARG A CA 1
ATOM 2735 C C . ARG A 1 347 ? 17.761 11.645 -22.733 1.00 89.81 347 ARG A C 1
ATOM 2737 O O . ARG A 1 347 ? 17.293 11.042 -21.767 1.00 89.81 347 ARG A O 1
ATOM 2744 N N . VAL A 1 348 ? 18.337 11.047 -23.771 1.00 92.06 348 VAL A N 1
ATOM 2745 C CA . VAL A 1 348 ? 18.558 9.602 -23.855 1.00 92.06 348 VAL A CA 1
ATOM 2746 C C . VAL A 1 348 ? 19.602 9.175 -22.825 1.00 92.06 348 VAL A C 1
ATOM 2748 O O . VAL A 1 348 ? 20.655 9.803 -22.675 1.00 92.06 348 VAL A O 1
ATOM 2751 N N . GLU A 1 349 ? 19.294 8.106 -22.101 1.00 92.69 349 GLU A N 1
ATOM 2752 C CA . GLU A 1 349 ? 20.209 7.464 -21.171 1.00 92.69 349 GLU A CA 1
ATOM 2753 C C . GLU A 1 349 ? 21.330 6.771 -21.947 1.00 92.69 349 GLU A C 1
ATOM 2755 O O . GLU A 1 349 ? 21.077 5.966 -22.844 1.00 92.69 349 GLU A O 1
ATOM 2760 N N . ALA A 1 350 ? 22.579 7.087 -21.608 1.00 90.50 350 ALA A N 1
ATOM 2761 C CA . ALA A 1 350 ? 23.721 6.432 -22.226 1.00 90.50 350 ALA A CA 1
ATOM 2762 C C . ALA A 1 350 ? 23.751 4.941 -21.855 1.00 90.50 350 ALA A C 1
ATOM 2764 O O . ALA A 1 350 ? 23.501 4.567 -20.704 1.00 90.50 350 ALA A O 1
ATOM 2765 N N . SER A 1 351 ? 24.092 4.101 -22.832 1.00 88.38 351 SER A N 1
ATOM 2766 C CA . SER A 1 351 ? 24.358 2.686 -22.580 1.00 88.38 351 SER A CA 1
ATOM 2767 C C . SER A 1 351 ? 25.615 2.512 -21.726 1.00 88.38 351 SER A C 1
ATOM 2769 O O . SER A 1 351 ? 26.562 3.292 -21.844 1.00 88.38 351 SER A O 1
ATOM 2771 N N . ARG A 1 352 ? 25.631 1.485 -20.873 1.00 83.69 352 ARG A N 1
ATOM 2772 C CA . ARG A 1 352 ? 26.811 1.068 -20.099 1.00 83.69 352 ARG A CA 1
ATOM 2773 C C . ARG A 1 352 ? 27.731 0.163 -20.913 1.00 83.69 352 ARG A C 1
ATOM 2775 O O . ARG A 1 352 ? 28.910 0.066 -20.589 1.00 83.69 352 ARG A O 1
ATOM 2782 N N . ASP A 1 353 ? 27.189 -0.494 -21.933 1.00 84.94 353 ASP A N 1
ATOM 2783 C CA . ASP A 1 353 ? 27.892 -1.458 -22.771 1.00 84.94 353 ASP A CA 1
ATOM 2784 C C . ASP A 1 353 ? 27.408 -1.435 -24.233 1.00 84.94 353 ASP A C 1
ATOM 2786 O O . ASP A 1 353 ? 26.461 -0.731 -24.600 1.00 84.94 353 ASP A O 1
ATOM 2790 N N . ASP A 1 354 ? 28.048 -2.240 -25.077 1.00 79.50 354 ASP A N 1
ATOM 2791 C CA . ASP A 1 354 ? 27.690 -2.392 -26.493 1.00 79.50 354 ASP A CA 1
ATOM 2792 C C . ASP A 1 354 ? 26.357 -3.140 -26.701 1.00 79.50 354 ASP A C 1
ATOM 2794 O O . ASP A 1 354 ? 25.836 -3.200 -27.813 1.00 79.50 354 ASP A O 1
ATOM 2798 N N . GLN A 1 355 ? 25.786 -3.717 -25.638 1.00 76.31 355 GLN A N 1
ATOM 2799 C CA . GLN A 1 355 ? 24.533 -4.480 -25.672 1.00 76.31 355 GLN A CA 1
ATOM 2800 C C . GLN A 1 355 ? 23.308 -3.586 -25.424 1.00 76.31 355 GLN A C 1
ATOM 2802 O O . GLN A 1 355 ? 22.164 -4.047 -25.514 1.00 76.31 355 GLN A O 1
ATOM 2807 N N . GLY A 1 356 ? 23.527 -2.296 -25.154 1.00 77.31 356 GLY A N 1
ATOM 2808 C CA . GLY A 1 356 ? 22.453 -1.346 -24.902 1.00 77.31 356 GLY A CA 1
ATOM 2809 C C . GLY A 1 356 ? 21.892 -1.431 -23.479 1.00 77.31 356 GLY A C 1
ATOM 2810 O O . GLY A 1 356 ? 20.735 -1.032 -23.290 1.00 77.31 356 GLY A O 1
ATOM 2811 N N . ASP A 1 357 ? 22.639 -1.987 -22.512 1.00 87.25 357 ASP A N 1
ATOM 2812 C CA . ASP A 1 357 ? 22.231 -2.050 -21.105 1.00 87.25 357 ASP A CA 1
ATOM 2813 C C . ASP A 1 357 ? 22.447 -0.682 -20.455 1.00 87.25 357 ASP A C 1
ATOM 2815 O O . ASP A 1 357 ? 23.562 -0.262 -20.153 1.00 87.25 357 ASP A O 1
ATOM 2819 N N . THR A 1 358 ? 21.365 0.060 -20.260 1.00 94.12 358 THR A N 1
ATOM 2820 C CA . THR A 1 358 ? 21.408 1.350 -19.570 1.00 94.12 358 THR A CA 1
ATOM 2821 C C . THR A 1 358 ? 21.281 1.153 -18.051 1.00 94.12 358 THR A C 1
ATOM 2823 O O . THR A 1 358 ? 20.814 0.102 -17.595 1.00 94.12 358 THR A O 1
ATOM 2826 N N . PRO A 1 359 ? 21.651 2.140 -17.211 1.00 94.81 359 PRO A N 1
ATOM 2827 C CA . PRO A 1 359 ? 21.392 2.070 -15.773 1.00 94.81 359 PRO A CA 1
ATOM 2828 C C . PRO A 1 359 ? 19.927 1.760 -15.433 1.00 94.81 359 PRO A C 1
ATOM 2830 O O . PRO A 1 359 ? 19.672 0.965 -14.528 1.00 94.81 359 PRO A O 1
ATOM 2833 N N . THR A 1 360 ? 18.958 2.306 -16.174 1.00 95.56 360 THR A N 1
ATOM 2834 C CA . THR A 1 360 ? 17.537 2.000 -15.955 1.00 95.56 360 THR A CA 1
ATOM 2835 C C . THR A 1 360 ? 17.160 0.583 -16.396 1.00 95.56 360 THR A C 1
ATOM 2837 O O . THR A 1 360 ? 16.415 -0.092 -15.681 1.00 95.56 360 THR A O 1
ATOM 2840 N N . ALA A 1 361 ? 17.718 0.068 -17.497 1.00 95.94 361 ALA A N 1
ATOM 2841 C CA . ALA A 1 361 ? 17.528 -1.332 -17.887 1.00 95.94 361 ALA A CA 1
ATOM 2842 C C . ALA A 1 361 ? 18.049 -2.303 -16.807 1.00 95.94 361 ALA A C 1
ATOM 2844 O O . ALA A 1 361 ? 17.377 -3.281 -16.466 1.00 95.94 361 ALA A O 1
ATOM 2845 N N . HIS A 1 362 ? 19.191 -1.986 -16.186 1.00 96.06 362 HIS A N 1
ATOM 2846 C CA . HIS A 1 362 ? 19.728 -2.737 -15.049 1.00 96.06 362 HIS A CA 1
ATOM 2847 C C . HIS A 1 362 ? 18.800 -2.697 -13.818 1.00 96.06 362 HIS A C 1
ATOM 2849 O O . HIS A 1 362 ? 18.577 -3.727 -13.170 1.00 96.06 362 HIS A O 1
ATOM 2855 N N . LYS A 1 363 ? 18.203 -1.536 -13.511 1.00 97.19 363 LYS A N 1
ATOM 2856 C CA . LYS A 1 363 ? 17.195 -1.395 -12.442 1.00 97.19 363 LYS A CA 1
ATOM 2857 C C . LYS A 1 363 ? 15.958 -2.254 -12.714 1.00 97.19 363 LYS A C 1
ATOM 2859 O O . LYS A 1 363 ? 15.521 -2.990 -11.829 1.00 97.19 363 LYS A O 1
ATOM 2864 N N . LEU A 1 364 ? 15.435 -2.222 -13.945 1.00 97.75 364 LEU A N 1
ATOM 2865 C CA . LEU A 1 364 ? 14.309 -3.062 -14.363 1.00 97.75 364 LEU A CA 1
ATOM 2866 C C . LEU A 1 364 ? 14.631 -4.552 -14.196 1.00 97.75 364 LEU A C 1
ATOM 2868 O O . LEU A 1 364 ? 13.818 -5.298 -13.654 1.00 97.75 364 LEU A O 1
ATOM 2872 N N . ARG A 1 365 ? 15.826 -4.977 -14.623 1.00 97.88 365 ARG A N 1
ATOM 2873 C CA . ARG A 1 365 ? 16.297 -6.363 -14.495 1.00 97.88 365 ARG A CA 1
ATOM 2874 C C . ARG A 1 365 ? 16.368 -6.801 -13.034 1.00 97.88 365 ARG A C 1
ATOM 2876 O O . ARG A 1 365 ? 15.839 -7.849 -12.683 1.00 97.88 365 ARG A O 1
ATOM 2883 N N . THR A 1 366 ? 16.942 -5.962 -12.176 1.00 98.12 366 THR A N 1
ATOM 2884 C CA . THR A 1 366 ? 17.042 -6.217 -10.731 1.00 98.12 366 THR A CA 1
ATOM 2885 C C . THR A 1 366 ? 15.663 -6.386 -10.089 1.00 98.12 366 THR A C 1
ATOM 2887 O O . THR A 1 366 ? 15.449 -7.305 -9.290 1.00 98.12 366 THR A O 1
ATOM 2890 N N . LEU A 1 367 ? 14.697 -5.541 -10.465 1.00 98.50 367 LEU A N 1
ATOM 2891 C CA . LEU A 1 367 ? 13.313 -5.667 -10.012 1.00 98.50 367 LEU A CA 1
ATOM 2892 C C . LEU A 1 367 ? 12.651 -6.953 -10.540 1.00 98.50 367 LEU A C 1
ATOM 2894 O O . LEU A 1 367 ? 11.991 -7.654 -9.772 1.00 98.50 367 LEU A O 1
ATOM 2898 N N . ALA A 1 368 ? 12.853 -7.296 -11.816 1.00 98.56 368 ALA A N 1
ATOM 2899 C CA . ALA A 1 368 ? 12.315 -8.512 -12.428 1.00 98.56 368 ALA A CA 1
ATOM 2900 C C . ALA A 1 368 ? 12.857 -9.790 -11.769 1.00 98.56 368 ALA A C 1
ATOM 2902 O O . ALA A 1 368 ? 12.082 -10.693 -11.460 1.00 98.56 368 ALA A O 1
ATOM 2903 N N . GLU A 1 369 ? 14.157 -9.850 -11.475 1.00 98.50 369 GLU A N 1
ATOM 2904 C CA . GLU A 1 369 ? 14.781 -10.955 -10.733 1.00 98.50 369 GLU A CA 1
ATOM 2905 C C . GLU A 1 369 ? 14.195 -11.102 -9.329 1.00 98.50 369 GLU A C 1
ATOM 2907 O O . GLU A 1 369 ? 13.851 -12.207 -8.907 1.00 98.50 369 GLU A O 1
ATOM 2912 N N . THR A 1 370 ? 14.031 -9.981 -8.624 1.00 98.06 370 THR A N 1
ATOM 2913 C CA . THR A 1 370 ? 13.445 -9.961 -7.278 1.00 98.06 370 THR A CA 1
ATOM 2914 C C . THR A 1 370 ? 12.000 -10.474 -7.309 1.00 98.06 370 THR A C 1
ATOM 2916 O O . THR A 1 370 ? 11.618 -11.320 -6.502 1.00 98.06 370 THR A O 1
ATOM 2919 N N . ALA A 1 371 ? 11.201 -10.030 -8.285 1.00 98.12 371 ALA A N 1
ATOM 2920 C CA . ALA A 1 371 ? 9.815 -10.462 -8.455 1.00 98.12 371 ALA A CA 1
ATOM 2921 C C . ALA A 1 371 ? 9.681 -11.920 -8.939 1.00 98.12 371 ALA A C 1
ATOM 2923 O O . ALA A 1 371 ? 8.724 -12.613 -8.582 1.00 98.12 371 ALA A O 1
ATOM 2924 N N . LEU A 1 372 ? 10.630 -12.424 -9.737 1.00 98.25 372 LEU A N 1
ATOM 2925 C CA . LEU A 1 372 ? 10.628 -13.809 -10.219 1.00 98.25 372 LEU A CA 1
ATOM 2926 C C . LEU A 1 372 ? 10.653 -14.807 -9.054 1.00 98.25 372 LEU A C 1
ATOM 2928 O O . LEU A 1 372 ? 9.960 -15.827 -9.124 1.00 98.25 372 LEU A O 1
ATOM 2932 N N . GLY A 1 373 ? 11.379 -14.473 -7.980 1.00 97.62 373 GLY A N 1
ATOM 2933 C CA . GLY A 1 373 ? 11.467 -15.265 -6.750 1.00 97.62 373 GLY A CA 1
ATOM 2934 C C . GLY A 1 373 ? 10.142 -15.433 -5.999 1.00 97.62 373 GLY A C 1
ATOM 2935 O O . GLY A 1 373 ? 10.022 -16.350 -5.190 1.00 97.62 373 GLY A O 1
ATOM 2936 N N . ASN A 1 374 ? 9.130 -14.613 -6.292 1.00 97.62 374 ASN A N 1
ATOM 2937 C CA . ASN A 1 374 ? 7.810 -14.708 -5.680 1.00 97.62 374 ASN A CA 1
ATOM 2938 C C . ASN A 1 374 ? 6.785 -15.301 -6.654 1.00 97.62 374 ASN A C 1
ATOM 2940 O O . ASN A 1 374 ? 6.276 -14.621 -7.546 1.00 97.62 374 ASN A O 1
ATOM 2944 N N . ASP A 1 375 ? 6.420 -16.567 -6.450 1.00 97.25 375 ASP A N 1
ATOM 2945 C CA . ASP A 1 375 ? 5.487 -17.271 -7.332 1.00 97.25 375 ASP A CA 1
ATOM 2946 C C . ASP A 1 375 ? 4.049 -16.737 -7.291 1.00 97.25 375 ASP A C 1
ATOM 2948 O O . ASP A 1 375 ? 3.281 -17.028 -8.212 1.00 97.25 375 ASP A O 1
ATOM 2952 N N . ASN A 1 376 ? 3.680 -15.920 -6.299 1.00 97.88 376 ASN A N 1
ATOM 2953 C CA . ASN A 1 376 ? 2.371 -15.272 -6.241 1.00 97.88 376 ASN A CA 1
ATOM 2954 C C . ASN A 1 376 ? 2.258 -14.064 -7.173 1.00 97.88 376 ASN A C 1
ATOM 2956 O O . ASN A 1 376 ? 1.131 -13.693 -7.492 1.00 97.88 376 ASN A O 1
ATOM 2960 N N . ILE A 1 377 ? 3.369 -13.492 -7.653 1.00 98.06 377 ILE A N 1
ATOM 2961 C CA . ILE A 1 377 ? 3.355 -12.424 -8.661 1.00 98.06 377 ILE A CA 1
ATOM 2962 C C . ILE A 1 377 ? 3.129 -13.057 -10.027 1.00 98.06 377 ILE A C 1
ATOM 2964 O O . ILE A 1 377 ? 4.015 -13.705 -10.589 1.00 98.06 377 ILE A O 1
ATOM 2968 N N . VAL A 1 378 ? 1.925 -12.893 -10.560 1.00 97.06 378 VAL A N 1
ATOM 2969 C CA . VAL A 1 378 ? 1.488 -13.578 -11.781 1.00 97.06 378 VAL A CA 1
ATOM 2970 C C . VAL A 1 378 ? 1.598 -12.733 -13.027 1.00 97.06 378 VAL A C 1
ATOM 2972 O O . VAL A 1 378 ? 1.768 -13.302 -14.102 1.00 97.06 378 VAL A O 1
ATOM 2975 N N . TYR A 1 379 ? 1.543 -11.412 -12.882 1.00 97.62 379 TYR A N 1
ATOM 2976 C CA . TYR A 1 379 ? 1.860 -10.488 -13.958 1.00 97.62 379 TYR A CA 1
ATOM 2977 C C . TYR A 1 379 ? 2.901 -9.492 -13.475 1.00 97.62 379 TYR A C 1
ATOM 2979 O O . TYR A 1 379 ? 2.729 -8.865 -12.432 1.00 97.62 379 TYR A O 1
ATOM 2987 N N . PHE A 1 380 ? 3.966 -9.376 -14.256 1.00 98.19 380 PHE A N 1
ATOM 2988 C CA . PHE A 1 380 ? 4.950 -8.305 -14.199 1.00 98.19 380 PHE A CA 1
ATOM 2989 C C . PHE A 1 380 ? 4.891 -7.603 -15.552 1.00 98.19 380 PHE A C 1
ATOM 2991 O O . PHE A 1 380 ? 5.212 -8.238 -16.551 1.00 98.19 380 PHE A O 1
ATOM 2998 N N . VAL A 1 381 ? 4.441 -6.354 -15.626 1.00 98.12 381 VAL A N 1
ATOM 2999 C CA . VAL A 1 381 ? 4.159 -5.678 -16.904 1.00 98.12 381 VAL A CA 1
ATOM 3000 C C . VAL A 1 381 ? 5.056 -4.460 -17.074 1.00 98.12 381 VAL A C 1
ATOM 3002 O O . VAL A 1 381 ? 5.008 -3.552 -16.250 1.00 98.12 381 VAL A O 1
ATOM 3005 N N . HIS A 1 382 ? 5.856 -4.438 -18.141 1.00 97.88 382 HIS A N 1
ATOM 3006 C CA . HIS A 1 382 ? 6.640 -3.280 -18.585 1.00 97.88 382 HIS A CA 1
ATOM 3007 C C . HIS A 1 382 ? 7.020 -3.426 -20.066 1.00 97.88 382 HIS A C 1
ATOM 3009 O O . HIS A 1 382 ? 7.268 -4.531 -20.526 1.00 97.88 382 HIS A O 1
ATOM 3015 N N . ASP A 1 383 ? 7.118 -2.344 -20.836 1.00 96.50 383 ASP A N 1
ATOM 3016 C CA . ASP A 1 383 ? 7.228 -2.439 -22.298 1.00 96.50 383 ASP A CA 1
ATOM 3017 C C . ASP A 1 383 ? 8.563 -3.006 -22.840 1.00 96.50 383 ASP A C 1
ATOM 3019 O O . ASP A 1 383 ? 8.551 -3.484 -23.974 1.00 96.50 383 ASP A O 1
ATOM 3023 N N . ASP A 1 384 ? 9.674 -3.001 -22.084 1.00 96.31 384 ASP A N 1
ATOM 3024 C CA . ASP A 1 384 ? 11.017 -3.432 -22.552 1.00 96.31 384 ASP A CA 1
ATOM 3025 C C . ASP A 1 384 ? 11.130 -4.960 -22.781 1.00 96.31 384 ASP A C 1
ATOM 3027 O O . ASP A 1 384 ? 11.263 -5.734 -21.825 1.00 96.31 384 ASP A O 1
ATOM 3031 N N . PRO A 1 385 ? 11.125 -5.433 -24.048 1.00 95.62 385 PRO A N 1
ATOM 3032 C CA . PRO A 1 385 ? 11.195 -6.855 -24.351 1.00 95.62 385 PRO A CA 1
ATOM 3033 C C . PRO A 1 385 ? 12.601 -7.432 -24.164 1.00 95.62 385 PRO A C 1
ATOM 3035 O O . PRO A 1 385 ? 12.723 -8.638 -23.972 1.00 95.62 385 PRO A O 1
ATOM 3038 N N . ARG A 1 386 ? 13.660 -6.613 -24.233 1.00 94.38 386 ARG A N 1
ATOM 3039 C CA . ARG A 1 386 ? 15.042 -7.099 -24.093 1.00 94.38 386 ARG A CA 1
ATOM 3040 C C . ARG A 1 386 ? 15.283 -7.570 -22.671 1.00 94.38 386 ARG A C 1
ATOM 3042 O O . ARG A 1 386 ? 15.887 -8.617 -22.468 1.00 94.38 386 ARG A O 1
ATOM 3049 N N . VAL A 1 387 ? 14.768 -6.807 -21.706 1.00 95.81 387 VAL A N 1
ATOM 3050 C CA . VAL A 1 387 ? 14.878 -7.167 -20.296 1.00 95.81 387 VAL A CA 1
ATOM 3051 C C . VAL A 1 387 ? 13.913 -8.293 -19.957 1.00 95.81 387 VAL A C 1
ATOM 3053 O O . VAL A 1 387 ? 14.349 -9.256 -19.346 1.00 95.81 387 VAL A O 1
ATOM 3056 N N . LEU A 1 388 ? 12.633 -8.221 -20.349 1.00 97.25 388 LEU A N 1
ATOM 3057 C CA . LEU A 1 388 ? 11.608 -9.124 -19.803 1.00 97.25 388 LEU A CA 1
ATOM 3058 C C . LEU A 1 388 ? 11.448 -10.482 -20.501 1.00 97.25 388 LEU A C 1
ATOM 3060 O O . LEU A 1 388 ? 10.971 -11.421 -19.862 1.00 97.25 388 LEU A O 1
ATOM 3064 N N . GLN A 1 389 ? 11.843 -10.632 -21.768 1.00 96.62 389 GLN A N 1
ATOM 3065 C CA . GLN A 1 389 ? 11.649 -11.891 -22.504 1.00 96.62 389 GLN A CA 1
ATOM 3066 C C . GLN A 1 389 ? 12.297 -13.119 -21.815 1.00 96.62 389 GLN A C 1
ATOM 3068 O O . GLN A 1 389 ? 11.638 -14.166 -21.740 1.00 96.62 389 GLN A O 1
ATOM 3073 N N . PRO A 1 390 ? 13.531 -13.041 -21.267 1.00 96.62 390 PRO A N 1
ATOM 3074 C CA . PRO A 1 390 ? 14.115 -14.151 -20.510 1.00 96.62 390 PRO A CA 1
ATOM 3075 C C . PRO A 1 390 ? 13.315 -14.498 -19.244 1.00 96.62 390 PRO A C 1
ATOM 3077 O O . PRO A 1 390 ? 13.147 -15.675 -18.919 1.00 96.62 390 PRO A O 1
ATOM 3080 N N . PHE A 1 391 ? 12.764 -13.490 -18.559 1.00 98.00 391 PHE A N 1
ATOM 3081 C CA . PHE A 1 391 ? 11.980 -13.690 -17.338 1.00 98.00 391 PHE A CA 1
ATOM 3082 C C . PHE A 1 391 ? 10.610 -14.308 -17.605 1.00 98.00 391 PHE A C 1
ATOM 3084 O O . PHE A 1 391 ? 10.159 -15.104 -16.788 1.00 98.00 391 PHE A O 1
ATOM 3091 N N . ASP A 1 392 ? 9.959 -14.014 -18.739 1.00 97.56 392 ASP A N 1
ATOM 3092 C CA . ASP A 1 392 ? 8.667 -14.637 -19.083 1.00 97.56 392 ASP A CA 1
ATOM 3093 C C . ASP A 1 392 ? 8.820 -16.156 -19.210 1.00 97.56 392 ASP A C 1
ATOM 3095 O O . ASP A 1 392 ? 8.039 -16.923 -18.646 1.00 97.56 392 ASP A O 1
ATOM 3099 N N . THR A 1 393 ? 9.895 -16.587 -19.873 1.00 95.50 393 THR A N 1
ATOM 3100 C CA . THR A 1 393 ? 10.234 -18.007 -20.026 1.00 95.50 393 THR A CA 1
ATOM 3101 C C . THR A 1 393 ? 10.491 -18.656 -18.664 1.00 95.50 393 THR A C 1
ATOM 3103 O O . THR A 1 393 ? 9.904 -19.692 -18.344 1.00 95.50 393 THR A O 1
ATOM 3106 N N . ALA A 1 394 ? 11.318 -18.023 -17.825 1.00 97.75 394 ALA A N 1
ATOM 3107 C CA . ALA A 1 394 ? 11.634 -18.529 -16.491 1.00 97.75 394 ALA A CA 1
ATOM 3108 C C . ALA A 1 394 ? 10.397 -18.589 -15.576 1.00 97.75 394 ALA A C 1
ATOM 3110 O O . ALA A 1 394 ? 10.199 -19.566 -14.854 1.00 97.75 394 ALA A O 1
ATOM 3111 N N . ALA A 1 395 ? 9.529 -17.577 -15.619 1.00 97.19 395 ALA A N 1
ATOM 3112 C CA . ALA A 1 395 ? 8.319 -17.522 -14.807 1.00 97.19 395 ALA A CA 1
ATOM 3113 C C . ALA A 1 395 ? 7.326 -18.627 -15.178 1.00 97.19 395 ALA A C 1
ATOM 3115 O O . ALA A 1 395 ? 6.785 -19.285 -14.287 1.00 97.19 395 ALA A O 1
ATOM 3116 N N . GLN A 1 396 ? 7.132 -18.877 -16.477 1.00 95.50 396 GLN A N 1
ATOM 3117 C CA . GLN A 1 396 ? 6.283 -19.969 -16.954 1.00 95.50 396 GLN A CA 1
ATOM 3118 C C . GLN A 1 396 ? 6.830 -21.344 -16.559 1.00 95.50 396 GLN A C 1
ATOM 3120 O O . GLN A 1 396 ? 6.041 -22.219 -16.197 1.00 95.50 396 GLN A O 1
ATOM 3125 N N . ALA A 1 397 ? 8.156 -21.521 -16.581 1.00 96.31 397 ALA A N 1
ATOM 3126 C CA . ALA A 1 397 ? 8.804 -22.750 -16.130 1.00 96.31 397 ALA A CA 1
ATOM 3127 C C . ALA A 1 397 ? 8.610 -22.992 -14.622 1.00 96.31 397 ALA A C 1
ATOM 3129 O O . ALA A 1 397 ? 8.383 -24.126 -14.208 1.00 96.31 397 ALA A O 1
ATOM 3130 N N . ARG A 1 398 ? 8.644 -21.932 -13.801 1.00 96.69 398 ARG A N 1
ATOM 3131 C CA . ARG A 1 398 ? 8.404 -22.024 -12.349 1.00 96.69 398 ARG A CA 1
ATOM 3132 C C . ARG A 1 398 ? 6.946 -22.318 -12.005 1.00 96.69 398 ARG A C 1
ATOM 3134 O O . ARG A 1 398 ? 6.663 -23.162 -11.161 1.00 96.69 398 ARG A O 1
ATOM 3141 N N . ARG A 1 399 ? 6.010 -21.605 -12.635 1.00 95.88 399 ARG A N 1
ATOM 3142 C CA . ARG A 1 399 ? 4.568 -21.779 -12.420 1.00 95.88 399 ARG A CA 1
ATOM 3143 C C . ARG A 1 399 ? 3.823 -21.399 -13.689 1.00 95.88 399 ARG A C 1
ATOM 3145 O O . ARG A 1 399 ? 3.644 -20.223 -14.010 1.00 95.88 399 ARG A O 1
ATOM 3152 N N . ARG A 1 400 ? 3.339 -22.425 -14.385 1.00 95.44 400 ARG A N 1
ATOM 3153 C CA . ARG A 1 400 ? 2.610 -22.287 -15.647 1.00 95.44 400 ARG A CA 1
ATOM 3154 C C . ARG A 1 400 ? 1.455 -21.283 -15.507 1.00 95.44 400 ARG A C 1
ATOM 3156 O O . ARG A 1 400 ? 0.650 -21.374 -14.580 1.00 95.44 400 ARG A O 1
ATOM 3163 N N . GLY A 1 401 ? 1.398 -20.316 -16.423 1.00 93.69 401 GLY A N 1
ATOM 3164 C CA . GLY A 1 401 ? 0.433 -19.210 -16.409 1.00 93.69 401 GLY A CA 1
ATOM 3165 C C . GLY A 1 401 ? 0.931 -17.908 -15.761 1.00 93.69 401 GLY A C 1
ATOM 3166 O O . GLY A 1 401 ? 0.301 -16.875 -15.979 1.00 93.69 401 GLY A O 1
ATOM 3167 N N . ARG A 1 402 ? 2.054 -17.905 -15.020 1.00 96.25 402 ARG A N 1
ATOM 3168 C CA . ARG A 1 402 ? 2.752 -16.655 -14.651 1.00 96.25 402 ARG A CA 1
ATOM 3169 C C . ARG A 1 402 ? 3.365 -16.029 -15.898 1.00 96.25 402 ARG A C 1
ATOM 3171 O O . ARG A 1 402 ? 3.880 -16.763 -16.738 1.00 96.25 402 ARG A O 1
ATOM 3178 N N . ARG A 1 403 ? 3.332 -14.699 -16.007 1.00 96.44 403 ARG A N 1
ATOM 3179 C CA . ARG A 1 403 ? 3.821 -13.977 -17.185 1.00 96.44 403 ARG A CA 1
ATOM 3180 C C . ARG A 1 403 ? 4.595 -12.714 -16.825 1.00 96.44 403 ARG A C 1
ATOM 3182 O O . ARG A 1 403 ? 4.157 -11.925 -15.988 1.00 96.44 403 ARG A O 1
ATOM 3189 N N . PHE A 1 404 ? 5.699 -12.499 -17.530 1.00 97.06 404 PHE A N 1
ATOM 3190 C CA . PHE A 1 404 ? 6.403 -11.218 -17.567 1.00 97.06 404 PHE A CA 1
ATOM 3191 C C . PHE A 1 404 ? 6.074 -10.582 -18.918 1.00 97.06 404 PHE A C 1
ATOM 3193 O O . PHE A 1 404 ? 6.538 -11.005 -19.977 1.00 97.06 404 PHE A O 1
ATOM 3200 N N . LEU A 1 405 ? 5.144 -9.637 -18.875 1.00 95.00 405 LEU A N 1
ATOM 3201 C CA . LEU A 1 405 ? 4.517 -9.019 -20.026 1.00 95.00 405 LEU A CA 1
ATOM 3202 C C . LEU A 1 405 ? 5.325 -7.813 -20.500 1.00 95.00 405 LEU A C 1
ATOM 3204 O O . LEU A 1 405 ? 5.659 -6.930 -19.718 1.00 95.00 405 LEU A O 1
ATOM 3208 N N . HIS A 1 406 ? 5.558 -7.765 -21.804 1.00 95.62 406 HIS A N 1
ATOM 3209 C CA . HIS A 1 406 ? 6.256 -6.716 -22.529 1.00 95.62 406 HIS A CA 1
ATOM 3210 C C . HIS A 1 406 ? 5.570 -6.404 -23.852 1.00 95.62 406 HIS A C 1
ATOM 3212 O O . HIS A 1 406 ? 4.617 -7.074 -24.256 1.00 95.62 406 HIS A O 1
ATOM 3218 N N . ALA A 1 407 ? 6.058 -5.394 -24.576 1.00 92.62 407 ALA A N 1
ATOM 3219 C CA . ALA A 1 407 ? 5.388 -4.883 -25.773 1.00 92.62 407 ALA A CA 1
ATOM 3220 C C . ALA A 1 407 ? 5.078 -5.948 -26.848 1.00 92.62 407 ALA A C 1
ATOM 3222 O O . ALA A 1 407 ? 4.163 -5.757 -27.643 1.00 92.62 407 ALA A O 1
ATOM 3223 N N . LYS A 1 408 ? 5.803 -7.078 -26.857 1.00 93.25 408 LYS A N 1
ATOM 3224 C CA . LYS A 1 408 ? 5.613 -8.185 -27.813 1.00 93.25 408 LYS A CA 1
ATOM 3225 C C . LYS A 1 408 ? 4.665 -9.295 -27.331 1.00 93.25 408 LYS A C 1
ATOM 3227 O O . LYS A 1 408 ? 4.245 -10.100 -28.152 1.00 93.25 408 LYS A O 1
ATOM 3232 N N . ASN A 1 409 ? 4.329 -9.376 -26.038 1.00 92.75 409 ASN A N 1
ATOM 3233 C CA . ASN A 1 409 ? 3.499 -10.463 -25.485 1.00 92.75 409 ASN A CA 1
ATOM 3234 C C . ASN A 1 409 ? 2.415 -9.992 -24.481 1.00 92.75 409 ASN A C 1
ATOM 3236 O O . ASN A 1 409 ? 1.734 -10.834 -23.892 1.00 92.75 409 ASN A O 1
ATOM 3240 N N . ARG A 1 410 ? 2.233 -8.674 -24.288 1.00 89.19 410 ARG A N 1
ATOM 3241 C CA . ARG A 1 410 ? 1.341 -8.084 -23.267 1.00 89.19 410 ARG A CA 1
ATOM 3242 C C . ARG A 1 410 ? -0.158 -8.328 -23.466 1.00 89.19 410 ARG A C 1
ATOM 3244 O O . ARG A 1 410 ? -0.938 -8.065 -22.557 1.00 89.19 410 ARG A O 1
ATOM 3251 N N . GLY A 1 411 ? -0.584 -8.840 -24.621 1.00 91.12 411 GLY A N 1
ATOM 3252 C CA . GLY A 1 411 ? -1.996 -9.119 -24.894 1.00 91.12 411 GLY A CA 1
ATOM 3253 C C . GLY A 1 411 ? -2.860 -7.858 -24.792 1.00 91.12 411 GLY A C 1
ATOM 3254 O O . GLY A 1 411 ? -2.635 -6.900 -25.525 1.00 91.12 411 GLY A O 1
ATOM 3255 N N . TYR A 1 412 ? -3.837 -7.863 -23.879 1.00 90.50 412 TYR A N 1
ATOM 3256 C CA . TYR A 1 412 ? -4.799 -6.764 -23.695 1.00 90.50 412 TYR A CA 1
ATOM 3257 C C . TYR A 1 412 ? -4.328 -5.660 -22.742 1.00 90.50 412 TYR A C 1
ATOM 3259 O O . TYR A 1 412 ? -5.069 -4.710 -22.487 1.00 90.50 412 TYR A O 1
ATOM 3267 N N . TRP A 1 413 ? -3.129 -5.786 -22.175 1.00 93.38 413 TRP A N 1
ATOM 3268 C CA . TRP A 1 413 ? -2.593 -4.768 -21.282 1.00 93.38 413 TRP A CA 1
ATOM 3269 C C . TRP A 1 413 ? -2.176 -3.514 -22.065 1.00 93.38 413 TRP A C 1
ATOM 3271 O O . TRP A 1 413 ? -1.571 -3.635 -23.138 1.00 93.38 413 TRP A O 1
ATOM 3281 N N . PRO A 1 414 ? -2.475 -2.307 -21.547 1.00 93.56 414 PRO A N 1
ATOM 3282 C CA . PRO A 1 414 ? -2.009 -1.070 -22.161 1.00 93.56 414 PRO A CA 1
ATOM 3283 C C . PRO A 1 414 ? -0.473 -0.960 -22.096 1.00 93.56 414 PRO A C 1
ATOM 3285 O O . PRO A 1 414 ? 0.176 -1.737 -21.389 1.00 93.56 414 PRO A O 1
ATOM 3288 N N . PRO A 1 415 ? 0.136 -0.013 -22.829 1.00 94.31 415 PRO A N 1
ATOM 3289 C CA . PRO A 1 415 ? 1.563 0.270 -22.709 1.00 94.31 415 PRO A CA 1
ATOM 3290 C C . PRO A 1 415 ? 1.959 0.665 -21.281 1.00 94.31 415 PRO A C 1
ATOM 3292 O O . PRO A 1 415 ? 1.306 1.514 -20.679 1.00 94.31 415 PRO A O 1
ATOM 3295 N N . HIS A 1 416 ? 3.043 0.075 -20.777 1.00 95.44 416 HIS A N 1
ATOM 3296 C CA . HIS A 1 416 ? 3.647 0.388 -19.476 1.00 95.44 416 HIS A CA 1
ATOM 3297 C C . HIS A 1 416 ? 5.083 0.855 -19.722 1.00 95.44 416 HIS A C 1
ATOM 3299 O O . HIS A 1 416 ? 6.029 0.069 -19.673 1.00 95.44 416 HIS A O 1
ATOM 3305 N N . ARG A 1 417 ? 5.218 2.122 -20.127 1.00 95.62 417 ARG A N 1
ATOM 3306 C CA . ARG A 1 417 ? 6.487 2.719 -20.583 1.00 95.62 417 ARG A CA 1
ATOM 3307 C C . ARG A 1 417 ? 7.251 3.446 -19.480 1.00 95.62 417 ARG A C 1
ATOM 3309 O O . ARG A 1 417 ? 8.437 3.692 -19.632 1.00 95.62 417 ARG A O 1
ATOM 3316 N N . ASP A 1 418 ? 6.566 3.831 -18.417 1.00 94.31 418 ASP A N 1
ATOM 3317 C CA . ASP A 1 418 ? 7.062 4.702 -17.349 1.00 94.31 418 ASP A CA 1
ATOM 3318 C C . ASP A 1 418 ? 7.050 4.040 -15.966 1.00 94.31 418 ASP A C 1
ATOM 3320 O O . ASP A 1 418 ? 7.613 4.566 -15.007 1.00 94.31 418 ASP A O 1
ATOM 3324 N N . HIS A 1 419 ? 6.416 2.876 -15.851 1.00 96.88 419 HIS A N 1
ATOM 3325 C CA . HIS A 1 419 ? 6.312 2.125 -14.611 1.00 96.88 419 HIS A CA 1
ATOM 3326 C C . HIS A 1 419 ? 6.173 0.631 -14.886 1.00 96.88 419 HIS A C 1
ATOM 3328 O O . HIS A 1 419 ? 5.776 0.204 -15.970 1.00 96.88 419 HIS A O 1
ATOM 3334 N N . VAL A 1 420 ? 6.487 -0.164 -13.872 1.00 98.06 420 VAL A N 1
ATOM 3335 C CA . VAL A 1 420 ? 6.222 -1.595 -13.807 1.00 98.06 420 VAL A CA 1
ATOM 3336 C C . VAL A 1 420 ? 4.913 -1.812 -13.066 1.00 98.06 420 VAL A C 1
ATOM 3338 O O . VAL A 1 420 ? 4.767 -1.348 -11.938 1.00 98.06 420 VAL A O 1
ATOM 3341 N N . HIS A 1 421 ? 3.996 -2.572 -13.650 1.00 98.25 421 HIS A N 1
ATOM 3342 C CA . HIS A 1 421 ? 2.796 -3.022 -12.952 1.00 98.25 421 HIS A CA 1
ATOM 3343 C C . HIS A 1 421 ? 2.969 -4.463 -12.470 1.00 98.25 421 HIS A C 1
ATOM 3345 O O . HIS A 1 421 ? 3.243 -5.361 -13.272 1.00 98.25 421 HIS A O 1
ATOM 3351 N N . LEU A 1 422 ? 2.797 -4.703 -11.170 1.00 98.50 422 LEU A N 1
ATOM 3352 C CA . LEU A 1 422 ? 2.816 -6.047 -10.591 1.00 98.50 422 LEU A CA 1
ATOM 3353 C C . LEU A 1 422 ? 1.423 -6.445 -10.126 1.00 98.50 422 LEU A C 1
ATOM 3355 O O . LEU A 1 422 ? 0.722 -5.644 -9.510 1.00 98.50 422 LEU A O 1
ATOM 3359 N N . ARG A 1 423 ? 1.063 -7.711 -10.344 1.00 98.06 423 ARG A N 1
ATOM 3360 C CA . ARG A 1 423 ? -0.192 -8.295 -9.863 1.00 98.06 423 ARG A CA 1
ATOM 3361 C C . ARG A 1 423 ? 0.017 -9.633 -9.172 1.00 98.06 423 ARG A C 1
ATOM 3363 O O . ARG A 1 423 ? 0.676 -10.521 -9.715 1.00 98.06 423 ARG A O 1
ATOM 3370 N N . TRP A 1 424 ? -0.661 -9.816 -8.042 1.00 98.19 424 TRP A N 1
ATOM 3371 C CA . TRP A 1 424 ? -0.667 -11.053 -7.268 1.00 98.19 424 TRP A CA 1
ATOM 3372 C C . TRP A 1 424 ? -1.896 -11.922 -7.552 1.00 98.19 424 TRP A C 1
ATOM 3374 O O . TRP A 1 424 ? -3.017 -11.431 -7.682 1.00 98.19 424 TRP A O 1
ATOM 3384 N N . ASN A 1 425 ? -1.702 -13.243 -7.576 1.00 96.69 425 ASN A N 1
ATOM 3385 C CA . ASN A 1 425 ? -2.784 -14.225 -7.546 1.00 96.69 425 ASN A CA 1
ATOM 3386 C C . ASN A 1 425 ? -2.377 -15.472 -6.738 1.00 96.69 425 ASN A C 1
ATOM 3388 O O . ASN A 1 425 ? -1.504 -16.258 -7.124 1.00 96.69 425 ASN A O 1
ATOM 3392 N N . PHE A 1 426 ? -3.083 -15.658 -5.624 1.00 92.94 426 PHE A N 1
ATOM 3393 C CA . PHE A 1 426 ? -2.887 -16.745 -4.661 1.00 92.94 426 PHE A CA 1
ATOM 3394 C C . PHE A 1 426 ? -3.647 -18.037 -5.028 1.00 92.94 426 PHE A C 1
ATOM 3396 O O . PHE A 1 426 ? -3.505 -19.053 -4.358 1.00 92.94 426 PHE A O 1
ATOM 3403 N N . GLY A 1 427 ? -4.484 -18.006 -6.069 1.00 93.94 427 GLY A N 1
ATOM 3404 C CA . GLY A 1 427 ? -5.300 -19.129 -6.533 1.00 93.94 427 GLY A CA 1
ATOM 3405 C C . GLY A 1 427 ? -4.734 -19.832 -7.768 1.00 93.94 427 GLY A C 1
ATOM 3406 O O . GLY A 1 427 ? -3.586 -19.645 -8.156 1.00 93.94 427 GLY A O 1
ATOM 3407 N N . ARG A 1 428 ? -5.544 -20.667 -8.426 1.00 92.75 428 ARG A N 1
ATOM 3408 C CA . ARG A 1 428 ? -5.146 -21.311 -9.690 1.00 92.75 428 ARG A CA 1
ATOM 3409 C C . ARG A 1 428 ? -5.051 -20.285 -10.822 1.00 92.75 428 ARG A C 1
ATOM 3411 O O . ARG A 1 428 ? -5.873 -19.373 -10.905 1.00 92.75 428 ARG A O 1
ATOM 3418 N N . LEU A 1 429 ? -4.065 -20.463 -11.701 1.00 92.25 429 LEU A N 1
ATOM 3419 C CA . LEU A 1 429 ? -3.875 -19.609 -12.875 1.00 92.25 429 LEU A CA 1
ATOM 3420 C C . LEU A 1 429 ? -4.586 -20.200 -14.082 1.00 92.25 429 LEU A C 1
ATOM 3422 O O . LEU A 1 429 ? -4.651 -21.419 -14.243 1.00 92.25 429 LEU A O 1
ATOM 3426 N N . ARG A 1 430 ? -5.106 -19.318 -14.930 1.00 88.94 430 ARG A N 1
ATOM 3427 C CA . ARG A 1 430 ? -5.612 -19.695 -16.246 1.00 88.94 430 ARG A CA 1
ATOM 3428 C C . ARG A 1 430 ? -4.436 -19.692 -17.206 1.00 88.94 430 ARG A C 1
ATOM 3430 O O . ARG A 1 430 ? -3.736 -18.692 -17.306 1.00 88.94 430 ARG A O 1
ATOM 3437 N N . ILE A 1 431 ? -4.195 -20.829 -17.840 1.00 89.62 431 ILE A N 1
ATOM 3438 C CA . ILE A 1 431 ? -2.994 -21.056 -18.646 1.00 89.62 431 ILE A CA 1
ATOM 3439 C C . ILE A 1 431 ? -3.253 -20.728 -20.119 1.00 89.62 431 ILE A C 1
ATOM 3441 O O . ILE A 1 431 ? -2.368 -20.202 -20.785 1.00 89.62 431 ILE A O 1
ATOM 3445 N N . ASP A 1 432 ? -4.467 -21.003 -20.595 1.00 88.00 432 ASP A N 1
ATOM 3446 C CA . ASP A 1 432 ? -4.806 -20.939 -22.021 1.00 88.00 432 ASP A CA 1
ATOM 3447 C C . ASP A 1 432 ? -5.489 -19.617 -22.418 1.00 88.00 432 ASP A C 1
ATOM 3449 O O . ASP A 1 432 ? -5.685 -19.336 -23.599 1.00 88.00 432 ASP A O 1
ATOM 3453 N N . ASP A 1 433 ? -5.820 -18.773 -21.437 1.00 86.56 433 ASP A N 1
ATOM 3454 C CA . ASP A 1 433 ? -6.377 -17.445 -21.682 1.00 86.56 433 ASP A CA 1
ATOM 3455 C C . ASP A 1 433 ? -5.245 -16.443 -21.985 1.00 86.56 433 ASP A C 1
ATOM 3457 O O . ASP A 1 433 ? -4.257 -16.384 -21.243 1.00 86.56 433 ASP A O 1
ATOM 3461 N N . PRO A 1 434 ? -5.394 -15.573 -23.005 1.00 87.50 434 PRO A N 1
ATOM 3462 C CA . PRO A 1 434 ? -4.510 -14.426 -23.164 1.00 87.50 434 PRO A CA 1
ATOM 3463 C C . PRO A 1 434 ? -4.483 -13.588 -21.876 1.00 87.50 434 PRO A C 1
ATOM 3465 O O . PRO A 1 434 ? -5.531 -13.434 -21.236 1.00 87.50 434 PRO A O 1
ATOM 3468 N N . PRO A 1 435 ? -3.330 -13.003 -21.504 1.00 86.88 435 PRO A N 1
ATOM 3469 C CA . PRO A 1 435 ? -3.232 -12.187 -20.302 1.00 86.88 435 PRO A CA 1
ATOM 3470 C C . PRO A 1 435 ? -4.196 -11.000 -20.392 1.00 86.88 435 PRO A C 1
ATOM 3472 O O . PRO A 1 435 ? -4.204 -10.255 -21.378 1.00 86.88 435 PRO A O 1
ATOM 3475 N N . LYS A 1 436 ? -5.016 -10.840 -19.350 1.00 87.62 436 LYS A N 1
ATOM 3476 C CA . LYS A 1 436 ? -6.020 -9.778 -19.232 1.00 87.62 436 LYS A CA 1
ATOM 3477 C C . LYS A 1 436 ? -5.805 -8.974 -17.940 1.00 87.62 436 LYS A C 1
ATOM 3479 O O . LYS A 1 436 ? -5.427 -9.576 -16.928 1.00 87.62 436 LYS A O 1
ATOM 3484 N N . PRO A 1 437 ? -6.032 -7.649 -17.981 1.00 82.88 437 PRO A N 1
ATOM 3485 C CA . PRO A 1 437 ? -6.160 -6.811 -16.790 1.00 82.88 437 PRO A CA 1
ATOM 3486 C C . PRO A 1 437 ? -7.297 -7.249 -15.862 1.00 82.88 437 PRO A C 1
ATOM 3488 O O . PRO A 1 437 ? -8.207 -7.982 -16.301 1.00 82.88 437 PRO A O 1
#

Radius of gyration: 30.09 Å; chains: 1; bounding box: 103×72×74 Å

Foldseek 3Di:
DDDDDDDDDDDDDDDDDDDDDDDDDDDDDDDDDDDDDDDDDDDDDDDDDDDDDDDDDDDDPPPPDPPDPPPPDPVVVVVVVVVVVVVVVVVVVVVPPDDPDQFDFDDPVRLVVVVVVLVVLLVVVPQPFDKDLDDDADDAPPDCQNVQSVVSFKIKDKDFLLVLLQSLCCLAAVGSWAFQDRHGHPLQLWAWEWEDDPPRMIMIMTGADRRGADPPPSGHNYWYAYPNFTKDQLVVLDPDPPLADADDDVSRGTSQQRIAGPVLSVLVSQLSNQLCVVLVDGKYWYGQAGHQADDDVPDDPNGHRFKIKIFQWDFDPPDPDRDTFFWFWEQDPVGIWIASDPNNPHDTFDAPDPVRCGSSLVSVLSSLVSVLVDLQFQEKAAAHCVRAVVSQVSSCVVPANRGDYHVVQNFADDHHGTIIMTGGDPDDHDRPDRDDD